Protein AF-A0A8S1HUT7-F1 (afdb_monomer)

Organism: NCBI:txid2777116

Mean predicted aligned error: 18.26 Å

Solvent-accessible surface area (backbone atoms only — not comparable to full-atom values): 29003 Å² total; per-residue (Å²): 130,74,85,73,86,77,69,62,98,84,63,78,53,68,70,55,51,54,51,53,52,51,36,70,76,65,72,52,94,62,87,54,33,93,59,95,65,76,90,73,63,75,71,51,36,35,42,50,99,78,19,32,42,38,29,23,70,64,86,65,67,73,31,29,40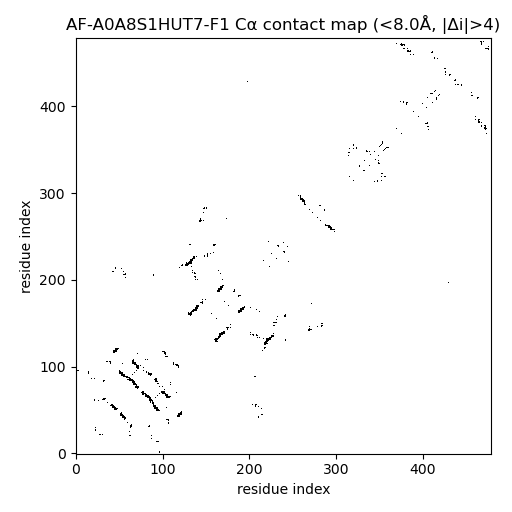,30,21,40,37,39,15,28,84,88,66,49,73,56,79,75,65,41,84,35,32,30,48,59,87,40,26,29,56,35,78,58,60,88,74,53,40,23,35,38,64,33,70,44,84,86,55,81,79,90,65,72,43,65,50,43,73,56,62,94,52,92,66,47,84,25,71,25,28,35,36,41,48,58,37,57,68,86,73,53,45,46,69,49,50,50,52,43,54,55,50,41,42,72,28,54,35,63,38,37,41,39,35,37,57,44,78,54,79,71,35,46,52,50,54,55,51,44,36,75,72,66,38,38,48,78,46,77,46,83,84,53,96,88,56,61,73,75,64,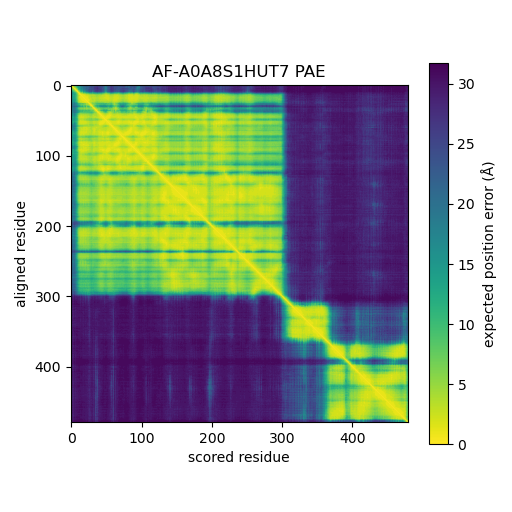49,39,61,35,50,50,52,45,44,54,60,70,37,48,57,38,27,73,38,70,47,78,38,52,76,88,58,80,92,74,62,89,70,73,98,53,40,57,46,60,57,55,69,70,63,78,62,84,83,64,86,79,86,86,80,81,54,63,53,64,58,77,90,74,82,62,71,85,67,92,87,51,72,69,52,50,70,64,59,37,61,84,70,59,37,72,56,62,56,73,71,46,62,90,90,66,83,74,94,73,87,80,82,73,91,66,79,84,72,83,80,78,38,75,66,54,48,52,53,51,52,55,47,40,75,76,44,71,86,64,49,60,64,61,52,9,62,74,69,77,42,53,53,64,59,41,44,45,39,40,45,72,71,65,65,49,77,91,77,77,91,74,87,72,91,69,84,47,73,69,53,14,50,51,34,24,54,36,31,52,54,53,46,57,55,63,73,76,41,102,56,96,78,73,83,79,50,80,89,60,57,53,81,96,41,52,80,77,32,64,52,62,65,40,50,51,49,53,51,43,62,68,50,73,75,56,89,61,97,39,73,68,55,43,52,54,50,52,52,54,57,57,75,67,55,54,67,67,59,55,49,51,52,57,68,44,47,60,57,43,32,51,49,28,47,76,44,59,23,43,85,80,77,89,77,133

InterPro domains:
  IPR008166 Glycosyltransferase family 92 [PF01697] (130-311)
  IPR036397 Ribonuclease H superfamily [G3DSA:3.30.420.10] (258-476)

Sequence (479 aa):
MPIYESLDVTEENPFDFYRRRMLNETSLTKDERDLEVGKLEMMSVFEVDHGFFVVIPLEKPIGVSAYCRYFSLTGIEIGLPFKSFIYPQFAIFCPPRENTSRMTVTMKKDEIPEFTMAVVPKPSTSEPEHMLGVCLAPIYGDEPKWLMLIELIEHYKMQGATKFYIYVQKINSHDQRVLNYYQRTGELEVQYLVENDLFEASYWQVPANRDCTFRSRGRSRWNVFADLDERLIMTQGNSTLLDFLKLINDESVGAIQFRQRWVMKDQTMPRKYKGSNQIHDWMPSRRFQNTSSMGPPGHTAKYDMQRRGRPVTVTTPEAVKAVREKIRRTPERSVRKMAKEYEMSRESMRTIVKDKLKMIPYRMQKGAFLNQKNKTFRMKKARKLLAGTVVSRQFSVFISAADWPASSPDHNPMDYAVWIYLTEKVSSKNYPSIKALKTALIKKWDEIDDDYLRAVIDAYPKRLKAAIKAKGGRFENYT

Nearest PDB structures (foldseek):
  4r79-assembly1_B  TM=5.383E-01  e=7.815E-04  Drosophila mauritiana
  3hot-assembly1_B  TM=4.987E-01  e=1.299E-03  Drosophila mauritiana
  2z86-assembly1_B  TM=5.852E-01  e=4.063E-02  Escherichia coli
  6h4m-assembly1_B  TM=5.742E-01  e=1.122E-01  Staphylococcus aureus subsp. aureus N315
  2z87-assembly2_A  TM=5.875E-01  e=1.122E-01  Escherichia coli

Foldseek 3Di:
DAPPPPDDPPDDQPQVVQQVVLCVVPVDPDQADLDPDDDWDWQAWEDDPFAIKTFTQDWDDWRHKKWKWFAAPVGDTDDFTDIWTCPDTRITGDGHDPRGQWIDMGNDRPDDDPDIHGYDYADPDLAAQAAEEEQEFEDDDDFAQQLLQVLVVVQVVLLRHQAYEYEYADDDPQSVVSQVVVVVVVRYDYGYDDHDPLDDSVSSRVSSVVVCCRVCVSNYNYYHYDYSLDHDDDPDDPHHNSRVVVVDPDPVDPDDDDWDKDFDDPDTADNDDDDPVSSVCRNSVNPTDDIDDTDDPPDDDDDDDDDPDDPDPQQDPVNLVVLVVVCVVPVPDDLVNVCVVSVHDSVSSCCSQCPVVVHDDDDDDDDPFQDPVLLQLLLVLLVVVLVVCVPDPDPPDDQDPVSDRPPCLLLPLCSVPVVVQLCVVLVSDDDPDPVRSVVSSVVVVVPDDPVSVVVSVVCNSVSSVQSNVVSSHDDDDDD

Structure (mmCIF, N/CA/C/O backbone):
data_AF-A0A8S1HUT7-F1
#
_entry.id   AF-A0A8S1HUT7-F1
#
loop_
_atom_site.group_PDB
_atom_site.id
_atom_site.type_symbol
_atom_site.label_atom_id
_atom_site.label_alt_id
_atom_site.label_comp_id
_atom_site.label_asym_id
_atom_site.label_entity_id
_atom_site.label_seq_id
_atom_site.pdbx_PDB_ins_code
_atom_site.Cartn_x
_atom_site.Cartn_y
_atom_site.Cartn_z
_atom_site.occupancy
_atom_site.B_iso_or_equiv
_atom_site.auth_seq_id
_atom_site.auth_comp_id
_atom_site.auth_asym_id
_atom_site.auth_atom_id
_atom_site.pdbx_PDB_model_num
ATOM 1 N N . MET A 1 1 ? 29.821 -15.554 -10.556 1.00 28.19 1 MET A N 1
ATOM 2 C CA . MET A 1 1 ? 28.929 -16.505 -11.253 1.00 28.19 1 MET A CA 1
ATOM 3 C C . MET A 1 1 ? 27.664 -16.625 -10.431 1.00 28.19 1 MET A C 1
ATOM 5 O O . MET A 1 1 ? 27.786 -16.588 -9.213 1.00 28.19 1 MET A O 1
ATOM 9 N N . PRO A 1 2 ? 26.466 -16.657 -11.027 1.00 35.88 2 PRO A N 1
ATOM 10 C CA . PRO A 1 2 ? 25.276 -16.932 -10.239 1.00 35.88 2 PRO A CA 1
ATOM 11 C C . PRO A 1 2 ? 25.317 -18.401 -9.774 1.00 35.88 2 PRO A C 1
ATOM 13 O O . PRO A 1 2 ? 25.759 -19.262 -10.529 1.00 35.88 2 PRO A O 1
ATOM 16 N N . ILE A 1 3 ? 24.897 -18.669 -8.536 1.00 41.03 3 ILE A N 1
ATOM 17 C CA . ILE A 1 3 ? 24.997 -19.964 -7.821 1.00 41.03 3 ILE A CA 1
ATOM 18 C C . ILE A 1 3 ? 23.962 -20.979 -8.363 1.00 41.03 3 ILE A C 1
ATOM 20 O O . ILE A 1 3 ? 23.331 -21.725 -7.630 1.00 41.03 3 ILE A O 1
ATOM 24 N N . TYR A 1 4 ? 23.719 -20.978 -9.672 1.00 40.84 4 TYR A N 1
ATOM 25 C CA . TYR A 1 4 ? 22.676 -21.790 -10.304 1.00 40.84 4 TYR A CA 1
ATOM 26 C C . TYR A 1 4 ? 23.184 -23.123 -10.867 1.00 40.84 4 TYR A C 1
ATOM 28 O O . TYR A 1 4 ? 22.404 -23.848 -11.470 1.00 40.84 4 TYR A O 1
ATOM 36 N N . GLU A 1 5 ? 24.454 -23.479 -10.660 1.00 37.44 5 GLU A N 1
ATOM 37 C CA . GLU A 1 5 ? 25.022 -24.742 -11.165 1.00 37.44 5 GLU A CA 1
ATOM 38 C C . GLU A 1 5 ? 24.937 -25.920 -10.177 1.00 37.44 5 GLU A C 1
ATOM 40 O O . GLU A 1 5 ? 25.439 -26.997 -10.482 1.00 37.44 5 GLU A O 1
ATOM 45 N N . SER A 1 6 ? 24.286 -25.767 -9.017 1.00 37.69 6 SER A N 1
ATOM 46 C CA . SER A 1 6 ? 24.199 -26.837 -8.006 1.00 37.69 6 SER A CA 1
ATOM 47 C C . SER A 1 6 ? 22.782 -27.183 -7.536 1.00 37.69 6 SER A C 1
ATOM 49 O O . SER A 1 6 ? 22.637 -27.771 -6.468 1.00 37.69 6 SER A O 1
ATOM 51 N N . LEU A 1 7 ? 21.738 -26.809 -8.282 1.00 38.72 7 LEU A N 1
ATOM 52 C CA . LEU A 1 7 ? 20.373 -27.262 -7.988 1.00 38.72 7 LEU A CA 1
ATOM 53 C C . LEU A 1 7 ? 20.108 -28.601 -8.688 1.00 38.72 7 LEU A C 1
ATOM 55 O O . LEU A 1 7 ? 20.376 -28.746 -9.881 1.00 38.72 7 LEU A O 1
ATOM 59 N N . ASP A 1 8 ? 19.607 -29.570 -7.919 1.00 36.41 8 ASP A N 1
ATOM 60 C CA . ASP A 1 8 ? 19.193 -30.894 -8.386 1.00 36.41 8 ASP A CA 1
ATOM 61 C C . ASP A 1 8 ? 18.219 -30.783 -9.573 1.00 36.41 8 ASP A C 1
ATOM 63 O O . ASP A 1 8 ? 17.303 -29.961 -9.581 1.00 36.41 8 ASP A O 1
ATOM 67 N N . VAL A 1 9 ? 18.392 -31.655 -10.570 1.00 43.78 9 VAL A N 1
ATOM 68 C CA . VAL A 1 9 ? 17.711 -31.650 -11.888 1.00 43.78 9 VAL A CA 1
ATOM 69 C C . VAL A 1 9 ? 16.175 -31.820 -11.794 1.00 43.78 9 VAL A C 1
ATOM 71 O O . VAL A 1 9 ? 15.472 -31.777 -12.803 1.00 43.78 9 VAL A O 1
ATOM 74 N N . THR A 1 10 ? 15.621 -31.985 -10.591 1.00 51.16 10 THR A N 1
ATOM 75 C CA . THR A 1 10 ? 14.191 -32.202 -10.331 1.00 51.16 10 THR A CA 1
ATOM 76 C C . THR A 1 10 ? 13.436 -30.989 -9.778 1.00 51.16 10 THR A C 1
ATOM 78 O O . THR A 1 10 ? 12.207 -31.043 -9.735 1.00 51.16 10 THR A O 1
ATOM 81 N N . GLU A 1 11 ? 14.105 -29.900 -9.382 1.00 60.22 11 GLU A N 1
ATOM 82 C CA . GLU A 1 11 ? 13.444 -28.702 -8.836 1.00 60.22 11 GLU A CA 1
ATOM 83 C C . GLU A 1 11 ? 13.484 -27.521 -9.822 1.00 60.22 11 GLU A C 1
ATOM 85 O O . GLU A 1 11 ? 14.539 -27.087 -10.281 1.00 60.22 11 GLU A O 1
ATOM 90 N N . GLU A 1 12 ? 12.307 -26.996 -10.178 1.00 74.06 12 GLU A N 1
ATOM 91 C CA . GLU A 1 12 ? 12.169 -25.808 -11.030 1.00 74.06 12 GLU A CA 1
ATOM 92 C C . GLU A 1 12 ? 12.849 -24.598 -10.368 1.00 74.06 12 GLU A C 1
ATOM 94 O O . GLU A 1 12 ? 12.583 -24.294 -9.203 1.00 74.06 12 GLU A O 1
ATOM 99 N N . ASN A 1 13 ? 13.693 -23.873 -11.115 1.00 84.75 13 ASN A N 1
ATOM 100 C CA . ASN A 1 13 ? 14.323 -22.647 -10.624 1.00 84.75 13 ASN A CA 1
ATOM 101 C C . ASN A 1 13 ? 13.238 -21.668 -10.117 1.00 84.75 13 ASN A C 1
ATOM 103 O O . ASN A 1 13 ? 12.307 -21.358 -10.865 1.00 84.75 13 ASN A O 1
ATOM 107 N N . PRO A 1 14 ? 13.350 -21.120 -8.892 1.00 87.19 14 PRO A N 1
ATOM 108 C CA . PRO A 1 14 ? 12.371 -20.187 -8.331 1.00 87.19 14 PRO A CA 1
ATOM 109 C C . PRO A 1 14 ? 12.049 -18.990 -9.236 1.00 87.19 14 PRO A C 1
ATOM 111 O O . PRO A 1 14 ? 10.893 -18.573 -9.317 1.00 87.19 14 PRO A O 1
ATOM 114 N N . PHE A 1 15 ? 13.034 -18.463 -9.972 1.00 89.19 15 PHE A N 1
ATOM 115 C CA . PHE A 1 15 ? 12.803 -17.408 -10.964 1.00 89.19 15 PHE A CA 1
ATOM 116 C C . PHE A 1 15 ? 11.872 -17.879 -12.094 1.00 89.19 15 PHE A C 1
ATOM 118 O O . PHE A 1 15 ? 10.917 -17.180 -12.446 1.00 89.19 15 PHE A O 1
ATOM 125 N N . ASP A 1 16 ? 12.102 -19.087 -12.614 1.00 89.44 16 ASP A N 1
ATOM 126 C CA . ASP A 1 16 ? 11.286 -19.691 -13.669 1.00 89.44 16 ASP A CA 1
ATOM 127 C C . ASP A 1 16 ? 9.877 -20.030 -13.176 1.00 89.44 16 ASP A C 1
ATOM 129 O O . ASP A 1 16 ? 8.905 -19.782 -13.895 1.00 89.44 16 ASP A O 1
ATOM 133 N N . PHE A 1 17 ? 9.738 -20.470 -11.921 1.00 89.50 17 PHE A N 1
ATOM 134 C CA . PHE A 1 17 ? 8.438 -20.670 -11.279 1.00 89.50 17 PHE A CA 1
ATOM 135 C C . PHE A 1 17 ? 7.603 -19.380 -11.273 1.00 89.50 17 PHE A C 1
ATOM 137 O O . PHE A 1 17 ? 6.442 -19.385 -11.704 1.00 89.50 17 PHE A O 1
ATOM 144 N N . TYR A 1 18 ? 8.181 -18.255 -10.825 1.00 88.88 18 TYR A N 1
ATOM 145 C CA . TYR A 1 18 ? 7.486 -16.962 -10.824 1.00 88.88 18 TYR A CA 1
ATOM 146 C C . TYR A 1 18 ? 7.162 -16.487 -12.241 1.00 88.88 18 TYR A C 1
ATOM 148 O O . TYR A 1 18 ? 6.070 -15.965 -12.478 1.00 88.88 18 TYR A O 1
ATOM 156 N N . ARG A 1 19 ? 8.063 -16.719 -13.201 1.00 89.44 19 ARG A N 1
ATOM 157 C CA . ARG A 1 19 ? 7.852 -16.367 -14.611 1.00 89.44 19 ARG A CA 1
ATOM 158 C C . ARG A 1 19 ? 6.693 -17.161 -15.208 1.00 89.44 19 ARG A C 1
ATOM 160 O O . ARG A 1 19 ? 5.793 -16.576 -15.806 1.00 89.44 19 ARG A O 1
ATOM 167 N N . ARG A 1 20 ? 6.651 -18.477 -14.988 1.00 89.75 20 ARG A N 1
ATOM 168 C CA . ARG A 1 20 ? 5.568 -19.360 -15.442 1.00 89.75 20 ARG A CA 1
ATOM 169 C C . ARG A 1 20 ? 4.222 -18.979 -14.826 1.00 89.75 20 ARG A C 1
ATOM 171 O O . ARG A 1 20 ? 3.227 -18.884 -15.542 1.00 89.75 20 ARG A O 1
ATOM 178 N N . ARG A 1 21 ? 4.185 -18.726 -13.514 1.00 89.81 21 ARG A N 1
ATOM 179 C CA . ARG A 1 21 ? 2.987 -18.246 -12.801 1.00 89.81 21 ARG A CA 1
ATOM 180 C C . ARG A 1 21 ? 2.462 -16.938 -13.390 1.00 89.81 21 ARG A C 1
ATOM 182 O O . ARG A 1 21 ? 1.282 -16.856 -13.721 1.00 89.81 21 ARG A O 1
ATOM 189 N N . MET A 1 22 ? 3.345 -15.964 -13.600 1.00 90.19 22 MET A N 1
ATOM 190 C CA . MET A 1 22 ? 3.003 -14.688 -14.222 1.00 90.19 22 MET A CA 1
ATOM 191 C C . MET A 1 22 ? 2.398 -14.876 -15.620 1.00 90.19 22 MET A C 1
ATOM 193 O O . MET A 1 22 ? 1.337 -14.315 -15.898 1.00 90.19 22 MET A O 1
ATOM 197 N N . LEU A 1 23 ? 3.042 -15.654 -16.499 1.00 88.88 23 LEU A N 1
ATOM 198 C CA . LEU A 1 23 ? 2.555 -15.895 -17.864 1.00 88.88 23 LEU A CA 1
ATOM 199 C C . LEU A 1 23 ? 1.160 -16.538 -17.856 1.00 88.88 23 LEU A C 1
ATOM 201 O O . LEU A 1 23 ? 0.265 -16.077 -18.568 1.00 88.88 23 LEU A O 1
ATOM 205 N N . ASN A 1 24 ? 0.952 -17.535 -16.991 1.00 86.88 24 ASN A N 1
ATOM 206 C CA . ASN A 1 24 ? -0.331 -18.223 -16.849 1.00 86.88 24 ASN A CA 1
ATOM 207 C C . ASN A 1 24 ? -1.451 -17.297 -16.347 1.00 86.88 24 ASN A C 1
ATOM 209 O O . ASN A 1 24 ? -2.575 -17.377 -16.835 1.00 86.88 24 ASN A O 1
ATOM 213 N N . GLU A 1 25 ? -1.161 -16.409 -15.393 1.00 86.06 25 GLU A N 1
ATOM 214 C CA . GLU A 1 25 ? -2.164 -15.510 -14.798 1.00 86.06 25 GLU A CA 1
ATOM 215 C C . GLU A 1 25 ? -2.493 -14.296 -15.680 1.00 86.06 25 GLU A C 1
ATOM 217 O O . GLU A 1 25 ? -3.592 -13.750 -15.596 1.00 86.06 25 GLU A O 1
ATOM 222 N N . THR A 1 26 ? -1.565 -13.862 -16.537 1.00 80.88 26 THR A N 1
ATOM 223 C CA . THR A 1 26 ? -1.707 -12.619 -17.321 1.00 80.88 26 THR A CA 1
ATOM 224 C C . THR A 1 26 ? -2.022 -12.831 -18.799 1.00 80.88 26 THR A C 1
ATOM 226 O O . THR A 1 26 ? -2.266 -11.852 -19.506 1.00 80.88 26 THR A O 1
ATOM 229 N N . SER A 1 27 ? -2.041 -14.081 -19.280 1.00 76.38 27 SER A N 1
ATOM 230 C CA . SER A 1 27 ? -2.206 -14.417 -20.708 1.00 76.38 27 SER A CA 1
ATOM 231 C C . SER A 1 27 ? -1.188 -13.715 -21.628 1.00 76.38 27 SER A C 1
ATOM 233 O O . SER A 1 27 ? -1.459 -13.484 -22.808 1.00 76.38 27 SER A O 1
ATOM 235 N N . LEU A 1 28 ? -0.019 -13.337 -21.097 1.00 76.75 28 LEU A N 1
ATOM 236 C CA . LEU A 1 28 ? 1.064 -12.743 -21.878 1.00 76.75 28 LEU A CA 1
ATOM 237 C C . LEU A 1 28 ? 1.719 -13.814 -22.762 1.00 76.75 28 LEU A C 1
ATOM 239 O O . LEU A 1 28 ? 2.001 -14.920 -22.314 1.00 76.75 28 LEU A O 1
ATOM 243 N N . THR A 1 29 ? 1.976 -13.475 -24.027 1.00 68.31 29 THR A N 1
ATOM 244 C CA . THR A 1 29 ? 2.545 -14.398 -25.031 1.00 68.31 29 THR A CA 1
ATOM 245 C C . THR A 1 29 ? 4.063 -14.281 -25.185 1.00 68.31 29 THR A C 1
ATOM 247 O O . THR A 1 29 ? 4.648 -14.952 -26.032 1.00 68.31 29 THR A O 1
ATOM 250 N N . LYS A 1 30 ? 4.694 -13.365 -24.448 1.00 70.81 30 LYS A N 1
ATOM 251 C CA . LYS A 1 30 ? 6.136 -13.098 -24.457 1.00 70.81 30 LYS A CA 1
ATOM 252 C C . LYS A 1 30 ? 6.633 -12.938 -23.029 1.00 70.81 30 LYS A C 1
ATOM 254 O O . LYS A 1 30 ? 5.869 -12.545 -22.146 1.00 70.81 30 LYS A O 1
ATOM 259 N N . ASP A 1 31 ? 7.922 -13.190 -22.861 1.00 66.12 31 ASP A N 1
ATOM 260 C CA . ASP A 1 31 ? 8.617 -12.969 -21.604 1.00 66.12 31 ASP A CA 1
ATOM 261 C C . ASP A 1 31 ? 8.804 -11.496 -21.353 1.00 66.12 31 ASP A C 1
ATOM 263 O O . ASP A 1 31 ? 9.498 -10.820 -22.113 1.00 66.12 31 ASP A O 1
ATOM 267 N N . GLU A 1 32 ? 8.211 -11.056 -20.249 1.00 73.94 32 GLU A N 1
ATOM 268 C CA . GLU A 1 32 ? 8.356 -9.710 -19.725 1.00 73.94 32 GLU A CA 1
ATOM 269 C C . GLU A 1 32 ? 7.875 -8.631 -20.727 1.00 73.94 32 GLU A C 1
ATOM 271 O O . GLU A 1 32 ? 7.648 -8.841 -21.920 1.00 73.94 32 GLU A O 1
ATOM 276 N N . ARG A 1 33 ? 7.616 -7.428 -20.236 1.00 81.75 33 ARG A N 1
ATOM 277 C CA . ARG A 1 33 ? 7.156 -6.296 -21.028 1.00 81.75 33 ARG A CA 1
ATOM 278 C C . ARG A 1 33 ? 8.226 -5.235 -20.959 1.00 81.75 33 ARG A C 1
ATOM 280 O O . ARG A 1 33 ? 8.379 -4.573 -19.937 1.00 81.75 33 ARG A O 1
ATOM 287 N N . ASP A 1 34 ? 8.907 -5.017 -22.071 1.00 79.38 34 ASP A N 1
ATOM 288 C CA . ASP A 1 34 ? 9.797 -3.873 -22.229 1.00 79.38 34 ASP A CA 1
ATOM 289 C C . ASP A 1 34 ? 8.943 -2.616 -22.477 1.00 79.38 34 ASP A C 1
ATOM 291 O O . ASP A 1 34 ? 8.792 -2.131 -23.596 1.00 79.38 34 ASP A O 1
ATOM 295 N N . LEU A 1 35 ? 8.294 -2.141 -21.410 1.00 79.06 35 LEU A N 1
ATOM 296 C CA . LEU A 1 35 ? 7.532 -0.899 -21.385 1.00 79.06 35 LEU A CA 1
ATOM 297 C C . LEU A 1 35 ? 8.353 0.163 -20.671 1.00 79.06 35 LEU A C 1
ATOM 299 O O . LEU A 1 35 ? 8.769 -0.019 -19.527 1.00 79.06 35 LEU A O 1
ATOM 303 N N . GLU A 1 36 ? 8.517 1.309 -21.321 1.00 71.69 36 GLU A N 1
ATOM 304 C CA . GLU A 1 36 ? 9.078 2.491 -20.683 1.00 71.69 36 GLU A CA 1
ATOM 305 C C . GLU A 1 36 ? 8.025 3.102 -19.751 1.00 71.69 36 GLU A C 1
ATOM 307 O O . GLU A 1 36 ? 7.276 4.016 -20.094 1.00 71.69 36 GLU A O 1
ATOM 312 N N . VAL A 1 37 ? 7.917 2.531 -18.556 1.00 69.94 37 VAL A N 1
ATOM 313 C CA . VAL A 1 37 ? 7.197 3.150 -17.448 1.00 69.94 37 VAL A CA 1
ATOM 314 C C . VAL A 1 37 ? 8.149 4.108 -16.747 1.00 69.94 37 VAL A C 1
ATOM 316 O O . VAL A 1 37 ? 9.338 3.827 -16.623 1.00 69.94 37 VAL A O 1
ATOM 319 N N . GLY A 1 38 ? 7.625 5.255 -16.302 1.00 73.38 38 GLY A N 1
ATOM 320 C CA . GLY A 1 38 ? 8.417 6.276 -15.609 1.00 73.38 38 GLY A CA 1
ATOM 321 C C . GLY A 1 38 ? 9.147 5.736 -14.374 1.00 73.38 38 GLY A C 1
ATOM 322 O O . GLY A 1 38 ? 8.999 4.566 -14.022 1.00 73.38 38 GLY A O 1
ATOM 323 N N . LYS A 1 39 ? 9.885 6.610 -13.686 1.00 75.25 39 LYS A N 1
ATOM 324 C CA . LYS A 1 39 ? 10.765 6.281 -12.553 1.00 75.25 39 LYS A CA 1
ATOM 325 C C . LYS A 1 39 ? 10.217 5.196 -11.609 1.00 75.25 39 LYS A C 1
ATOM 327 O O . LYS A 1 39 ? 9.019 5.169 -11.288 1.00 75.25 39 LYS A O 1
ATOM 332 N N . LEU A 1 40 ? 11.110 4.296 -11.201 1.00 81.88 40 LEU A N 1
ATOM 333 C CA . LEU A 1 40 ? 10.841 3.249 -10.225 1.00 81.88 40 LEU A CA 1
ATOM 334 C C . LEU A 1 40 ? 11.337 3.703 -8.854 1.00 81.88 40 LEU A C 1
ATOM 336 O O . LEU A 1 40 ? 12.468 4.153 -8.696 1.00 81.88 40 LEU A O 1
ATOM 340 N N . GLU A 1 41 ? 10.454 3.600 -7.872 1.00 86.88 41 GLU A N 1
ATOM 341 C CA . GLU A 1 41 ? 10.761 3.821 -6.465 1.00 86.88 41 GLU A CA 1
ATOM 342 C C . GLU A 1 41 ? 10.694 2.473 -5.751 1.00 86.88 41 GLU A C 1
ATOM 344 O O . GLU A 1 41 ? 9.997 1.561 -6.200 1.00 86.88 41 GLU A O 1
ATOM 349 N N . MET A 1 42 ? 11.408 2.343 -4.640 1.00 91.00 42 MET A N 1
ATOM 350 C CA . MET A 1 42 ? 11.388 1.138 -3.815 1.00 91.00 42 MET A CA 1
ATOM 351 C C . MET A 1 42 ? 10.879 1.484 -2.424 1.00 91.00 42 MET A C 1
ATOM 353 O O . MET A 1 42 ? 11.122 2.579 -1.924 1.00 91.00 42 MET A O 1
ATOM 357 N N . MET A 1 43 ? 10.181 0.535 -1.812 1.00 91.25 43 MET A N 1
ATOM 358 C CA . MET A 1 43 ? 9.657 0.637 -0.456 1.00 91.25 43 MET A CA 1
ATOM 359 C C . MET A 1 43 ? 10.518 -0.153 0.530 1.00 91.25 43 MET A C 1
ATOM 361 O O . MET A 1 43 ? 10.847 0.351 1.599 1.00 91.25 43 MET A O 1
ATOM 365 N N . SER A 1 44 ? 10.891 -1.386 0.184 1.00 95.06 44 SER A N 1
ATOM 366 C CA . SER A 1 44 ? 11.760 -2.245 0.996 1.00 95.06 44 SER A CA 1
ATOM 367 C C . SER A 1 44 ? 12.343 -3.378 0.159 1.00 95.06 44 SER A C 1
ATOM 369 O O . SER A 1 44 ? 11.831 -3.699 -0.915 1.00 95.06 44 SER A O 1
ATOM 371 N N . VAL A 1 45 ? 13.411 -3.990 0.666 1.00 96.88 45 VAL A N 1
ATOM 372 C CA . VAL A 1 45 ? 14.045 -5.169 0.072 1.00 96.88 45 VAL A CA 1
ATOM 373 C C . VAL A 1 45 ? 14.179 -6.237 1.144 1.00 96.88 45 VAL A C 1
ATOM 375 O O . VAL A 1 45 ? 14.719 -5.958 2.210 1.00 96.88 45 VAL A O 1
ATOM 378 N N . PHE A 1 46 ? 13.705 -7.446 0.863 1.00 96.00 46 PHE A N 1
ATOM 379 C CA . PHE A 1 46 ? 13.698 -8.565 1.800 1.00 96.00 46 PHE A CA 1
ATOM 380 C C . PHE A 1 46 ? 14.479 -9.737 1.231 1.00 96.00 46 PHE A C 1
ATOM 382 O O . PHE A 1 46 ? 14.251 -10.133 0.090 1.00 96.00 46 PHE A O 1
ATOM 389 N N . GLU A 1 47 ? 15.366 -10.309 2.031 1.00 94.31 47 GLU A N 1
ATOM 390 C CA . GLU A 1 47 ? 15.971 -11.603 1.745 1.00 94.31 47 GLU A CA 1
ATOM 391 C C . GLU A 1 47 ? 14.959 -12.727 1.999 1.00 94.31 47 GLU A C 1
ATOM 393 O O . GLU A 1 47 ? 14.217 -12.719 2.983 1.00 94.31 47 GLU A O 1
ATOM 398 N N . VAL A 1 48 ? 14.925 -13.696 1.091 1.00 89.75 48 VAL A N 1
ATOM 399 C CA . VAL A 1 48 ? 14.116 -14.915 1.174 1.00 89.75 48 VAL A CA 1
ATOM 400 C C . VAL A 1 48 ? 14.969 -16.118 0.783 1.00 89.75 48 VAL A C 1
ATOM 402 O O . VAL A 1 48 ? 16.058 -15.961 0.241 1.00 89.75 48 VAL A O 1
ATOM 405 N N . ASP A 1 49 ? 14.474 -17.333 1.019 1.00 84.50 49 ASP A N 1
ATOM 406 C CA . ASP A 1 49 ? 15.271 -18.563 0.865 1.00 84.50 49 ASP A CA 1
ATOM 407 C C . ASP A 1 49 ? 15.912 -18.747 -0.513 1.00 84.50 49 ASP A C 1
ATOM 409 O O . ASP A 1 49 ? 16.975 -19.348 -0.625 1.00 84.50 49 ASP A O 1
ATOM 413 N N . HIS A 1 50 ? 15.297 -18.186 -1.552 1.00 88.31 50 HIS A N 1
ATOM 414 C CA . HIS A 1 50 ? 15.751 -18.338 -2.928 1.00 88.31 50 HIS A CA 1
ATOM 415 C C . HIS A 1 50 ? 16.170 -17.026 -3.596 1.00 88.31 50 HIS A C 1
ATOM 417 O O . HIS A 1 50 ? 16.264 -16.982 -4.817 1.00 88.31 50 HIS A O 1
ATOM 423 N N . GLY A 1 51 ? 16.390 -15.943 -2.844 1.00 93.25 51 GLY A N 1
ATOM 424 C CA . GLY A 1 51 ? 16.774 -14.654 -3.422 1.00 93.25 51 GLY A CA 1
ATOM 425 C C . GLY A 1 51 ? 16.270 -13.466 -2.622 1.00 93.25 51 GLY A C 1
ATOM 426 O O . GLY A 1 51 ? 16.300 -13.461 -1.396 1.00 93.25 51 GLY A O 1
ATOM 427 N N . PHE A 1 52 ? 15.793 -12.447 -3.327 1.00 95.75 52 PHE A N 1
ATOM 428 C CA . PHE A 1 52 ? 15.315 -11.209 -2.731 1.00 95.75 52 PHE A CA 1
ATOM 429 C C . PHE A 1 52 ? 13.980 -10.784 -3.329 1.00 95.75 52 PHE A C 1
ATOM 431 O O . PHE A 1 52 ? 13.748 -10.923 -4.529 1.00 95.75 52 PHE A O 1
ATOM 438 N N . PHE A 1 53 ? 13.122 -10.203 -2.499 1.00 95.69 53 PHE A N 1
ATOM 439 C CA . PHE A 1 53 ? 11.931 -9.494 -2.941 1.00 95.69 53 PHE A CA 1
ATOM 440 C C . PHE A 1 53 ? 12.097 -8.001 -2.730 1.00 95.69 53 PHE A C 1
ATOM 442 O O . PHE A 1 53 ? 12.288 -7.533 -1.609 1.00 95.69 53 PHE A O 1
ATOM 449 N N . VAL A 1 54 ? 11.972 -7.250 -3.816 1.00 96.62 54 VAL A N 1
ATOM 450 C CA . VAL A 1 54 ? 11.907 -5.793 -3.789 1.00 96.62 54 VAL A CA 1
ATOM 451 C C . VAL A 1 54 ? 10.442 -5.390 -3.855 1.00 96.62 54 VAL A C 1
ATOM 453 O O . VAL A 1 54 ? 9.751 -5.716 -4.818 1.00 96.62 54 VAL A O 1
ATOM 456 N N . VAL A 1 55 ? 9.962 -4.686 -2.834 1.00 95.44 55 VAL A N 1
ATOM 457 C CA . VAL A 1 55 ? 8.611 -4.119 -2.806 1.00 95.44 55 VAL A CA 1
ATOM 458 C C . VAL A 1 55 ? 8.664 -2.713 -3.375 1.00 95.44 55 VAL A C 1
ATOM 460 O O . VAL A 1 55 ? 9.510 -1.908 -2.981 1.00 95.44 55 VAL A O 1
ATOM 463 N N . ILE A 1 56 ? 7.753 -2.411 -4.293 1.00 92.38 56 ILE A N 1
ATOM 464 C CA . ILE A 1 56 ? 7.637 -1.099 -4.932 1.00 92.38 56 ILE A CA 1
ATOM 465 C C . ILE A 1 56 ? 6.356 -0.411 -4.433 1.00 92.38 56 ILE A C 1
ATOM 467 O O . ILE A 1 56 ? 5.333 -1.078 -4.281 1.00 92.38 56 ILE A O 1
ATOM 471 N N . PRO A 1 57 ? 6.375 0.906 -4.162 1.00 88.06 57 PRO A N 1
ATOM 472 C CA . PRO A 1 57 ? 5.200 1.622 -3.673 1.00 88.06 57 PRO A CA 1
ATOM 473 C C . PRO A 1 57 ? 4.230 1.971 -4.806 1.00 88.06 57 PRO A C 1
ATOM 475 O O . PRO A 1 57 ? 3.032 2.110 -4.578 1.00 88.06 57 PRO A O 1
ATOM 478 N N . LEU A 1 58 ? 4.749 2.105 -6.031 1.00 85.44 58 LEU A N 1
ATOM 479 C CA . LEU A 1 58 ? 3.982 2.485 -7.206 1.00 85.44 58 LEU A CA 1
ATOM 480 C C . LEU A 1 58 ? 3.616 1.259 -8.033 1.00 85.44 58 LEU A C 1
ATOM 482 O O . LEU A 1 58 ? 4.479 0.508 -8.482 1.00 85.44 58 LEU A O 1
ATOM 486 N N . GLU A 1 59 ? 2.324 1.107 -8.280 1.00 84.44 59 GLU A N 1
ATOM 487 C CA . GLU A 1 59 ? 1.768 0.125 -9.186 1.00 84.44 59 GLU A CA 1
ATOM 488 C C . GLU A 1 59 ? 2.345 0.318 -10.584 1.00 84.44 59 GLU A C 1
ATOM 490 O O . GLU A 1 59 ? 2.292 1.392 -11.194 1.00 84.44 59 GLU A O 1
ATOM 495 N N . LYS A 1 60 ? 2.882 -0.776 -11.101 1.00 86.81 60 LYS A N 1
ATOM 496 C CA . LYS A 1 60 ? 3.338 -0.900 -12.472 1.00 86.81 60 LYS A CA 1
ATOM 497 C C . LYS A 1 60 ? 2.689 -2.151 -13.061 1.00 86.81 60 LYS A C 1
ATOM 499 O O . LYS A 1 60 ? 2.398 -3.095 -12.320 1.00 86.81 60 LYS A O 1
ATOM 504 N N . PRO A 1 61 ? 2.465 -2.190 -14.381 1.00 88.31 61 PRO A N 1
ATOM 505 C CA . PRO A 1 61 ? 1.847 -3.346 -15.009 1.00 88.31 61 PRO A CA 1
ATOM 506 C C . PRO A 1 61 ? 2.662 -4.632 -14.772 1.00 88.31 61 PRO A C 1
ATOM 508 O O . PRO A 1 61 ? 3.880 -4.638 -14.933 1.00 88.31 61 PRO A O 1
ATOM 511 N N . ILE A 1 62 ? 1.989 -5.739 -14.440 1.00 90.25 62 ILE A N 1
ATOM 512 C CA . ILE A 1 62 ? 2.646 -7.035 -14.188 1.00 90.25 62 ILE A CA 1
ATOM 513 C C . ILE A 1 62 ? 3.487 -7.492 -15.388 1.00 90.25 62 ILE A C 1
ATOM 515 O O . ILE A 1 62 ? 3.074 -7.379 -16.540 1.00 90.25 62 ILE A O 1
ATOM 519 N N . GLY A 1 63 ? 4.668 -8.027 -15.139 1.00 90.50 63 GLY A N 1
ATOM 520 C CA . GLY A 1 63 ? 5.567 -8.493 -16.180 1.00 90.50 63 GLY A CA 1
ATOM 521 C C . GLY A 1 63 ? 6.394 -7.391 -16.816 1.00 90.50 63 GLY A C 1
ATOM 522 O O . GLY A 1 63 ? 7.240 -7.711 -17.626 1.00 90.50 63 GLY A O 1
ATOM 523 N N . VAL A 1 64 ? 6.216 -6.113 -16.468 1.00 91.81 64 VAL A N 1
ATOM 524 C CA . VAL A 1 64 ? 7.157 -5.071 -16.902 1.00 91.81 64 VAL A CA 1
ATOM 525 C C . VAL A 1 64 ? 8.576 -5.404 -16.457 1.00 91.81 64 VAL A C 1
ATOM 527 O O . VAL A 1 64 ? 8.776 -5.733 -15.290 1.00 91.81 64 VAL A O 1
ATOM 530 N N . SER A 1 65 ? 9.530 -5.277 -17.378 1.00 92.56 65 SER A N 1
ATOM 531 C CA . SER A 1 65 ? 10.951 -5.516 -17.144 1.00 92.56 65 SER A CA 1
ATOM 532 C C . SER A 1 65 ? 11.535 -4.513 -16.151 1.00 92.56 65 SER A C 1
ATOM 534 O O . SER A 1 65 ? 11.295 -3.310 -16.246 1.00 92.56 65 SER A O 1
ATOM 536 N N . ALA A 1 66 ? 12.348 -5.009 -15.228 1.00 94.06 66 ALA A N 1
ATOM 537 C CA . ALA A 1 66 ? 13.098 -4.219 -14.264 1.00 94.06 66 ALA A CA 1
ATOM 538 C C . ALA A 1 66 ? 14.462 -4.874 -14.020 1.00 94.06 66 ALA A C 1
ATOM 540 O O . ALA A 1 66 ? 14.615 -6.079 -14.183 1.00 94.06 66 ALA A O 1
ATOM 541 N N . TYR A 1 67 ? 15.473 -4.107 -13.633 1.00 94.50 67 TYR A N 1
ATOM 542 C CA . TYR A 1 67 ? 16.839 -4.601 -13.491 1.00 94.50 67 TYR A CA 1
ATOM 543 C C . TYR A 1 67 ? 17.265 -4.579 -12.028 1.00 94.50 67 TYR A C 1
ATOM 545 O O . TYR A 1 67 ? 17.448 -3.515 -11.443 1.00 94.50 67 TYR A O 1
ATOM 553 N N . CYS A 1 68 ? 17.446 -5.760 -11.444 1.00 96.38 68 CYS A N 1
ATOM 554 C CA . CYS A 1 68 ? 17.967 -5.931 -10.095 1.00 96.38 68 CYS A CA 1
ATOM 555 C C . CYS A 1 68 ? 19.467 -5.623 -10.066 1.00 96.38 68 CYS A C 1
ATOM 557 O O . CYS A 1 68 ? 20.245 -6.210 -10.828 1.00 96.38 68 CYS A O 1
ATOM 559 N N . ARG A 1 69 ? 19.877 -4.739 -9.156 1.00 96.69 69 ARG A N 1
ATOM 560 C CA . ARG A 1 69 ? 21.272 -4.346 -8.941 1.00 96.69 69 ARG A CA 1
ATOM 561 C C . ARG A 1 69 ? 21.642 -4.553 -7.476 1.00 96.69 69 ARG A C 1
ATOM 563 O O . ARG A 1 69 ? 20.862 -4.249 -6.572 1.00 96.69 69 ARG A O 1
ATOM 570 N N . TYR A 1 70 ? 22.830 -5.097 -7.256 1.00 97.56 70 TYR A N 1
ATOM 571 C CA . TYR A 1 70 ? 23.257 -5.679 -5.985 1.00 97.56 70 TYR A CA 1
ATOM 572 C C . TYR A 1 70 ? 24.495 -4.948 -5.500 1.00 97.56 70 TYR A C 1
ATOM 574 O O . TYR A 1 70 ? 25.381 -4.669 -6.299 1.00 97.56 70 TYR A O 1
ATOM 582 N N . PHE A 1 71 ? 24.565 -4.640 -4.212 1.00 96.94 71 PHE A N 1
ATOM 583 C CA . PHE A 1 71 ? 25.635 -3.836 -3.639 1.00 96.94 71 PHE A CA 1
ATOM 584 C C . PHE A 1 71 ? 26.157 -4.469 -2.352 1.00 96.94 71 PHE A C 1
ATOM 586 O O . PHE A 1 71 ? 25.387 -4.968 -1.523 1.00 96.94 71 PHE A O 1
ATOM 593 N N . SER A 1 72 ? 27.474 -4.406 -2.174 1.00 95.44 72 SER A N 1
ATOM 594 C CA . SER A 1 72 ? 28.135 -4.785 -0.928 1.00 95.44 72 SER A CA 1
ATOM 595 C C . SER A 1 72 ? 27.817 -3.796 0.198 1.00 95.44 72 SER A C 1
ATOM 597 O O . SER A 1 72 ? 27.292 -2.700 -0.027 1.00 95.44 72 SER A O 1
ATOM 599 N N . LEU A 1 73 ? 28.217 -4.137 1.425 1.00 92.56 73 LEU A N 1
ATOM 600 C CA . LEU A 1 73 ? 28.167 -3.215 2.565 1.00 92.56 73 LEU A CA 1
ATOM 601 C C . LEU A 1 73 ? 28.958 -1.916 2.314 1.00 92.56 73 LEU A C 1
ATOM 603 O O . LEU A 1 73 ? 28.561 -0.853 2.785 1.00 92.56 73 LEU A O 1
ATOM 607 N N . THR A 1 74 ? 30.044 -1.991 1.538 1.00 92.69 74 THR A N 1
ATOM 608 C CA . THR A 1 74 ? 30.882 -0.843 1.152 1.00 92.69 74 THR A CA 1
ATOM 609 C C . THR A 1 74 ? 30.311 -0.029 -0.014 1.00 92.69 74 THR A C 1
ATOM 611 O O . THR A 1 74 ? 30.904 0.976 -0.394 1.00 92.69 74 THR A O 1
ATOM 614 N N . GLY A 1 75 ? 29.166 -0.433 -0.578 1.00 91.00 75 GLY A N 1
ATOM 615 C CA . GLY A 1 75 ? 28.507 0.267 -1.682 1.00 91.00 75 GLY A CA 1
ATOM 616 C C . GLY A 1 75 ? 29.074 -0.049 -3.068 1.00 91.00 75 GLY A C 1
ATOM 617 O O . GLY A 1 75 ? 28.773 0.666 -4.019 1.00 91.00 75 GLY A O 1
ATOM 618 N N . ILE A 1 76 ? 29.872 -1.109 -3.202 1.00 93.38 76 ILE A N 1
ATOM 619 C CA . ILE A 1 76 ? 30.398 -1.567 -4.493 1.00 93.38 76 ILE A CA 1
ATOM 620 C C . ILE A 1 76 ? 29.334 -2.424 -5.176 1.00 93.38 76 ILE A C 1
ATOM 622 O O . ILE A 1 76 ? 28.792 -3.342 -4.559 1.00 93.38 76 ILE A O 1
ATOM 626 N N . GLU A 1 77 ? 29.038 -2.133 -6.442 1.00 95.00 77 GLU A N 1
ATOM 627 C CA . GLU A 1 77 ? 28.100 -2.933 -7.228 1.00 95.00 77 GLU A CA 1
ATOM 628 C C . GLU A 1 77 ? 28.678 -4.322 -7.540 1.00 95.00 77 GLU A C 1
ATOM 630 O O . GLU A 1 77 ? 29.812 -4.465 -7.999 1.00 95.00 77 GLU A O 1
ATOM 635 N N . ILE 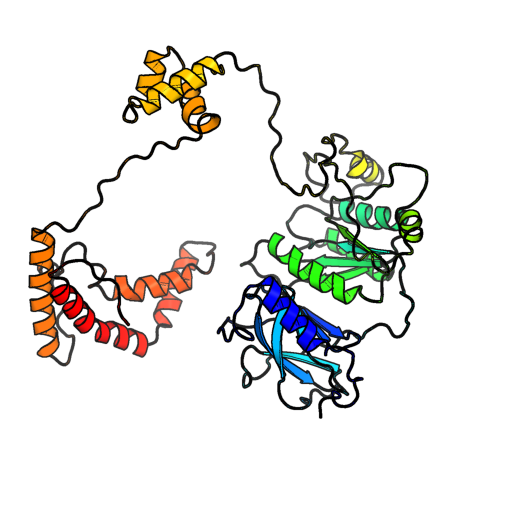A 1 78 ? 27.882 -5.358 -7.288 1.00 94.94 78 ILE A N 1
ATOM 636 C CA . ILE A 1 78 ? 28.271 -6.760 -7.403 1.00 94.94 78 ILE A CA 1
ATOM 637 C C . ILE A 1 78 ? 27.716 -7.329 -8.706 1.00 94.94 78 ILE A C 1
ATOM 639 O O . ILE A 1 78 ? 26.528 -7.646 -8.819 1.00 94.94 78 ILE A O 1
ATOM 643 N N . GLY A 1 79 ? 28.610 -7.538 -9.672 1.00 92.50 79 GLY A N 1
ATOM 644 C CA . GLY A 1 79 ? 28.301 -8.148 -10.966 1.00 92.50 79 GLY A CA 1
ATOM 645 C C . GLY A 1 79 ? 27.420 -7.269 -11.861 1.00 92.50 79 GLY A C 1
ATOM 646 O O . GLY A 1 79 ? 27.223 -6.088 -11.609 1.00 92.50 79 GLY A O 1
ATOM 647 N N . LEU A 1 80 ? 26.882 -7.852 -12.937 1.00 93.88 80 LEU A N 1
ATOM 648 C CA . LEU A 1 80 ? 26.056 -7.122 -13.911 1.00 93.88 80 LEU A CA 1
ATOM 649 C C . LEU A 1 80 ? 24.590 -7.020 -13.460 1.00 93.88 80 LEU A C 1
ATOM 651 O O . LEU A 1 80 ? 24.116 -7.973 -12.837 1.00 93.88 80 LEU A O 1
ATOM 655 N N . PRO A 1 81 ? 23.837 -5.964 -13.821 1.00 95.00 81 PRO A N 1
ATOM 656 C CA . PRO A 1 81 ? 22.400 -5.891 -13.561 1.00 95.00 81 PRO A CA 1
ATOM 657 C C . PRO A 1 81 ? 21.657 -7.127 -14.086 1.00 95.00 81 PRO A C 1
ATOM 659 O O . PRO A 1 81 ? 21.900 -7.576 -15.209 1.00 95.00 81 PRO A O 1
ATOM 662 N N . PHE A 1 82 ? 20.761 -7.688 -13.275 1.00 95.12 82 PHE A N 1
ATOM 663 C CA . PHE A 1 82 ? 19.965 -8.860 -13.641 1.00 95.12 82 PHE A CA 1
ATOM 664 C C . PHE A 1 82 ? 18.576 -8.426 -14.112 1.00 95.12 82 PHE A C 1
ATOM 666 O O . PHE A 1 82 ? 17.870 -7.752 -13.365 1.00 95.12 82 PHE A O 1
ATOM 673 N N . LYS A 1 83 ? 18.183 -8.807 -15.333 1.00 94.69 83 LYS A N 1
ATOM 674 C CA . LYS A 1 83 ? 16.848 -8.509 -15.864 1.00 94.69 83 LYS A CA 1
ATOM 675 C C . LYS A 1 83 ? 15.812 -9.400 -15.172 1.00 94.69 83 LYS A C 1
ATOM 677 O O . LYS A 1 83 ? 15.949 -10.614 -15.177 1.00 94.69 83 LYS A O 1
ATOM 682 N N . SER A 1 84 ? 14.822 -8.772 -14.566 1.00 94.56 84 SER A N 1
ATOM 683 C CA . SER A 1 84 ? 13.681 -9.374 -13.891 1.00 94.56 84 SER A CA 1
ATOM 684 C C . SER A 1 84 ? 12.405 -8.655 -14.338 1.00 94.56 84 SER A C 1
ATOM 686 O O . SER A 1 84 ? 12.416 -7.847 -15.269 1.00 94.56 84 SER A O 1
ATOM 688 N N . PHE A 1 85 ? 11.296 -8.923 -13.663 1.00 93.06 85 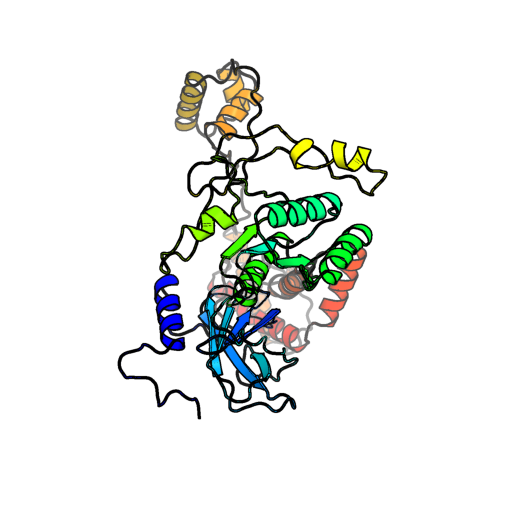PHE A N 1
ATOM 689 C CA . PHE A 1 85 ? 9.988 -8.399 -13.990 1.00 93.06 85 PHE A CA 1
ATOM 690 C C . PHE A 1 85 ? 9.127 -8.177 -12.750 1.00 93.06 85 PHE A C 1
ATOM 692 O O . PHE A 1 85 ? 9.348 -8.738 -11.677 1.00 93.06 85 PHE A O 1
ATOM 699 N N . ILE A 1 86 ? 8.109 -7.337 -12.912 1.00 92.88 86 ILE A N 1
ATOM 700 C CA . ILE A 1 86 ? 7.174 -6.994 -11.841 1.00 92.88 86 ILE A CA 1
ATOM 701 C C . ILE A 1 86 ? 6.161 -8.122 -11.674 1.00 92.88 86 ILE A C 1
ATOM 703 O O . ILE A 1 86 ? 5.176 -8.197 -12.407 1.00 92.88 86 ILE A O 1
ATOM 707 N N . TYR A 1 87 ? 6.407 -9.010 -10.720 1.00 91.25 87 TYR A N 1
ATOM 708 C CA . TYR A 1 87 ? 5.480 -10.049 -10.293 1.00 91.25 87 TYR A CA 1
ATOM 709 C C . TYR A 1 87 ? 5.900 -10.607 -8.919 1.00 91.25 87 TYR A C 1
ATOM 711 O O . TYR A 1 87 ? 7.086 -10.870 -8.708 1.00 91.25 87 TYR A O 1
ATOM 719 N N . PRO A 1 88 ? 4.953 -10.857 -7.992 1.00 88.56 88 PRO A N 1
ATOM 720 C CA . PRO A 1 88 ? 3.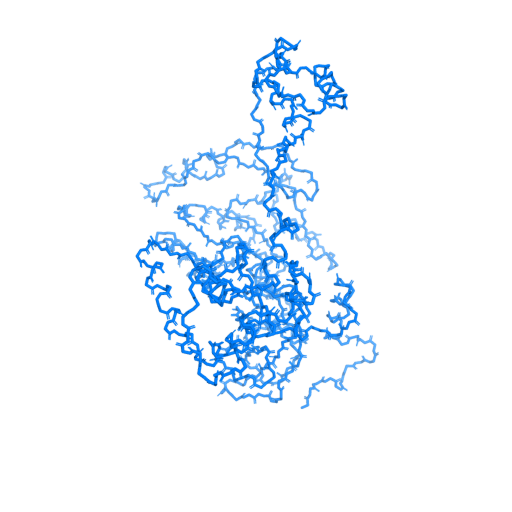527 -10.504 -8.048 1.00 88.56 88 PRO A CA 1
ATOM 721 C C . PRO A 1 88 ? 3.300 -8.979 -8.015 1.00 88.56 88 PRO A C 1
ATOM 723 O O . PRO A 1 88 ? 4.248 -8.202 -7.971 1.00 88.56 88 PRO A O 1
ATOM 726 N N . GLN A 1 89 ? 2.044 -8.519 -8.050 1.00 89.62 89 GLN A N 1
ATOM 727 C CA . GLN A 1 89 ? 1.729 -7.083 -7.981 1.00 89.62 89 GLN A CA 1
ATOM 728 C C . GLN A 1 89 ? 2.457 -6.405 -6.797 1.00 89.62 89 GLN A C 1
ATOM 730 O O . GLN A 1 89 ? 2.434 -6.926 -5.673 1.00 89.62 89 GLN A O 1
ATOM 735 N N . PHE A 1 90 ? 3.080 -5.250 -7.069 1.00 92.00 90 PHE A N 1
ATOM 736 C CA . PHE A 1 90 ? 3.930 -4.467 -6.153 1.00 92.00 90 PHE A CA 1
ATOM 737 C C . PHE A 1 90 ? 5.238 -5.138 -5.698 1.00 92.00 90 PHE A C 1
ATOM 739 O O . PHE A 1 90 ? 5.866 -4.663 -4.753 1.00 92.00 90 PHE A O 1
ATOM 746 N N . ALA A 1 91 ? 5.677 -6.215 -6.349 1.00 93.69 91 ALA A N 1
ATOM 747 C CA . ALA A 1 91 ? 6.910 -6.907 -5.997 1.00 93.69 91 ALA A CA 1
ATOM 748 C C . ALA A 1 91 ? 7.737 -7.289 -7.229 1.00 93.69 91 ALA A C 1
ATOM 750 O O . ALA A 1 91 ? 7.207 -7.507 -8.318 1.00 93.69 91 ALA A O 1
ATOM 751 N N . ILE A 1 92 ? 9.049 -7.369 -7.038 1.00 95.38 92 ILE A N 1
ATOM 752 C CA . ILE A 1 92 ? 10.021 -7.827 -8.030 1.00 95.38 92 ILE A CA 1
ATOM 753 C C . ILE A 1 92 ? 10.884 -8.877 -7.348 1.00 95.38 92 ILE A C 1
ATOM 755 O O . ILE A 1 92 ? 11.469 -8.612 -6.296 1.00 95.38 92 ILE A O 1
ATOM 759 N N . PHE A 1 93 ? 10.948 -10.066 -7.938 1.00 95.44 93 PHE A N 1
ATOM 760 C CA . PHE A 1 93 ? 11.834 -11.120 -7.469 1.00 95.44 93 PHE A CA 1
ATOM 761 C C . PHE A 1 93 ? 13.220 -10.960 -8.097 1.00 95.44 93 PHE A C 1
ATOM 763 O O . PHE A 1 93 ? 13.356 -10.792 -9.306 1.00 95.44 93 PHE A O 1
ATOM 770 N N . CYS A 1 94 ? 14.262 -11.022 -7.282 1.00 95.75 94 CYS A N 1
ATOM 771 C CA . CYS A 1 94 ? 15.646 -10.906 -7.707 1.00 95.75 94 CYS A CA 1
ATOM 772 C C . CYS A 1 94 ? 16.420 -12.151 -7.243 1.00 95.75 94 CYS A C 1
ATOM 774 O O . CYS A 1 94 ? 16.401 -12.455 -6.052 1.00 95.75 94 CYS A O 1
ATOM 776 N N . PRO A 1 95 ? 17.117 -12.861 -8.145 1.00 94.31 95 PRO A N 1
ATOM 777 C CA . PRO A 1 95 ? 18.037 -13.944 -7.806 1.00 94.31 95 PRO A CA 1
ATOM 778 C C . PRO A 1 95 ? 19.002 -13.659 -6.649 1.00 94.31 95 PRO A C 1
ATOM 780 O O . PRO A 1 95 ? 19.430 -12.516 -6.480 1.00 94.31 95 PRO A O 1
ATOM 783 N N . PRO A 1 96 ? 19.441 -14.691 -5.912 1.00 92.69 96 PRO A N 1
ATOM 784 C CA . PRO A 1 96 ? 20.422 -14.518 -4.859 1.00 92.69 96 PRO A CA 1
ATOM 785 C C . PRO A 1 96 ? 21.786 -14.149 -5.454 1.00 92.69 96 PRO A C 1
ATOM 787 O O . PRO A 1 96 ? 22.193 -14.635 -6.515 1.00 92.69 96 PRO A O 1
ATOM 790 N N . ARG A 1 97 ? 22.510 -13.284 -4.740 1.00 93.00 97 ARG A N 1
ATOM 791 C CA . ARG A 1 97 ? 23.911 -12.950 -5.005 1.00 93.00 97 ARG A CA 1
ATOM 792 C C . ARG A 1 97 ? 24.669 -12.836 -3.698 1.00 93.00 97 ARG A C 1
ATOM 794 O O . ARG A 1 97 ? 24.280 -12.062 -2.822 1.00 93.00 97 ARG A O 1
ATOM 801 N N . GLU A 1 98 ? 25.765 -13.577 -3.607 1.00 90.44 98 GLU A N 1
ATOM 802 C CA . GLU A 1 98 ? 26.689 -13.530 -2.477 1.00 90.44 98 GLU A CA 1
ATOM 803 C C . GLU A 1 98 ? 27.134 -12.102 -2.153 1.00 90.44 98 GLU A C 1
ATOM 805 O O . GLU A 1 98 ? 27.327 -11.270 -3.043 1.00 90.44 98 GLU A O 1
ATOM 810 N N . ASN A 1 99 ? 27.316 -11.839 -0.858 1.00 92.06 99 ASN A N 1
ATOM 811 C CA . ASN A 1 99 ? 27.775 -10.563 -0.303 1.00 92.06 99 ASN A CA 1
ATOM 812 C C . ASN A 1 99 ? 26.867 -9.353 -0.593 1.00 92.06 99 ASN A C 1
ATOM 814 O O . ASN A 1 99 ? 27.288 -8.209 -0.410 1.00 92.06 99 ASN A O 1
ATOM 818 N N . THR A 1 100 ? 25.617 -9.578 -1.008 1.00 95.88 100 THR A N 1
ATOM 819 C CA . THR A 1 100 ? 24.629 -8.504 -1.160 1.00 95.88 100 THR A CA 1
ATOM 820 C C . THR A 1 100 ? 24.166 -8.028 0.214 1.00 95.88 100 THR A C 1
ATOM 822 O O . THR A 1 100 ? 23.533 -8.771 0.954 1.00 95.88 100 THR A O 1
ATOM 825 N N . SER A 1 101 ? 24.441 -6.769 0.550 1.00 96.19 101 SER A N 1
ATOM 826 C CA . SER A 1 101 ? 23.922 -6.116 1.766 1.00 96.19 101 SER A CA 1
ATOM 827 C C . SER A 1 101 ? 22.930 -5.001 1.446 1.00 96.19 101 SER A C 1
ATOM 829 O O . SER A 1 101 ? 22.123 -4.602 2.289 1.00 96.19 101 SER A O 1
ATOM 831 N N . ARG A 1 102 ? 22.996 -4.464 0.226 1.00 96.88 102 ARG A N 1
ATOM 832 C CA . ARG A 1 102 ? 22.101 -3.422 -0.268 1.00 96.88 102 ARG A CA 1
ATOM 833 C C . ARG A 1 102 ? 21.677 -3.743 -1.693 1.00 96.88 102 ARG A C 1
ATOM 835 O O . ARG A 1 102 ? 22.412 -4.386 -2.437 1.00 96.88 102 ARG A O 1
ATOM 842 N N . MET A 1 103 ? 20.506 -3.272 -2.091 1.00 96.88 103 MET A N 1
ATOM 843 C CA . MET A 1 103 ? 19.996 -3.461 -3.446 1.00 96.88 103 MET A CA 1
ATOM 844 C C . MET A 1 103 ? 19.328 -2.202 -3.966 1.00 96.88 103 MET A C 1
ATOM 846 O O . MET A 1 103 ? 18.959 -1.303 -3.209 1.00 96.88 103 MET A O 1
ATOM 850 N N . THR A 1 104 ? 19.178 -2.157 -5.281 1.00 95.69 104 THR A N 1
ATOM 851 C CA . THR A 1 104 ? 18.306 -1.215 -5.971 1.00 95.69 104 THR A CA 1
ATOM 852 C C . THR A 1 104 ? 17.759 -1.846 -7.241 1.00 95.69 104 THR A C 1
ATOM 854 O O . THR A 1 104 ? 18.245 -2.890 -7.685 1.00 95.69 104 THR A O 1
ATOM 857 N N . VAL A 1 105 ? 16.729 -1.234 -7.808 1.00 94.88 105 VAL A N 1
ATOM 858 C CA . VAL A 1 105 ? 16.110 -1.686 -9.048 1.00 94.88 105 VAL A CA 1
ATOM 859 C C . VAL A 1 105 ? 16.005 -0.510 -10.001 1.00 94.88 105 VAL A C 1
ATOM 861 O O . VAL A 1 105 ? 15.570 0.571 -9.611 1.00 94.88 105 VAL A O 1
ATOM 864 N N . THR A 1 106 ? 16.394 -0.728 -11.252 1.00 93.25 106 THR A N 1
ATOM 865 C CA . THR A 1 106 ? 16.308 0.277 -12.316 1.00 93.25 106 THR A CA 1
ATOM 866 C C . THR A 1 106 ? 15.347 -0.165 -13.412 1.00 93.25 106 THR A C 1
ATOM 868 O O . THR A 1 106 ? 15.089 -1.356 -13.588 1.00 93.25 106 THR A O 1
ATOM 871 N N . MET A 1 107 ? 14.794 0.785 -14.165 1.00 90.50 107 MET A N 1
ATOM 872 C CA . MET A 1 107 ? 13.915 0.470 -15.297 1.00 90.50 107 MET A CA 1
ATOM 873 C C . MET A 1 107 ? 14.716 0.130 -16.552 1.00 90.50 107 MET A C 1
ATOM 875 O O . MET A 1 107 ? 14.265 -0.657 -17.383 1.00 90.50 107 MET A O 1
ATOM 879 N N . LYS A 1 108 ? 15.916 0.705 -16.690 1.00 89.94 108 LYS A N 1
ATOM 880 C CA . LYS A 1 108 ? 16.846 0.407 -17.786 1.00 89.94 108 LYS A CA 1
ATOM 881 C C . LYS A 1 108 ? 18.123 -0.227 -17.245 1.00 89.94 108 LYS A C 1
ATOM 883 O O . LYS A 1 108 ? 18.553 0.063 -16.129 1.00 89.94 108 LYS A O 1
ATOM 888 N N . LYS A 1 109 ? 18.755 -1.066 -18.067 1.00 90.12 109 LYS A N 1
ATOM 889 C CA . LYS A 1 109 ? 20.012 -1.747 -17.725 1.00 90.12 109 LYS A CA 1
ATOM 890 C C . LYS A 1 109 ? 21.134 -0.760 -17.384 1.00 90.12 109 LYS A C 1
ATOM 892 O O . LYS A 1 109 ? 21.850 -0.968 -16.411 1.00 90.12 109 LYS A O 1
ATOM 897 N N . ASP A 1 110 ? 21.241 0.313 -18.164 1.00 89.88 110 ASP A N 1
ATOM 898 C CA . ASP A 1 110 ? 22.348 1.278 -18.095 1.00 89.88 110 ASP A CA 1
ATOM 899 C C . ASP A 1 110 ? 22.006 2.533 -17.262 1.00 89.88 110 ASP A C 1
ATOM 901 O O . ASP A 1 110 ? 22.765 3.499 -17.231 1.00 89.88 110 ASP A O 1
ATOM 905 N N . GLU A 1 111 ? 20.855 2.545 -16.583 1.00 90.19 111 GLU A N 1
ATOM 906 C CA . GLU A 1 111 ? 20.417 3.658 -15.730 1.00 90.19 111 GLU A CA 1
ATOM 907 C C . GLU A 1 111 ? 21.276 3.750 -14.468 1.00 90.19 111 GLU A C 1
ATOM 909 O O . GLU A 1 111 ? 21.392 2.774 -13.738 1.00 90.19 111 GLU A O 1
ATOM 914 N N . ILE A 1 112 ? 21.860 4.911 -14.175 1.00 87.50 112 ILE A N 1
ATOM 915 C CA . ILE A 1 112 ? 22.685 5.100 -12.974 1.00 87.50 112 ILE A CA 1
ATOM 916 C C . ILE A 1 112 ? 21.782 5.071 -11.727 1.00 87.50 112 ILE A C 1
ATOM 918 O O . ILE A 1 112 ? 20.843 5.865 -11.658 1.00 87.50 112 ILE A O 1
ATOM 922 N N . PRO A 1 113 ? 22.044 4.207 -10.728 1.00 87.75 113 PRO A N 1
ATOM 923 C CA . PRO A 1 113 ? 21.199 4.132 -9.543 1.00 87.75 113 PRO A CA 1
ATOM 924 C C . PRO A 1 113 ? 21.299 5.390 -8.683 1.00 87.75 113 PRO A C 1
ATOM 926 O O . PRO A 1 113 ? 22.388 5.782 -8.272 1.00 87.75 113 PRO A O 1
ATOM 929 N N . GLU A 1 114 ? 20.158 5.997 -8.361 1.00 85.56 114 GLU A N 1
ATOM 930 C CA . GLU A 1 114 ? 20.121 7.194 -7.511 1.00 85.56 114 GLU A CA 1
ATOM 931 C C . GLU A 1 114 ? 20.261 6.876 -6.015 1.00 85.56 114 GLU A C 1
ATOM 933 O O . GLU A 1 114 ? 20.776 7.682 -5.243 1.00 85.56 114 GLU A O 1
ATOM 938 N N . PHE A 1 115 ? 19.777 5.707 -5.589 1.00 89.94 115 PHE A N 1
ATOM 939 C CA . PHE A 1 115 ? 19.805 5.271 -4.197 1.00 89.94 115 PHE A CA 1
ATOM 940 C C . PHE A 1 115 ? 19.878 3.747 -4.099 1.00 89.94 115 PHE A C 1
ATOM 942 O O . PHE A 1 115 ? 19.548 3.019 -5.038 1.00 89.94 115 PHE A O 1
ATOM 949 N N . THR A 1 116 ? 20.280 3.262 -2.926 1.00 93.62 116 THR A N 1
ATOM 950 C CA . THR A 1 116 ? 20.252 1.841 -2.564 1.00 93.62 116 THR A CA 1
ATOM 951 C C . THR A 1 116 ? 19.549 1.670 -1.226 1.00 93.62 116 THR A C 1
ATOM 953 O O . THR A 1 116 ? 19.657 2.529 -0.348 1.00 93.62 116 THR A O 1
ATOM 956 N N . MET A 1 117 ? 18.857 0.552 -1.045 1.00 94.56 117 MET A N 1
ATOM 957 C CA . MET A 1 117 ? 18.210 0.179 0.212 1.00 94.56 117 MET A CA 1
ATOM 958 C C . MET A 1 117 ? 18.950 -0.977 0.869 1.00 94.56 117 MET A C 1
ATOM 960 O O . MET A 1 117 ? 19.445 -1.865 0.180 1.00 94.56 117 MET A O 1
ATOM 964 N N . ALA A 1 118 ? 19.034 -0.956 2.200 1.00 96.31 118 ALA A N 1
ATOM 965 C CA . ALA A 1 118 ? 19.540 -2.094 2.955 1.00 96.31 118 ALA A CA 1
ATOM 966 C C . ALA A 1 118 ? 18.580 -3.278 2.810 1.00 96.31 118 ALA A C 1
ATOM 968 O O . ALA A 1 118 ? 17.362 -3.099 2.862 1.00 96.31 118 ALA A O 1
ATOM 969 N N . VAL A 1 119 ? 19.139 -4.470 2.623 1.00 96.56 119 VAL A N 1
ATOM 970 C CA . VAL A 1 119 ? 18.354 -5.702 2.602 1.00 96.56 119 VAL A CA 1
ATOM 971 C C . VAL A 1 119 ? 17.931 -6.028 4.030 1.00 96.56 119 VAL A C 1
ATOM 973 O O . VAL A 1 119 ? 18.759 -6.055 4.940 1.00 96.56 119 VAL A O 1
ATOM 976 N N . VAL A 1 120 ? 16.638 -6.267 4.231 1.00 94.75 120 VAL A N 1
ATOM 977 C CA . VAL A 1 120 ? 16.109 -6.832 5.470 1.00 94.75 120 VAL A CA 1
ATOM 978 C C . VAL A 1 120 ? 16.418 -8.329 5.448 1.00 94.75 120 VAL A C 1
ATOM 980 O O . VAL A 1 120 ? 15.862 -9.030 4.596 1.00 94.75 120 VAL A O 1
ATOM 983 N N . PRO A 1 121 ? 17.288 -8.827 6.343 1.00 92.25 121 PRO A N 1
ATOM 984 C CA . PRO A 1 121 ? 17.693 -10.223 6.322 1.00 92.25 121 PRO A CA 1
ATOM 985 C C . PRO A 1 121 ? 16.525 -11.127 6.703 1.00 92.25 121 PRO A C 1
ATOM 987 O O . PRO A 1 121 ? 15.614 -10.724 7.453 1.00 92.25 121 PRO A O 1
ATOM 990 N N . LYS A 1 122 ? 16.577 -12.366 6.213 1.00 88.56 122 LYS A N 1
ATOM 991 C CA . LYS A 1 122 ? 15.669 -13.409 6.687 1.00 88.56 122 LYS A CA 1
ATOM 992 C C . LYS A 1 122 ? 16.007 -13.783 8.141 1.00 88.56 122 LYS A C 1
ATOM 994 O O . LYS A 1 122 ? 17.162 -13.646 8.545 1.00 88.56 122 LYS A O 1
ATOM 999 N N . PRO A 1 123 ? 15.030 -14.223 8.951 1.00 86.31 123 PRO A N 1
ATOM 1000 C CA . PRO A 1 123 ? 15.303 -14.685 10.311 1.00 86.31 123 PRO A CA 1
ATOM 1001 C C . PRO A 1 123 ? 16.309 -15.843 10.332 1.00 86.31 123 PRO A C 1
ATOM 1003 O O . PRO A 1 123 ? 16.283 -16.711 9.459 1.00 86.31 123 PRO A O 1
ATOM 1006 N N . SER A 1 124 ? 17.193 -15.852 11.333 1.00 79.25 124 SER A N 1
ATOM 1007 C CA . SER A 1 124 ? 18.234 -16.881 11.479 1.00 79.25 124 SER A CA 1
ATOM 1008 C C . SER A 1 124 ? 17.692 -18.229 11.966 1.00 79.25 124 SER A C 1
ATOM 1010 O O . SER A 1 124 ? 18.360 -19.248 11.809 1.00 79.25 124 SER A O 1
ATOM 1012 N N . THR A 1 125 ? 16.513 -18.237 12.589 1.00 78.81 125 THR A N 1
ATOM 1013 C CA . THR A 1 125 ? 15.858 -19.428 13.139 1.00 78.81 125 THR A CA 1
ATOM 1014 C C . THR A 1 125 ? 14.761 -19.922 12.205 1.00 78.81 125 THR A C 1
ATOM 1016 O O . THR A 1 125 ? 14.069 -19.131 11.567 1.00 78.81 125 THR A O 1
ATOM 1019 N N . SER A 1 126 ? 14.576 -21.243 12.145 1.00 76.06 126 SER A N 1
ATOM 1020 C CA . SER A 1 126 ? 13.433 -21.857 11.455 1.00 76.06 126 SER A CA 1
ATOM 1021 C C . SER A 1 126 ? 12.116 -21.637 12.202 1.00 76.06 126 SER A C 1
ATOM 1023 O O . SER A 1 126 ? 11.052 -21.629 11.587 1.00 76.06 126 SER A O 1
ATOM 1025 N N . GLU A 1 127 ? 12.179 -21.454 13.523 1.00 82.25 127 GLU A N 1
ATOM 1026 C CA . GLU A 1 127 ? 11.013 -21.138 14.339 1.00 82.25 127 GLU A CA 1
ATOM 1027 C C . GLU A 1 127 ? 10.705 -19.633 14.308 1.00 82.25 127 GLU A C 1
ATOM 1029 O O . GLU A 1 127 ? 11.627 -18.814 14.416 1.00 82.25 127 GLU A O 1
ATOM 1034 N N . PRO A 1 128 ? 9.418 -19.259 14.184 1.00 85.25 128 PRO A N 1
ATOM 1035 C CA . PRO A 1 128 ? 9.008 -17.866 14.159 1.00 85.25 128 PRO A CA 1
ATOM 1036 C C . PRO A 1 128 ? 9.095 -17.230 15.551 1.00 85.25 128 PRO A C 1
ATOM 1038 O O . PRO A 1 128 ? 8.636 -17.795 16.541 1.00 85.25 128 PRO A O 1
ATOM 1041 N N . GLU A 1 129 ? 9.607 -16.000 15.603 1.00 90.19 129 GLU A N 1
ATOM 1042 C CA . GLU A 1 129 ? 9.706 -15.171 16.818 1.00 90.19 129 GLU A CA 1
ATOM 1043 C C . GLU A 1 129 ? 8.335 -14.904 17.469 1.00 90.19 129 GLU A C 1
ATOM 1045 O O . GLU A 1 129 ? 8.219 -14.675 18.677 1.00 90.19 129 GLU A O 1
ATOM 1050 N N . HIS A 1 130 ? 7.279 -14.906 16.655 1.00 92.31 130 HIS A N 1
ATOM 1051 C CA . HIS A 1 130 ? 5.916 -14.597 17.049 1.00 92.31 130 HIS A CA 1
ATOM 1052 C C . HIS A 1 130 ? 4.942 -15.628 16.479 1.00 92.31 130 HIS A C 1
ATOM 1054 O O . HIS A 1 130 ? 4.966 -15.961 15.295 1.00 92.31 130 HIS A O 1
ATOM 1060 N N . MET A 1 131 ? 4.002 -16.100 17.296 1.00 90.56 131 MET A N 1
ATOM 1061 C CA . MET A 1 131 ? 2.938 -16.970 16.783 1.00 90.56 131 MET A CA 1
ATOM 1062 C C . MET A 1 131 ? 1.844 -16.184 16.055 1.00 90.56 131 MET A C 1
ATOM 1064 O O . MET A 1 131 ? 1.262 -16.692 15.098 1.00 90.56 131 MET A O 1
ATOM 1068 N N . LEU A 1 132 ? 1.582 -14.947 16.484 1.00 93.38 132 LEU A N 1
ATOM 1069 C CA . LEU A 1 132 ? 0.560 -14.082 15.906 1.00 93.38 132 LEU A CA 1
ATOM 1070 C C . LEU A 1 132 ? 1.063 -12.635 15.813 1.00 93.38 132 LEU A C 1
ATOM 1072 O O . LEU A 1 132 ? 1.349 -11.995 16.829 1.00 93.38 132 LEU A O 1
ATOM 1076 N N . GLY A 1 133 ? 1.149 -12.131 14.585 1.00 95.50 133 GLY A N 1
ATOM 1077 C CA . GLY A 1 133 ? 1.400 -10.732 14.256 1.00 95.50 133 GLY A CA 1
ATOM 1078 C C . GLY A 1 133 ? 0.153 -10.032 13.707 1.00 95.50 133 GLY A C 1
ATOM 1079 O O . GLY A 1 133 ? -0.820 -10.677 13.305 1.00 95.50 133 GLY A O 1
ATOM 1080 N N . VAL A 1 134 ? 0.173 -8.700 13.668 1.00 96.44 134 VAL A N 1
ATOM 1081 C CA . VAL A 1 134 ? -0.895 -7.876 13.078 1.00 96.44 134 VAL A CA 1
ATOM 1082 C C . VAL A 1 134 ? -0.305 -6.887 12.078 1.00 96.44 134 VAL A C 1
ATOM 1084 O O . VAL A 1 134 ? 0.506 -6.036 12.436 1.00 96.44 134 VAL A O 1
ATOM 1087 N N . CYS A 1 135 ? -0.751 -6.983 10.831 1.00 95.56 135 CYS A N 1
ATOM 1088 C CA . CYS A 1 135 ? -0.522 -6.029 9.757 1.00 95.56 135 CYS A CA 1
ATOM 1089 C C . CYS A 1 135 ? -1.699 -5.052 9.703 1.00 95.56 135 CYS A C 1
ATOM 1091 O O . CYS A 1 135 ? -2.796 -5.415 9.272 1.00 95.56 135 CYS A O 1
ATOM 1093 N N . LEU A 1 136 ? -1.478 -3.814 10.143 1.00 94.50 136 LEU A N 1
ATOM 1094 C CA . LEU A 1 136 ? -2.499 -2.774 10.093 1.00 94.50 136 LEU A CA 1
ATOM 1095 C C . LEU A 1 136 ? -2.480 -2.073 8.734 1.00 94.50 136 LEU A C 1
ATOM 1097 O O . LEU A 1 136 ? -1.422 -1.630 8.279 1.00 94.50 136 LEU A O 1
ATOM 1101 N N . ALA A 1 137 ? -3.652 -1.908 8.121 1.00 90.88 137 ALA A N 1
ATOM 1102 C CA . ALA A 1 137 ? -3.794 -1.098 6.920 1.00 90.88 137 ALA A CA 1
ATOM 1103 C C . ALA A 1 137 ? -3.288 0.347 7.141 1.00 90.88 137 ALA A C 1
ATOM 1105 O O . ALA A 1 137 ? -3.319 0.857 8.267 1.00 90.88 137 ALA A O 1
ATOM 1106 N N . PRO A 1 138 ? -2.825 1.041 6.086 1.00 91.69 138 PRO A N 1
ATOM 1107 C CA . PRO A 1 138 ? -2.252 2.372 6.219 1.00 91.69 138 PRO A CA 1
ATOM 1108 C C . PRO A 1 138 ? -3.146 3.363 6.954 1.00 91.69 138 PRO A C 1
ATOM 1110 O O . PRO A 1 138 ? -4.330 3.522 6.663 1.00 91.69 138 PRO A O 1
ATOM 1113 N N . ILE A 1 139 ? -2.535 4.092 7.878 1.00 90.62 139 ILE A N 1
ATOM 1114 C CA . ILE A 1 139 ? -3.166 5.162 8.631 1.00 90.62 139 ILE A CA 1
ATOM 1115 C C . ILE A 1 139 ? -3.126 6.454 7.815 1.00 90.62 139 ILE A C 1
ATOM 1117 O O . ILE A 1 139 ? -2.053 6.959 7.471 1.00 90.62 139 ILE A O 1
ATOM 1121 N N . TYR A 1 140 ? -4.306 7.026 7.574 1.00 87.69 140 TYR A N 1
ATOM 1122 C CA . TYR A 1 140 ? -4.478 8.281 6.843 1.00 87.69 140 TYR A CA 1
ATOM 1123 C C . TYR A 1 140 ? -5.653 9.125 7.358 1.00 87.69 140 TYR A C 1
ATOM 1125 O O . TYR A 1 140 ? -6.448 8.699 8.201 1.00 87.69 140 TYR A O 1
ATOM 1133 N N . GLY A 1 141 ? -5.777 10.345 6.830 1.00 84.75 141 GLY A N 1
ATOM 1134 C CA . GLY A 1 141 ? -6.871 11.271 7.129 1.00 84.75 141 GLY A CA 1
ATOM 1135 C C . GLY A 1 141 ? -6.759 11.962 8.491 1.00 84.75 141 GLY A C 1
ATOM 1136 O O . GLY A 1 141 ? -5.932 11.612 9.333 1.00 84.75 141 GLY A O 1
ATOM 1137 N N . ASP A 1 142 ? -7.629 12.946 8.717 1.00 85.62 142 ASP A N 1
ATOM 1138 C CA . ASP A 1 142 ? -7.509 13.878 9.848 1.00 85.62 142 ASP A CA 1
ATOM 1139 C C . ASP A 1 142 ? -8.336 13.485 11.088 1.00 85.62 142 ASP A C 1
ATOM 1141 O O . ASP A 1 142 ? -8.250 14.150 12.124 1.00 85.62 142 ASP A O 1
ATOM 1145 N N . GLU A 1 143 ? -9.140 12.414 11.019 1.00 89.69 143 GLU A N 1
ATOM 1146 C CA . GLU A 1 143 ? -9.862 11.921 12.198 1.00 89.69 143 GLU A CA 1
ATOM 1147 C C . GLU A 1 143 ? -8.863 11.490 13.294 1.00 89.69 143 GLU A C 1
ATOM 1149 O O . GLU A 1 143 ? -7.892 10.806 12.958 1.00 89.69 143 GLU A O 1
ATOM 1154 N N . PRO A 1 144 ? -9.076 11.855 14.576 1.00 92.81 144 PRO A N 1
ATOM 1155 C CA . PRO A 1 144 ? -8.254 11.391 15.696 1.00 92.81 144 PRO A CA 1
ATOM 1156 C C . PRO A 1 144 ? -8.281 9.867 15.855 1.00 92.81 144 PRO A C 1
ATOM 1158 O O . PRO A 1 144 ? -9.351 9.262 15.868 1.00 92.81 144 PRO A O 1
ATOM 1161 N N . LYS A 1 145 ? -7.112 9.251 16.033 1.00 93.44 145 LYS A N 1
ATOM 1162 C CA . LYS A 1 145 ? -6.942 7.787 16.040 1.00 93.44 145 LYS A CA 1
ATOM 1163 C C . LYS A 1 145 ? -6.436 7.218 17.355 1.00 93.44 145 LYS A C 1
ATOM 1165 O O . LYS A 1 145 ? -6.480 6.004 17.510 1.00 93.44 145 LYS A O 1
ATOM 1170 N N . TRP A 1 146 ? -5.997 8.048 18.304 1.00 94.81 146 TRP A N 1
ATOM 1171 C CA . TRP A 1 146 ? -5.365 7.602 19.552 1.00 94.81 146 TRP A CA 1
ATOM 1172 C C . TRP A 1 146 ? -6.157 6.499 20.271 1.00 94.81 146 TRP A C 1
ATOM 1174 O O . TRP A 1 146 ? -5.578 5.482 20.633 1.00 94.81 146 TRP A O 1
ATOM 1184 N N . LEU A 1 147 ? -7.477 6.658 20.425 1.00 95.12 147 LEU A N 1
ATOM 1185 C CA . LEU A 1 147 ? -8.304 5.687 21.146 1.00 95.12 147 LEU A CA 1
ATOM 1186 C C . LEU A 1 147 ? -8.541 4.410 20.331 1.00 95.12 147 LEU A C 1
ATOM 1188 O O . LEU A 1 147 ? -8.507 3.320 20.889 1.00 95.12 147 LEU A O 1
ATOM 1192 N N . MET A 1 148 ? -8.730 4.531 19.013 1.00 94.44 148 MET A N 1
ATOM 1193 C CA . MET A 1 148 ? -8.890 3.367 18.133 1.00 94.44 148 MET A CA 1
ATOM 1194 C C . MET A 1 148 ? -7.603 2.545 18.038 1.00 94.44 148 MET A C 1
ATOM 1196 O O . MET A 1 148 ? -7.678 1.323 17.988 1.00 94.44 148 MET A O 1
ATOM 1200 N N . LEU A 1 149 ? -6.442 3.209 18.046 1.00 95.31 149 LEU A N 1
ATOM 1201 C CA . LEU A 1 149 ? -5.125 2.573 18.060 1.00 95.31 149 LEU A CA 1
ATOM 1202 C C . LEU A 1 149 ? -4.895 1.789 19.347 1.00 95.31 149 LEU A C 1
ATOM 1204 O O . LEU A 1 149 ? -4.538 0.618 19.275 1.00 95.31 149 LEU A O 1
ATOM 1208 N N . ILE A 1 150 ? -5.144 2.411 20.504 1.00 95.31 150 ILE A N 1
ATOM 1209 C CA . ILE A 1 150 ? -5.036 1.732 21.803 1.00 95.31 150 ILE A CA 1
ATOM 1210 C C . ILE A 1 150 ? -5.973 0.525 21.830 1.00 95.31 150 ILE A C 1
ATOM 1212 O O . ILE A 1 150 ? -5.538 -0.584 22.114 1.00 95.31 150 ILE A O 1
ATOM 1216 N N . GLU A 1 151 ? -7.245 0.714 21.469 1.00 94.94 151 GLU A N 1
ATOM 1217 C CA . GLU A 1 151 ? -8.209 -0.384 21.473 1.00 94.94 151 GLU A CA 1
ATOM 1218 C C . GLU A 1 151 ? -7.826 -1.501 20.492 1.00 94.94 151 GLU A C 1
ATOM 1220 O O . GLU A 1 151 ? -8.058 -2.662 20.796 1.00 94.94 151 GLU A O 1
ATOM 1225 N N . LEU A 1 152 ? -7.243 -1.192 19.328 1.00 95.88 152 LEU A N 1
ATOM 1226 C CA . LEU A 1 152 ? -6.789 -2.212 18.376 1.00 95.88 152 LEU A CA 1
ATOM 1227 C C . LEU A 1 152 ? -5.638 -3.034 18.947 1.00 95.88 152 LEU A C 1
ATOM 1229 O O . LEU A 1 152 ? -5.685 -4.263 18.909 1.00 95.88 152 LEU A O 1
ATOM 1233 N N . ILE A 1 153 ? -4.615 -2.354 19.463 1.00 96.31 153 ILE A N 1
ATOM 1234 C CA . ILE A 1 153 ? -3.405 -3.001 19.965 1.00 96.31 153 ILE A CA 1
ATOM 1235 C C . ILE A 1 153 ? -3.752 -3.871 21.173 1.00 96.31 153 ILE A C 1
ATOM 1237 O O . ILE A 1 153 ? -3.476 -5.068 21.162 1.00 96.31 153 ILE A O 1
ATOM 1241 N N . GLU A 1 154 ? -4.442 -3.314 22.170 1.00 95.88 154 GLU A N 1
ATOM 1242 C CA . GLU A 1 154 ? -4.826 -4.066 23.368 1.00 95.88 154 GLU A CA 1
ATOM 1243 C C . GLU A 1 154 ? -5.793 -5.213 23.046 1.00 95.88 154 GLU A C 1
ATOM 1245 O O . GLU A 1 154 ? -5.660 -6.307 23.597 1.00 95.88 154 GLU A O 1
ATOM 1250 N N . HIS A 1 155 ? -6.724 -5.021 22.103 1.00 95.88 155 HIS A N 1
ATOM 1251 C CA . HIS A 1 155 ? -7.613 -6.096 21.656 1.00 95.88 155 HIS A CA 1
ATOM 1252 C C . HIS A 1 155 ? -6.840 -7.283 21.092 1.00 95.88 155 HIS A C 1
ATOM 1254 O O . HIS A 1 155 ? -7.047 -8.416 21.523 1.00 95.88 155 HIS A O 1
ATOM 1260 N N . TYR A 1 156 ? -5.939 -7.047 20.139 1.00 96.75 156 TYR A N 1
ATOM 1261 C CA . TYR A 1 156 ? -5.200 -8.146 19.525 1.00 96.75 156 TYR A CA 1
ATOM 1262 C C . TYR A 1 156 ? -4.163 -8.758 20.468 1.00 96.75 156 TYR A C 1
ATOM 1264 O O . TYR A 1 156 ? -3.935 -9.963 20.378 1.00 96.75 156 TYR A O 1
ATOM 1272 N N . LYS A 1 157 ? -3.627 -8.005 21.438 1.00 96.69 157 LYS A N 1
ATOM 1273 C CA . LYS A 1 157 ? -2.836 -8.576 22.542 1.00 96.69 157 LYS A CA 1
ATOM 1274 C C . LYS A 1 157 ? -3.655 -9.575 23.355 1.00 96.69 157 LYS A C 1
ATOM 1276 O O . LYS A 1 157 ? -3.190 -10.686 23.593 1.00 96.69 157 LYS A O 1
ATOM 1281 N N . MET A 1 158 ? -4.907 -9.248 23.689 1.00 95.25 158 MET A N 1
ATOM 1282 C CA . MET A 1 158 ? -5.823 -10.203 24.333 1.00 95.25 158 MET A CA 1
ATOM 1283 C C . MET A 1 158 ? -6.141 -11.418 23.446 1.00 95.25 158 MET A C 1
ATOM 1285 O O . MET A 1 158 ? -6.423 -12.494 23.964 1.00 95.25 158 MET A O 1
ATOM 1289 N N . GLN A 1 159 ? -6.078 -11.274 22.119 1.00 95.25 159 GLN A N 1
ATOM 1290 C CA . GLN A 1 159 ? -6.220 -12.386 21.171 1.00 95.25 159 GLN A CA 1
ATOM 1291 C C . GLN A 1 159 ? -4.926 -13.200 20.964 1.00 95.25 159 GLN A C 1
ATOM 1293 O O . GLN A 1 159 ? -4.943 -14.176 20.211 1.00 95.25 159 GLN A O 1
ATOM 1298 N N . GLY A 1 160 ? -3.827 -12.828 21.633 1.00 95.12 160 GLY A N 1
ATOM 1299 C CA . GLY A 1 160 ? -2.538 -13.523 21.607 1.00 95.12 160 GLY A CA 1
ATOM 1300 C C . GLY A 1 160 ? -1.495 -12.934 20.652 1.00 95.12 160 GLY A C 1
ATOM 1301 O O . GLY A 1 160 ? -0.464 -13.566 20.432 1.00 95.12 160 GLY A O 1
ATOM 1302 N N . ALA A 1 161 ? -1.739 -11.760 20.063 1.00 96.62 161 ALA A N 1
ATOM 1303 C CA . ALA A 1 161 ? -0.769 -11.102 19.193 1.00 96.62 161 ALA A CA 1
ATOM 1304 C C . ALA A 1 161 ? 0.376 -10.475 19.995 1.00 96.62 161 ALA A C 1
ATOM 1306 O O . ALA A 1 161 ? 0.150 -9.808 21.004 1.00 96.62 161 ALA A O 1
ATOM 1307 N N . THR A 1 162 ? 1.603 -10.646 19.508 1.00 96.62 162 THR A N 1
ATOM 1308 C CA . THR A 1 162 ? 2.821 -10.145 20.171 1.00 96.62 162 THR A CA 1
ATOM 1309 C C . THR A 1 162 ? 3.581 -9.116 19.342 1.00 96.62 162 THR A C 1
ATOM 1311 O O . THR A 1 162 ? 4.501 -8.480 19.853 1.00 96.62 162 THR A O 1
ATOM 1314 N N . LYS A 1 163 ? 3.217 -8.943 18.064 1.00 96.31 163 LYS A N 1
ATOM 1315 C CA . LYS A 1 163 ? 3.883 -8.011 17.152 1.00 96.31 163 LYS A CA 1
ATOM 1316 C C . LYS A 1 163 ? 2.897 -7.278 16.258 1.00 96.31 163 LYS A C 1
ATOM 1318 O O . LYS A 1 163 ? 1.950 -7.870 15.745 1.00 96.31 163 LYS A O 1
ATOM 1323 N N . PHE A 1 164 ? 3.158 -5.996 16.039 1.00 97.44 164 PHE A N 1
ATOM 1324 C CA . PHE A 1 164 ? 2.341 -5.108 15.225 1.00 97.44 164 PHE A CA 1
ATOM 1325 C C . PHE A 1 164 ? 3.207 -4.410 14.179 1.00 97.44 164 PHE A C 1
ATOM 1327 O O . PHE A 1 164 ? 4.274 -3.886 14.495 1.00 97.44 164 PHE A O 1
ATOM 1334 N N . TYR A 1 165 ? 2.713 -4.362 12.949 1.00 96.31 165 TYR A N 1
ATOM 1335 C CA . TYR A 1 165 ? 3.300 -3.639 11.830 1.00 96.31 165 TYR A CA 1
ATOM 1336 C C . TYR A 1 165 ? 2.297 -2.578 11.387 1.00 96.31 165 TYR A C 1
ATOM 1338 O O . TYR A 1 165 ? 1.197 -2.902 10.933 1.00 96.31 165 TYR A O 1
ATOM 1346 N N . ILE A 1 166 ? 2.649 -1.307 11.563 1.00 95.56 166 ILE A N 1
ATOM 1347 C CA . ILE A 1 166 ? 1.766 -0.177 11.268 1.00 95.56 166 ILE A CA 1
ATOM 1348 C C . ILE A 1 166 ? 2.378 0.688 10.177 1.00 95.56 166 ILE A C 1
ATOM 1350 O O . ILE A 1 166 ? 3.532 1.098 10.263 1.00 95.56 166 ILE A O 1
ATOM 1354 N N . TYR A 1 167 ? 1.564 1.028 9.183 1.00 94.12 167 TYR A N 1
ATOM 1355 C CA . TYR A 1 167 ? 1.944 1.923 8.098 1.00 94.12 167 TYR A CA 1
ATOM 1356 C C . TYR A 1 167 ? 1.280 3.278 8.305 1.00 94.12 167 TYR A C 1
ATOM 1358 O O . TYR A 1 167 ? 0.076 3.356 8.536 1.00 94.12 167 TYR A O 1
ATOM 1366 N N . VAL A 1 168 ? 2.051 4.359 8.238 1.00 91.94 168 VAL A N 1
ATOM 1367 C CA . VAL A 1 168 ? 1.567 5.719 8.493 1.00 91.94 168 VAL A CA 1
ATOM 1368 C C . VAL A 1 168 ? 1.822 6.579 7.270 1.00 91.94 168 VAL A C 1
ATOM 1370 O O . VAL A 1 168 ? 2.971 6.839 6.933 1.00 91.94 168 VAL A O 1
ATOM 1373 N N . GLN A 1 169 ? 0.753 7.060 6.635 1.00 87.00 169 GLN A N 1
ATOM 1374 C CA . GLN A 1 169 ? 0.851 8.119 5.630 1.00 87.00 169 GLN A CA 1
ATOM 1375 C C . GLN A 1 169 ? 0.815 9.490 6.308 1.00 87.00 169 GLN A C 1
ATOM 1377 O O . GLN A 1 169 ? 1.700 10.314 6.114 1.00 87.00 169 GLN A O 1
ATOM 1382 N N . LYS A 1 170 ? -0.205 9.730 7.141 1.00 85.00 170 LYS A N 1
ATOM 1383 C CA . LYS A 1 170 ? -0.381 10.994 7.862 1.00 85.00 170 LYS A CA 1
ATOM 1384 C C . LYS A 1 170 ? -1.016 10.745 9.222 1.00 85.00 170 LYS A C 1
ATOM 1386 O O . LYS A 1 170 ? -2.038 10.067 9.328 1.00 85.00 170 LYS A O 1
ATOM 1391 N N . ILE A 1 171 ? -0.435 11.336 10.261 1.00 89.12 171 ILE A N 1
ATOM 1392 C CA . ILE A 1 171 ? -0.913 11.219 11.639 1.00 89.12 171 ILE A CA 1
ATOM 1393 C C . ILE A 1 171 ? -0.642 12.514 12.408 1.00 89.12 171 ILE A C 1
ATOM 1395 O O . ILE A 1 171 ? 0.348 13.203 12.167 1.00 89.12 171 ILE A O 1
ATOM 1399 N N . ASN A 1 172 ? -1.540 12.885 13.323 1.00 91.06 172 ASN A N 1
ATOM 1400 C CA . ASN A 1 172 ? -1.341 14.077 14.145 1.00 91.06 172 ASN A CA 1
ATOM 1401 C C . ASN A 1 172 ? -0.396 13.793 15.328 1.00 91.06 172 ASN A C 1
ATOM 1403 O O . ASN A 1 172 ? -0.186 12.651 15.736 1.00 91.06 172 ASN A O 1
ATOM 1407 N N . SER A 1 173 ? 0.134 14.857 15.934 1.00 92.31 173 SER A N 1
ATOM 1408 C CA . SER A 1 173 ? 1.101 14.750 17.034 1.00 92.31 173 SER A CA 1
ATOM 1409 C C . SER A 1 173 ? 0.554 14.077 18.296 1.00 92.31 173 SER A C 1
ATOM 1411 O O . SER A 1 173 ? 1.336 13.581 19.104 1.00 92.31 173 SER A O 1
ATOM 1413 N N . HIS A 1 174 ? -0.767 14.061 18.507 1.00 93.44 174 HIS A N 1
ATOM 1414 C CA . HIS A 1 174 ? -1.352 13.383 19.659 1.00 93.44 174 HIS A CA 1
ATOM 1415 C C . HIS A 1 174 ? -1.394 11.873 19.463 1.00 93.44 174 HIS A C 1
ATOM 1417 O O . HIS A 1 174 ? -0.975 11.149 20.365 1.00 93.44 174 HIS A O 1
ATOM 1423 N N . ASP A 1 175 ? -1.854 11.426 18.300 1.00 94.06 175 ASP A N 1
ATOM 1424 C CA . ASP A 1 175 ? -1.925 10.017 17.931 1.00 94.06 175 ASP A CA 1
ATOM 1425 C C . ASP A 1 175 ? -0.508 9.430 17.777 1.00 94.06 175 ASP A C 1
ATOM 1427 O O . ASP A 1 175 ? -0.244 8.321 18.235 1.00 94.06 175 ASP A O 1
ATOM 1431 N N . GLN A 1 176 ? 0.450 10.214 17.261 1.00 94.81 176 GLN A N 1
ATOM 1432 C CA . GLN A 1 176 ? 1.863 9.822 17.184 1.00 94.81 176 GLN A CA 1
ATOM 1433 C C . GLN A 1 176 ? 2.459 9.478 18.558 1.00 94.81 176 GLN A C 1
ATOM 1435 O O . GLN A 1 176 ? 3.294 8.583 18.664 1.00 94.81 176 GLN A O 1
ATOM 1440 N N . ARG A 1 177 ? 2.030 10.148 19.641 1.00 95.19 177 ARG A N 1
ATOM 1441 C CA . ARG A 1 177 ? 2.498 9.807 20.998 1.00 95.19 177 ARG A CA 1
ATOM 1442 C C . ARG A 1 177 ? 2.086 8.397 21.418 1.00 95.19 177 ARG A C 1
ATOM 1444 O O . ARG A 1 177 ? 2.842 7.763 22.147 1.00 95.19 177 ARG A O 1
ATOM 1451 N N . VAL A 1 178 ? 0.929 7.916 20.959 1.00 95.06 178 VAL A N 1
ATOM 1452 C CA . VAL A 1 178 ? 0.476 6.541 21.211 1.00 95.06 178 VAL A CA 1
ATOM 1453 C C . VAL A 1 178 ? 1.374 5.552 20.477 1.00 95.06 178 VAL A C 1
ATOM 1455 O O . VAL A 1 178 ? 1.881 4.627 21.104 1.00 95.06 178 VAL A O 1
ATOM 1458 N N . LEU A 1 179 ? 1.647 5.779 19.187 1.00 95.62 179 LEU A N 1
ATOM 1459 C CA . LEU A 1 179 ? 2.570 4.923 18.430 1.00 95.62 179 LEU A CA 1
ATOM 1460 C C . LEU A 1 179 ? 3.954 4.890 19.086 1.00 95.62 179 LEU A C 1
ATOM 1462 O O . LEU A 1 179 ? 4.484 3.816 19.349 1.00 95.62 179 LEU A O 1
ATOM 1466 N N . ASN A 1 180 ? 4.496 6.053 19.456 1.00 96.06 180 ASN A N 1
ATOM 1467 C CA . ASN A 1 180 ? 5.800 6.146 20.113 1.00 96.06 180 ASN A CA 1
ATOM 1468 C C . ASN A 1 180 ? 5.857 5.365 21.436 1.00 96.06 180 ASN A C 1
ATOM 1470 O O . ASN A 1 180 ? 6.912 4.837 21.781 1.00 96.06 180 ASN A O 1
ATOM 1474 N N . TYR A 1 181 ? 4.754 5.309 22.191 1.00 96.19 181 TYR A N 1
ATOM 1475 C CA . TYR A 1 181 ? 4.676 4.510 23.412 1.00 96.19 181 TYR A CA 1
ATOM 1476 C C . TYR A 1 181 ? 4.827 3.018 23.097 1.00 96.19 181 TYR A C 1
ATOM 1478 O O . TYR A 1 181 ? 5.752 2.389 23.606 1.00 96.19 181 TYR A O 1
ATOM 1486 N N . TYR A 1 182 ? 4.005 2.473 22.196 1.00 96.25 182 TYR A N 1
ATOM 1487 C CA . TYR A 1 182 ? 4.069 1.052 21.839 1.00 96.25 182 TYR A CA 1
ATOM 1488 C C . TYR A 1 182 ? 5.365 0.679 21.108 1.00 96.25 182 TYR A C 1
ATOM 1490 O O . TYR A 1 182 ? 5.904 -0.400 21.337 1.00 96.25 182 TYR A O 1
ATOM 1498 N N . GLN A 1 183 ? 5.949 1.575 20.309 1.00 96.06 183 GLN A N 1
ATOM 1499 C CA . GLN A 1 183 ? 7.265 1.334 19.704 1.00 96.06 183 GLN A CA 1
ATOM 1500 C C . GLN A 1 183 ? 8.352 1.126 20.767 1.00 96.06 183 GLN A C 1
ATOM 1502 O O . GLN A 1 183 ? 9.192 0.243 20.619 1.00 96.06 183 GLN A O 1
ATOM 1507 N N . ARG A 1 184 ? 8.319 1.886 21.872 1.00 96.56 184 ARG A N 1
ATOM 1508 C CA . ARG A 1 184 ? 9.283 1.734 22.979 1.00 96.56 184 ARG A CA 1
ATOM 1509 C C . ARG A 1 184 ? 9.139 0.413 23.726 1.00 96.56 184 ARG A C 1
ATOM 1511 O O . ARG A 1 184 ? 10.116 -0.048 24.299 1.00 96.56 184 ARG A O 1
ATOM 1518 N N . THR A 1 185 ? 7.950 -0.186 23.720 1.00 95.31 185 THR A N 1
ATOM 1519 C CA . THR A 1 185 ? 7.738 -1.520 24.306 1.00 95.31 185 THR A CA 1
ATOM 1520 C C . THR A 1 185 ? 8.328 -2.649 23.451 1.00 95.31 185 THR A C 1
ATOM 1522 O O . THR A 1 185 ? 8.432 -3.773 23.923 1.00 95.31 185 THR A O 1
ATOM 1525 N N . GLY A 1 186 ? 8.722 -2.368 22.200 1.00 93.25 186 GLY A N 1
ATOM 1526 C CA . GLY A 1 186 ? 9.232 -3.361 21.245 1.00 93.25 186 GLY A CA 1
A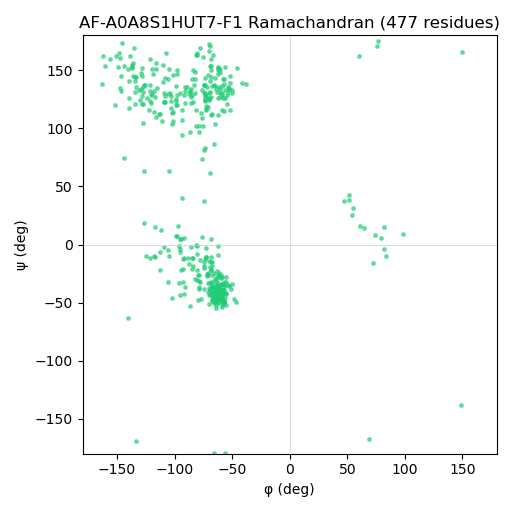TOM 1527 C C . GLY A 1 186 ? 8.143 -4.123 20.478 1.00 93.25 186 GLY A C 1
ATOM 1528 O O . GLY A 1 186 ? 8.439 -4.789 19.482 1.00 93.25 186 GLY A O 1
ATOM 1529 N N . GLU A 1 187 ? 6.877 -3.976 20.877 1.00 92.44 187 GLU A N 1
ATOM 1530 C CA . GLU A 1 187 ? 5.718 -4.653 20.276 1.00 92.44 187 GLU A CA 1
ATOM 1531 C C . GLU A 1 187 ? 5.370 -4.113 18.880 1.00 92.44 187 GLU A C 1
ATOM 1533 O O . GLU A 1 187 ? 4.769 -4.816 18.070 1.00 92.44 187 GLU A O 1
ATOM 1538 N N . LEU A 1 188 ? 5.750 -2.869 18.579 1.00 95.44 188 LEU A N 1
ATOM 1539 C CA . LEU A 1 188 ? 5.293 -2.147 17.396 1.00 95.44 188 LEU A CA 1
ATOM 1540 C C . LEU A 1 188 ? 6.447 -1.726 16.476 1.00 95.44 188 LEU A C 1
ATOM 1542 O O . LEU A 1 188 ? 7.376 -1.039 16.896 1.00 95.44 188 LEU A O 1
ATOM 1546 N N . GLU A 1 189 ? 6.331 -2.062 15.193 1.00 95.06 189 GLU A N 1
ATOM 1547 C CA . GLU A 1 189 ? 7.157 -1.540 14.106 1.00 95.06 189 GLU A CA 1
ATOM 1548 C C . GLU A 1 189 ? 6.326 -0.591 13.232 1.00 95.06 189 GLU A C 1
ATOM 1550 O O . GLU A 1 189 ? 5.233 -0.940 12.786 1.00 95.06 189 GLU A O 1
ATOM 1555 N N . VAL A 1 190 ? 6.834 0.622 12.997 1.00 95.06 190 VAL A N 1
ATOM 1556 C CA . VAL A 1 190 ? 6.119 1.658 12.238 1.00 95.06 190 VAL A CA 1
ATOM 1557 C C . VAL A 1 190 ? 6.893 2.005 10.978 1.00 95.06 190 VAL A C 1
ATOM 1559 O O . VAL A 1 190 ? 8.064 2.372 11.053 1.00 95.06 190 VAL A O 1
ATOM 1562 N N . GLN A 1 191 ? 6.209 1.938 9.841 1.00 93.06 191 GLN A N 1
ATOM 1563 C CA . GLN A 1 191 ? 6.717 2.334 8.536 1.00 93.06 191 GLN A CA 1
ATOM 1564 C C . GLN A 1 191 ? 6.011 3.610 8.084 1.00 93.06 191 GLN A C 1
ATOM 1566 O O . GLN A 1 191 ? 4.784 3.656 7.988 1.00 93.06 191 GLN A O 1
ATOM 1571 N N . TYR A 1 192 ? 6.783 4.658 7.809 1.00 91.25 192 TYR A N 1
ATOM 1572 C CA . TYR A 1 192 ? 6.244 5.915 7.298 1.00 91.25 192 TYR A CA 1
ATOM 1573 C C . TYR A 1 192 ? 6.254 5.885 5.775 1.00 91.25 192 TYR A C 1
ATOM 1575 O O . TYR A 1 192 ? 7.297 5.693 5.152 1.00 91.25 192 TYR A O 1
ATOM 1583 N N . LEU A 1 193 ? 5.076 6.048 5.186 1.00 87.38 193 LEU A N 1
ATOM 1584 C CA . LEU A 1 193 ? 4.891 6.068 3.744 1.00 87.38 193 LEU A CA 1
ATOM 1585 C C . LEU A 1 193 ? 5.225 7.460 3.214 1.00 87.38 193 LEU A C 1
ATOM 1587 O O . LEU A 1 193 ? 4.909 8.465 3.852 1.00 87.38 193 LEU A O 1
ATOM 1591 N N . VAL A 1 194 ? 5.855 7.521 2.041 1.00 76.31 194 VAL A N 1
ATOM 1592 C CA . VAL A 1 194 ? 6.188 8.796 1.400 1.00 76.31 194 VAL A CA 1
ATOM 1593 C C . VAL A 1 194 ? 4.895 9.543 1.082 1.00 76.31 194 VAL A C 1
ATOM 1595 O O . VAL A 1 194 ? 3.999 9.008 0.426 1.00 76.31 194 VAL A O 1
ATOM 1598 N N . GLU A 1 195 ? 4.789 10.785 1.552 1.00 63.34 195 GLU A N 1
ATOM 1599 C CA . GLU A 1 195 ? 3.638 11.631 1.258 1.00 63.34 195 GLU A CA 1
ATOM 1600 C C . GLU A 1 195 ? 3.646 11.969 -0.238 1.00 63.34 195 GLU A C 1
ATOM 1602 O O . GLU A 1 195 ? 4.545 12.639 -0.746 1.00 63.34 195 GLU A O 1
ATOM 1607 N N . ASN A 1 196 ? 2.664 11.437 -0.965 1.00 64.00 196 ASN A N 1
ATOM 1608 C CA . ASN A 1 196 ? 2.479 11.705 -2.382 1.00 64.00 196 ASN A CA 1
ATOM 1609 C C . ASN A 1 196 ? 1.035 12.152 -2.620 1.00 64.00 196 ASN A C 1
ATOM 1611 O O . ASN A 1 196 ? 0.113 11.336 -2.620 1.00 64.00 196 ASN A O 1
ATOM 1615 N N . ASP A 1 197 ? 0.865 13.458 -2.838 1.00 56.38 197 ASP A N 1
ATOM 1616 C CA . ASP A 1 197 ? -0.430 14.133 -3.014 1.00 56.38 197 ASP A CA 1
ATOM 1617 C C . ASP A 1 197 ? -1.232 13.649 -4.236 1.00 56.38 197 ASP A C 1
ATOM 1619 O O . ASP A 1 197 ? -2.386 14.041 -4.419 1.00 56.38 197 ASP A O 1
ATOM 1623 N N . LEU A 1 198 ? -0.629 12.831 -5.106 1.00 54.75 198 LEU A N 1
ATOM 1624 C CA . LEU A 1 198 ? -1.273 12.301 -6.308 1.00 54.75 198 LEU A CA 1
ATOM 1625 C C . LEU A 1 198 ? -2.117 11.049 -6.042 1.00 54.75 198 LEU A C 1
ATOM 1627 O O . LEU A 1 198 ? -2.967 10.719 -6.869 1.00 54.75 198 LEU A O 1
ATOM 1631 N N . PHE A 1 199 ? -1.900 10.352 -4.922 1.00 64.31 199 PHE A N 1
ATOM 1632 C CA . PHE A 1 199 ? -2.570 9.085 -4.631 1.00 64.31 199 PHE A CA 1
ATOM 1633 C C . PHE A 1 199 ? -3.593 9.232 -3.508 1.00 64.31 199 PHE A C 1
ATOM 1635 O O . PHE A 1 199 ? -3.296 9.743 -2.427 1.00 64.31 199 PHE A O 1
ATOM 1642 N N . GLU A 1 200 ? -4.810 8.732 -3.751 1.00 66.50 200 GLU A N 1
ATOM 1643 C CA . GLU A 1 200 ? -5.780 8.531 -2.676 1.00 66.50 200 GLU A CA 1
ATOM 1644 C C . GLU A 1 200 ? -5.174 7.617 -1.612 1.00 66.50 200 GLU A C 1
ATOM 1646 O O . GLU A 1 200 ? -4.489 6.650 -1.927 1.00 66.50 200 GLU A O 1
ATOM 1651 N N . ALA A 1 201 ? -5.450 7.880 -0.340 1.00 67.94 201 ALA A N 1
ATOM 1652 C CA . ALA A 1 201 ? -4.852 7.109 0.742 1.00 67.94 201 ALA A CA 1
ATOM 1653 C C . ALA A 1 201 ? -5.173 5.598 0.698 1.00 67.94 201 ALA A C 1
ATOM 1655 O O . ALA A 1 201 ? -4.377 4.776 1.145 1.00 67.94 201 ALA A O 1
ATOM 1656 N N . SER A 1 202 ? -6.310 5.232 0.097 1.00 70.88 202 SER A N 1
ATOM 1657 C CA . SER A 1 202 ? -6.718 3.850 -0.189 1.00 70.88 202 SER A CA 1
ATOM 1658 C C . SER A 1 202 ? -5.729 3.100 -1.087 1.00 70.88 202 SER A C 1
ATOM 1660 O O . SER A 1 202 ? -5.594 1.885 -0.968 1.00 70.88 202 SER A O 1
ATOM 1662 N N . TYR A 1 203 ? -5.002 3.813 -1.951 1.00 83.50 203 TYR A N 1
ATOM 1663 C CA . TYR A 1 203 ? -3.988 3.250 -2.838 1.00 83.50 203 TYR A CA 1
ATOM 1664 C C . TYR A 1 203 ? -2.899 2.500 -2.071 1.00 83.50 203 TYR A C 1
ATOM 1666 O O . TYR A 1 203 ? -2.469 1.425 -2.483 1.00 83.50 203 TYR A O 1
ATOM 1674 N N . TRP A 1 204 ? -2.489 3.041 -0.923 1.00 85.88 204 TRP A N 1
ATOM 1675 C CA . TRP A 1 204 ? -1.385 2.506 -0.134 1.00 85.88 204 TRP A CA 1
ATOM 1676 C C . TRP A 1 204 ? -1.679 1.147 0.499 1.00 85.88 204 TRP A C 1
ATOM 1678 O O . TRP A 1 204 ? -0.749 0.474 0.941 1.00 85.88 204 TRP A O 1
ATOM 1688 N N . GLN A 1 205 ? -2.945 0.722 0.547 1.00 87.56 205 GLN A N 1
ATOM 1689 C CA . GLN A 1 205 ? -3.344 -0.522 1.202 1.00 87.56 205 GLN A CA 1
ATOM 1690 C C . GLN A 1 205 ? -2.643 -1.742 0.595 1.00 87.56 205 GLN A C 1
ATOM 1692 O O . GLN A 1 205 ? -2.118 -2.581 1.324 1.00 87.56 205 GLN A O 1
ATOM 1697 N N . VAL A 1 206 ? -2.579 -1.831 -0.734 1.00 88.19 206 VAL A N 1
ATOM 1698 C CA . VAL A 1 206 ? -1.975 -2.982 -1.421 1.00 88.19 206 VAL A CA 1
ATOM 1699 C C . VAL A 1 206 ? -0.446 -3.042 -1.260 1.00 88.19 206 VAL A C 1
ATOM 1701 O O . VAL A 1 206 ? 0.039 -4.097 -0.839 1.00 88.19 206 VAL A O 1
ATOM 1704 N N . PRO A 1 207 ? 0.337 -1.972 -1.523 1.00 90.50 207 PRO A N 1
ATOM 1705 C CA . PRO A 1 207 ? 1.783 -2.005 -1.299 1.00 90.50 207 PRO A CA 1
ATOM 1706 C C . PRO A 1 207 ? 2.147 -2.192 0.180 1.00 90.50 207 PRO A C 1
ATOM 1708 O O . PRO A 1 207 ? 3.074 -2.943 0.473 1.00 90.50 207 PRO A O 1
ATOM 1711 N N . ALA A 1 208 ? 1.393 -1.612 1.123 1.00 92.00 208 ALA A N 1
ATOM 1712 C CA . ALA A 1 208 ? 1.613 -1.839 2.554 1.00 92.00 208 ALA A CA 1
ATOM 1713 C C . ALA A 1 208 ? 1.345 -3.294 2.965 1.00 92.00 208 ALA A C 1
ATOM 1715 O O . ALA A 1 208 ? 2.146 -3.888 3.683 1.00 92.00 208 ALA A O 1
ATOM 1716 N N . ASN A 1 209 ? 0.274 -3.913 2.455 1.00 90.75 209 ASN A N 1
ATOM 1717 C CA . ASN A 1 209 ? 0.015 -5.335 2.685 1.00 90.75 209 ASN A CA 1
ATOM 1718 C C . ASN A 1 209 ? 1.132 -6.210 2.100 1.00 90.75 209 ASN A C 1
ATOM 1720 O O . ASN A 1 209 ? 1.537 -7.194 2.724 1.00 90.75 209 ASN A O 1
ATOM 1724 N N . ARG A 1 210 ? 1.655 -5.850 0.919 1.00 91.50 210 ARG A N 1
ATOM 1725 C CA . ARG A 1 210 ? 2.775 -6.556 0.286 1.00 91.50 210 ARG A CA 1
ATOM 1726 C C . ARG A 1 210 ? 4.050 -6.445 1.121 1.00 91.50 210 ARG A C 1
ATOM 1728 O O . ARG A 1 210 ? 4.673 -7.471 1.381 1.00 91.50 210 ARG A O 1
ATOM 1735 N N . ASP A 1 211 ? 4.397 -5.242 1.572 1.00 94.56 211 ASP A N 1
ATOM 1736 C CA . ASP A 1 211 ? 5.524 -5.009 2.480 1.00 94.56 211 ASP A CA 1
ATOM 1737 C C . ASP A 1 211 ? 5.367 -5.816 3.770 1.00 94.56 211 ASP A C 1
ATOM 1739 O O . ASP A 1 211 ? 6.270 -6.566 4.132 1.00 94.56 211 ASP A O 1
ATOM 1743 N N . CYS A 1 212 ? 4.195 -5.753 4.409 1.00 93.56 212 CYS A N 1
ATOM 1744 C CA . CYS A 1 212 ? 3.959 -6.444 5.673 1.00 93.56 212 CYS A CA 1
ATOM 1745 C C . CYS A 1 212 ? 4.062 -7.959 5.525 1.00 93.56 212 CYS A C 1
ATOM 1747 O O . CYS A 1 212 ? 4.633 -8.630 6.383 1.00 93.56 212 CYS A O 1
ATOM 1749 N N . THR A 1 213 ? 3.565 -8.497 4.407 1.00 91.62 213 THR A N 1
ATOM 1750 C CA . THR A 1 213 ? 3.669 -9.926 4.088 1.00 91.62 213 THR A CA 1
ATOM 1751 C C . THR A 1 213 ? 5.124 -10.386 4.086 1.00 91.62 213 THR A C 1
ATOM 1753 O O . THR A 1 213 ? 5.433 -11.416 4.676 1.00 91.62 213 THR A O 1
ATOM 1756 N N . PHE A 1 214 ? 6.029 -9.635 3.453 1.00 91.88 214 PHE A N 1
ATOM 1757 C CA . PHE A 1 214 ? 7.445 -10.005 3.412 1.00 91.88 214 PHE A CA 1
ATOM 1758 C C . PHE A 1 214 ? 8.188 -9.672 4.707 1.00 91.88 214 PHE A C 1
ATOM 1760 O O . PHE A 1 214 ? 9.018 -10.457 5.152 1.00 91.88 214 PHE A O 1
ATOM 1767 N N . ARG A 1 215 ? 7.853 -8.561 5.362 1.00 92.38 215 ARG A N 1
ATOM 1768 C CA . ARG A 1 215 ? 8.456 -8.134 6.630 1.00 92.38 215 ARG A CA 1
ATOM 1769 C C . ARG A 1 215 ? 8.181 -9.100 7.777 1.00 92.38 215 ARG A C 1
ATOM 1771 O O . ARG A 1 215 ? 9.070 -9.373 8.583 1.00 92.38 215 ARG A O 1
ATOM 1778 N N . SER A 1 216 ? 6.958 -9.613 7.840 1.00 91.19 216 SER A N 1
ATOM 1779 C CA . SER A 1 216 ? 6.523 -10.584 8.846 1.00 91.19 216 SER A CA 1
ATOM 1780 C C . SER A 1 216 ? 6.863 -12.031 8.473 1.00 91.19 216 SER A C 1
ATOM 1782 O O . SER A 1 216 ? 6.770 -12.913 9.329 1.00 91.19 216 SER A O 1
ATOM 1784 N N . ARG A 1 217 ? 7.281 -12.296 7.225 1.00 87.44 217 ARG A N 1
ATOM 1785 C CA . ARG A 1 217 ? 7.636 -13.638 6.746 1.00 87.44 217 ARG A CA 1
ATOM 1786 C C . ARG A 1 217 ? 8.761 -14.229 7.594 1.00 87.44 217 ARG A C 1
ATOM 1788 O O . ARG A 1 217 ? 9.782 -13.588 7.816 1.00 87.44 217 ARG A O 1
ATOM 1795 N N . GLY A 1 218 ? 8.553 -15.450 8.081 1.00 83.81 218 GLY A N 1
ATOM 1796 C CA . GLY A 1 218 ? 9.497 -16.153 8.957 1.00 83.81 218 GLY A CA 1
ATOM 1797 C C . GLY A 1 218 ? 9.581 -15.595 10.384 1.00 83.81 218 GLY A C 1
ATOM 1798 O O . GLY A 1 218 ? 10.068 -16.286 11.264 1.00 83.81 218 GLY A O 1
ATOM 1799 N N . ARG A 1 219 ? 9.086 -14.376 10.643 1.00 89.50 219 ARG A N 1
ATOM 1800 C CA . ARG A 1 219 ? 9.039 -13.775 11.987 1.00 89.50 219 ARG A CA 1
ATOM 1801 C C . ARG A 1 219 ? 7.734 -14.078 12.704 1.00 89.50 219 ARG A C 1
ATOM 1803 O O . ARG A 1 219 ? 7.730 -14.264 13.911 1.00 89.50 219 ARG A O 1
ATOM 1810 N N . SER A 1 220 ? 6.627 -14.108 11.965 1.00 90.56 220 SER A N 1
ATOM 1811 C CA . SER A 1 220 ? 5.298 -14.419 12.490 1.00 90.56 220 SER A CA 1
ATOM 1812 C C . SER A 1 220 ? 4.722 -15.658 11.807 1.00 90.56 220 SER A C 1
ATOM 1814 O O . SER A 1 220 ? 4.694 -15.714 10.576 1.00 90.56 220 SER A O 1
ATOM 1816 N N . ARG A 1 221 ? 4.236 -16.643 12.580 1.00 88.69 221 ARG A N 1
ATOM 1817 C CA . ARG A 1 221 ? 3.577 -17.845 12.023 1.00 88.69 221 ARG A CA 1
ATOM 1818 C C . ARG A 1 221 ? 2.270 -17.497 11.316 1.00 88.69 221 ARG A C 1
ATOM 1820 O O . ARG A 1 221 ? 1.995 -18.028 10.241 1.00 88.69 221 ARG A O 1
ATOM 1827 N N . TRP A 1 222 ? 1.484 -16.622 11.939 1.00 91.62 222 TRP A N 1
ATOM 1828 C CA . TRP A 1 222 ? 0.228 -16.088 11.427 1.00 91.62 222 TRP A CA 1
ATOM 1829 C C . TRP A 1 222 ? 0.245 -14.565 11.487 1.00 91.62 222 TRP A C 1
ATOM 1831 O O . TRP A 1 222 ? 0.767 -13.987 12.439 1.00 91.62 222 TRP A O 1
ATOM 1841 N N . ASN A 1 223 ? -0.375 -13.919 10.500 1.00 93.25 223 ASN A N 1
ATOM 1842 C CA . ASN A 1 223 ? -0.585 -12.476 10.498 1.00 93.25 223 ASN A CA 1
ATOM 1843 C C . ASN A 1 223 ? -2.056 -12.155 10.261 1.00 93.25 223 ASN A C 1
ATOM 1845 O O . ASN A 1 223 ? -2.665 -12.664 9.319 1.00 93.25 223 ASN A O 1
ATOM 1849 N N . VAL A 1 224 ? -2.609 -11.277 11.092 1.00 94.31 224 VAL A N 1
ATOM 1850 C CA . VAL A 1 224 ? -3.913 -10.660 10.844 1.00 94.31 224 VAL A CA 1
ATOM 1851 C C . VAL A 1 224 ? -3.702 -9.433 9.972 1.00 94.31 224 VAL A C 1
ATOM 1853 O O . VAL A 1 224 ? -2.998 -8.516 10.378 1.00 94.31 224 VAL A O 1
ATOM 1856 N N . PHE A 1 225 ? -4.333 -9.393 8.802 1.00 92.81 225 PHE A N 1
ATOM 1857 C CA . PHE A 1 225 ? -4.472 -8.167 8.016 1.00 92.81 225 PHE A CA 1
ATOM 1858 C C . PHE A 1 225 ? -5.802 -7.519 8.388 1.00 92.81 225 PHE A C 1
ATOM 1860 O O . PHE A 1 225 ? -6.844 -8.139 8.178 1.00 92.81 225 PHE A O 1
ATOM 1867 N N . ALA A 1 226 ? -5.758 -6.324 8.975 1.00 90.50 226 ALA A N 1
ATOM 1868 C CA . ALA A 1 226 ? -6.945 -5.639 9.483 1.00 90.50 226 ALA A CA 1
ATOM 1869 C C . ALA A 1 226 ? -6.903 -4.131 9.219 1.00 90.50 226 ALA A C 1
ATOM 1871 O O . ALA A 1 226 ? -5.829 -3.521 9.209 1.00 90.50 226 ALA A O 1
ATOM 1872 N N . ASP A 1 227 ? -8.081 -3.530 9.085 1.00 90.81 227 ASP A N 1
ATOM 1873 C CA . ASP A 1 227 ? -8.274 -2.083 9.166 1.00 90.81 227 ASP A CA 1
ATOM 1874 C C . ASP A 1 227 ? -8.351 -1.615 10.640 1.00 90.81 227 ASP A C 1
ATOM 1876 O O . ASP A 1 227 ? -8.551 -2.394 11.578 1.00 90.81 227 ASP A O 1
ATOM 1880 N N . LEU A 1 228 ? -8.178 -0.308 10.882 1.00 91.75 228 LEU A N 1
ATOM 1881 C CA . LEU A 1 228 ? -8.125 0.266 12.240 1.00 91.75 228 LEU A CA 1
ATOM 1882 C C . LEU A 1 228 ? -9.421 0.056 13.048 1.00 91.75 228 LEU A C 1
ATOM 1884 O O . LEU A 1 228 ? -9.397 -0.003 14.283 1.00 91.75 228 LEU A O 1
ATOM 1888 N N . ASP A 1 229 ? -10.550 -0.061 12.363 1.00 90.00 229 ASP A N 1
ATOM 1889 C CA . ASP A 1 229 ? -11.887 -0.292 12.903 1.00 90.00 229 ASP A CA 1
ATOM 1890 C C . ASP A 1 229 ? -12.306 -1.772 12.937 1.00 90.00 229 ASP A C 1
ATOM 1892 O O . ASP A 1 229 ? -13.417 -2.076 13.369 1.00 90.00 229 ASP A O 1
ATOM 1896 N N . GLU A 1 230 ? -11.424 -2.709 12.576 1.00 90.88 230 GLU A N 1
ATOM 1897 C CA . GLU A 1 230 ? -11.743 -4.139 12.548 1.00 90.88 230 GLU A CA 1
ATOM 1898 C C . GLU A 1 230 ? -11.262 -4.886 13.795 1.00 90.88 230 GLU A C 1
ATOM 1900 O O . GLU A 1 230 ? -10.142 -4.706 14.286 1.00 90.88 230 GLU A O 1
ATOM 1905 N N . ARG A 1 231 ? -12.118 -5.767 14.324 1.00 91.06 231 ARG A N 1
ATOM 1906 C CA . ARG A 1 231 ? -11.826 -6.610 15.491 1.00 91.06 231 ARG A CA 1
ATOM 1907 C C . ARG A 1 231 ? -12.260 -8.043 15.220 1.00 91.06 231 ARG A C 1
ATOM 1909 O O . ARG A 1 231 ? -13.441 -8.301 14.991 1.00 91.06 231 ARG A O 1
ATOM 1916 N N . LEU A 1 232 ? -11.316 -8.978 15.296 1.00 90.69 232 LEU A N 1
ATOM 1917 C CA . LEU A 1 232 ? -11.618 -10.408 15.280 1.00 90.69 232 LEU A CA 1
ATOM 1918 C C . LEU A 1 232 ? -11.931 -10.893 16.694 1.00 90.69 232 LEU A C 1
ATOM 1920 O O . LEU A 1 232 ? -11.157 -10.662 17.623 1.00 90.69 232 LEU A O 1
ATOM 1924 N N . ILE A 1 233 ? -13.076 -11.554 16.847 1.00 87.62 233 ILE A N 1
ATOM 1925 C CA . ILE A 1 233 ? -13.552 -12.105 18.117 1.00 87.62 233 ILE A CA 1
ATOM 1926 C C . ILE A 1 233 ? -14.044 -13.526 17.863 1.00 87.62 233 ILE A C 1
ATOM 1928 O O . ILE A 1 233 ? -14.843 -13.761 16.952 1.00 87.62 233 ILE A O 1
ATOM 1932 N N . MET A 1 234 ? -13.603 -14.464 18.696 1.00 87.12 234 MET A N 1
ATOM 1933 C CA . MET A 1 234 ? -14.136 -15.821 18.707 1.00 87.12 234 MET A CA 1
ATOM 1934 C C . MET A 1 234 ? -15.531 -15.812 19.341 1.00 87.12 234 MET A C 1
ATOM 1936 O O . MET A 1 234 ? -15.720 -15.321 20.449 1.00 87.12 234 MET A O 1
ATOM 1940 N N . THR A 1 235 ? -16.533 -16.316 18.618 1.00 82.88 235 THR A N 1
ATOM 1941 C CA . THR A 1 235 ? -17.940 -16.299 19.072 1.00 82.88 235 THR A CA 1
ATOM 1942 C C . THR A 1 235 ? -18.351 -17.555 19.837 1.00 82.88 235 THR A C 1
ATOM 1944 O O . THR A 1 235 ? -19.422 -17.577 20.439 1.00 82.88 235 THR A O 1
ATOM 1947 N N . GLN A 1 236 ? -17.522 -18.599 19.809 1.00 76.19 236 GLN A N 1
ATOM 1948 C CA . GLN A 1 236 ? -17.774 -19.874 20.470 1.00 76.19 236 GLN A CA 1
ATOM 1949 C C . GLN A 1 236 ? -16.654 -20.161 21.472 1.00 76.19 236 GLN A C 1
ATOM 1951 O O . GLN A 1 236 ? -15.493 -20.248 21.087 1.00 76.19 236 GLN A O 1
ATOM 1956 N N . GLY A 1 237 ? -17.025 -20.335 22.743 1.00 74.75 237 GLY A N 1
ATOM 1957 C CA . GLY A 1 237 ? -16.093 -20.642 23.831 1.00 74.75 237 GLY A CA 1
ATOM 1958 C C . GLY A 1 237 ? -15.277 -19.444 24.334 1.00 74.75 237 GLY A C 1
ATOM 1959 O O . GLY A 1 237 ? -15.339 -18.346 23.788 1.00 74.75 237 GLY A O 1
ATOM 1960 N N . ASN A 1 238 ? -14.496 -19.679 25.392 1.00 75.25 238 ASN A N 1
ATOM 1961 C CA . ASN A 1 238 ? -13.555 -18.713 25.976 1.00 75.25 238 ASN A CA 1
ATOM 1962 C C . ASN A 1 238 ? -12.138 -18.877 25.385 1.00 75.25 238 ASN A C 1
ATOM 1964 O O . ASN A 1 238 ? -11.155 -18.847 26.120 1.00 75.25 238 ASN A O 1
ATOM 1968 N N . SER A 1 239 ? -12.028 -19.123 24.077 1.00 88.25 239 SER A N 1
ATOM 1969 C CA . SER A 1 239 ? -10.744 -19.286 23.381 1.00 88.25 239 SER A CA 1
ATOM 1970 C C . SER A 1 239 ? -10.311 -17.994 22.696 1.00 88.25 239 SER A C 1
ATOM 1972 O O . SER A 1 239 ? -11.146 -17.256 22.167 1.00 88.25 239 SER A O 1
ATOM 1974 N N . THR A 1 240 ? -9.006 -17.749 22.635 1.00 92.75 240 THR A N 1
ATOM 1975 C CA . THR A 1 240 ? -8.430 -16.646 21.857 1.00 92.75 240 THR A CA 1
ATOM 1976 C C . THR A 1 240 ? -8.310 -17.005 20.374 1.00 92.75 240 THR A C 1
ATOM 1978 O O . THR A 1 240 ? -8.374 -18.178 19.991 1.00 92.75 240 THR A O 1
ATOM 1981 N N . LEU A 1 241 ? -8.098 -16.001 19.517 1.00 91.94 241 LEU A N 1
ATOM 1982 C CA . LEU A 1 241 ? -7.739 -16.235 18.114 1.00 91.94 241 LEU A CA 1
ATOM 1983 C C . LEU A 1 241 ? -6.493 -17.122 17.995 1.00 91.94 241 LEU A C 1
ATOM 1985 O O . LEU A 1 241 ? -6.467 -18.032 17.170 1.00 91.94 241 LEU A O 1
ATOM 1989 N N . LEU A 1 242 ? -5.478 -16.885 18.829 1.00 92.38 242 LEU A N 1
ATOM 1990 C CA . LEU A 1 242 ? -4.267 -17.696 18.841 1.00 92.38 242 LEU A CA 1
ATOM 1991 C C . LEU A 1 242 ? -4.555 -19.166 19.185 1.00 92.38 242 LEU A C 1
ATOM 1993 O O . LEU A 1 242 ? -3.979 -20.049 18.552 1.00 92.38 242 LEU A O 1
ATOM 1997 N N . ASP A 1 243 ? -5.447 -19.444 20.139 1.00 92.81 243 ASP A N 1
ATOM 1998 C CA . ASP A 1 243 ? -5.817 -20.823 20.491 1.00 92.81 243 ASP A CA 1
ATOM 1999 C C . ASP A 1 243 ? -6.448 -21.552 19.305 1.00 92.81 243 ASP A C 1
ATOM 2001 O O . ASP A 1 243 ? -6.097 -2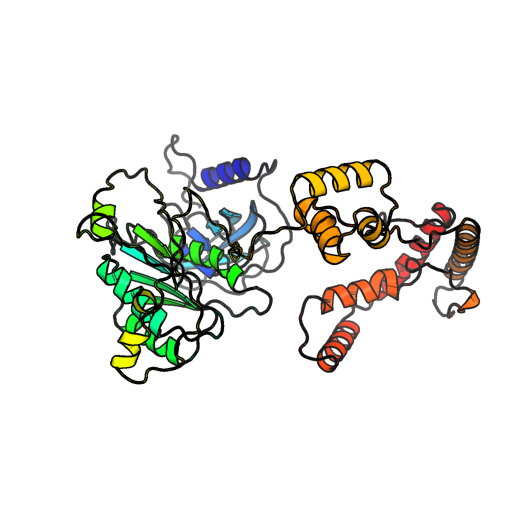2.696 19.032 1.00 92.81 243 ASP A O 1
ATOM 2005 N N . PHE A 1 244 ? -7.319 -20.873 18.555 1.00 90.12 244 PHE A N 1
ATOM 2006 C CA . PHE A 1 244 ? -7.889 -21.416 17.324 1.00 90.12 244 PHE A CA 1
ATOM 2007 C C . PHE A 1 244 ? -6.817 -21.671 16.256 1.00 90.12 244 PHE A C 1
ATOM 2009 O O . PHE A 1 244 ? -6.782 -22.746 15.661 1.00 90.12 244 PHE A O 1
ATOM 2016 N N . LEU A 1 245 ? -5.916 -20.711 16.030 1.00 89.62 245 LEU A N 1
ATOM 2017 C CA . LEU A 1 245 ? -4.859 -20.830 15.021 1.00 89.62 245 LEU A CA 1
ATOM 2018 C C . LEU A 1 245 ? -3.864 -21.957 15.330 1.00 89.62 245 LEU A C 1
ATOM 2020 O O . LEU A 1 245 ? -3.333 -22.567 14.405 1.00 89.62 245 LEU A O 1
ATOM 2024 N N . LYS A 1 246 ? -3.639 -22.276 16.611 1.00 89.38 246 LYS A N 1
ATOM 2025 C CA . LYS A 1 246 ? -2.813 -23.418 17.040 1.00 89.38 246 LYS A CA 1
ATOM 2026 C C . LYS A 1 246 ? -3.425 -24.781 16.709 1.00 89.38 246 LYS A C 1
ATOM 2028 O O . LYS A 1 246 ? -2.701 -25.768 16.713 1.00 89.38 246 LYS A O 1
ATOM 2033 N N . LEU A 1 247 ? -4.728 -24.858 16.433 1.00 89.56 247 LEU A N 1
ATOM 2034 C CA . LEU A 1 247 ? -5.378 -26.107 16.013 1.00 89.56 247 LEU A CA 1
ATOM 2035 C C . LEU A 1 247 ? -5.114 -26.431 14.536 1.00 89.56 247 LEU A C 1
ATOM 2037 O O . LEU A 1 247 ? -5.404 -27.538 14.083 1.00 89.56 247 LEU A O 1
ATOM 2041 N N . ILE A 1 248 ? -4.595 -25.469 13.773 1.00 85.25 248 ILE A N 1
ATOM 2042 C CA . ILE A 1 248 ? -4.362 -25.599 12.338 1.00 85.25 248 ILE A CA 1
ATOM 2043 C C . ILE A 1 248 ? -2.923 -26.061 12.125 1.00 85.25 248 ILE A C 1
ATOM 2045 O O . ILE A 1 248 ? -1.995 -25.257 12.059 1.00 85.25 248 ILE A O 1
ATOM 2049 N N . ASN A 1 249 ? -2.763 -27.378 12.006 1.00 80.06 249 ASN A N 1
ATOM 2050 C CA . ASN A 1 249 ? -1.465 -28.027 11.797 1.00 80.06 249 ASN A CA 1
ATOM 2051 C C . ASN A 1 249 ? -1.160 -28.319 10.320 1.00 80.06 249 ASN A C 1
ATOM 2053 O O . ASN A 1 249 ? -0.064 -28.762 9.999 1.00 80.06 249 ASN A O 1
ATOM 2057 N N . ASP A 1 250 ? -2.121 -28.094 9.422 1.00 82.50 250 ASP A N 1
ATOM 2058 C CA . ASP A 1 250 ? -1.943 -28.319 7.990 1.00 82.50 250 ASP A CA 1
ATOM 2059 C C . ASP A 1 250 ? -1.104 -27.189 7.369 1.00 82.50 250 ASP A C 1
ATOM 2061 O O . ASP A 1 250 ? -1.556 -26.049 7.236 1.00 82.50 250 ASP A O 1
ATOM 2065 N N . GLU A 1 251 ? 0.133 -27.511 6.990 1.00 78.06 251 GLU A N 1
ATOM 2066 C CA . GLU A 1 251 ? 1.077 -26.569 6.380 1.00 78.06 251 GLU A CA 1
ATOM 2067 C C . GLU A 1 251 ? 0.658 -26.100 4.978 1.00 78.06 251 GLU A C 1
ATOM 2069 O O . GLU A 1 251 ? 1.159 -25.081 4.502 1.00 78.06 251 GLU A O 1
ATOM 2074 N N . SER A 1 252 ? -0.295 -26.779 4.328 1.00 81.62 252 SER A N 1
ATOM 2075 C CA . SER A 1 252 ? -0.840 -26.354 3.033 1.00 81.62 252 SER A CA 1
ATOM 2076 C C . SER A 1 252 ? -1.783 -25.146 3.140 1.00 81.62 252 SER A C 1
ATOM 2078 O O . SER A 1 252 ? -2.070 -24.482 2.137 1.00 81.62 252 SER A O 1
ATOM 2080 N N . VAL A 1 253 ? -2.248 -24.812 4.349 1.00 82.06 253 VAL A N 1
ATOM 2081 C CA . VAL A 1 253 ? -3.161 -23.688 4.584 1.00 82.06 253 VAL A CA 1
ATOM 2082 C C . VAL A 1 253 ? -2.391 -22.366 4.575 1.00 82.06 253 VAL A C 1
ATOM 2084 O O . VAL A 1 253 ? -1.767 -21.972 5.557 1.00 82.06 253 VAL A O 1
ATOM 2087 N N . GLY A 1 254 ? -2.478 -21.639 3.458 1.00 78.31 254 GLY A N 1
ATOM 2088 C CA . GLY A 1 254 ? -1.811 -20.341 3.292 1.00 78.31 254 GLY A CA 1
ATOM 2089 C C . GLY A 1 254 ? -2.579 -19.125 3.828 1.00 78.31 254 GLY A C 1
ATOM 2090 O O . GLY A 1 254 ? -1.976 -18.079 4.056 1.00 78.31 254 GLY A O 1
ATOM 2091 N N . ALA A 1 255 ? -3.901 -19.221 4.007 1.00 86.25 255 ALA A N 1
ATOM 2092 C CA . ALA A 1 255 ? -4.733 -18.122 4.501 1.00 86.25 255 ALA A CA 1
ATOM 2093 C C . ALA A 1 255 ? -6.073 -18.623 5.055 1.00 86.25 255 ALA A C 1
ATOM 2095 O O . ALA A 1 255 ? -6.603 -19.639 4.608 1.00 86.25 255 ALA A O 1
ATOM 2096 N N . ILE A 1 256 ? -6.648 -17.859 5.988 1.00 86.56 256 ILE A N 1
ATOM 2097 C CA . ILE A 1 256 ? -7.965 -18.112 6.583 1.00 86.56 256 ILE A CA 1
ATOM 2098 C C . ILE A 1 256 ? -8.800 -16.846 6.435 1.00 86.56 256 ILE A C 1
ATOM 2100 O O . ILE A 1 256 ? -8.309 -15.740 6.655 1.00 86.56 256 ILE A O 1
ATOM 2104 N N . GLN A 1 257 ? -10.068 -17.006 6.068 1.00 84.62 257 GLN A N 1
ATOM 2105 C CA . GLN A 1 257 ? -11.007 -15.898 5.937 1.00 84.62 257 GLN A CA 1
ATOM 2106 C C . GLN A 1 257 ? -12.124 -16.026 6.968 1.00 84.62 257 GLN A C 1
ATOM 2108 O O . GLN A 1 257 ? -12.714 -17.094 7.136 1.00 84.62 257 GLN A O 1
ATOM 2113 N N . PHE A 1 258 ? -12.444 -14.914 7.625 1.00 83.00 258 PHE A N 1
ATOM 2114 C CA . PHE A 1 258 ? -13.511 -14.838 8.618 1.00 83.00 258 PHE A CA 1
ATOM 2115 C C . PHE A 1 258 ? -14.733 -14.120 8.045 1.00 83.00 258 PHE A C 1
ATOM 2117 O O . PHE A 1 258 ? -14.628 -13.248 7.181 1.00 83.00 258 PHE A O 1
ATOM 2124 N N . ARG A 1 259 ? -15.923 -14.478 8.536 1.00 82.06 259 ARG A N 1
ATOM 2125 C CA . ARG A 1 259 ? -17.147 -13.745 8.194 1.00 82.06 259 ARG A CA 1
ATOM 2126 C C . ARG A 1 259 ? -17.187 -12.436 8.969 1.00 82.06 259 ARG A C 1
ATOM 2128 O O . ARG A 1 259 ? -17.025 -12.429 10.184 1.00 82.06 259 ARG A O 1
ATOM 2135 N N . GLN A 1 260 ? -17.486 -11.353 8.264 1.00 83.06 260 GLN A N 1
ATOM 2136 C CA . GLN A 1 260 ? -17.561 -10.020 8.848 1.00 83.06 260 GLN A CA 1
ATOM 2137 C C . GLN A 1 260 ? -18.993 -9.597 9.196 1.00 83.06 260 GLN A C 1
ATOM 2139 O O . GLN A 1 260 ? -19.973 -9.978 8.539 1.00 83.06 260 GLN A O 1
ATOM 2144 N N . ARG A 1 261 ? -19.094 -8.755 10.223 1.00 85.88 261 ARG A N 1
ATOM 2145 C CA . ARG A 1 261 ? -20.292 -8.015 10.627 1.00 85.88 261 ARG A CA 1
ATOM 2146 C C . ARG A 1 261 ? -19.885 -6.559 10.828 1.00 85.88 261 ARG A C 1
ATOM 2148 O O . ARG A 1 261 ? -18.891 -6.289 11.489 1.00 85.88 261 ARG A O 1
ATOM 2155 N N . TRP A 1 262 ? -20.668 -5.638 10.279 1.00 86.38 262 TRP A N 1
ATOM 2156 C CA . TRP A 1 262 ? -20.366 -4.209 10.349 1.00 86.38 262 TRP A CA 1
ATOM 2157 C C . TRP A 1 262 ? -20.971 -3.596 11.601 1.00 86.38 262 TRP A C 1
ATOM 2159 O O . TRP A 1 262 ? -22.137 -3.860 11.900 1.00 86.38 262 TRP A O 1
ATOM 2169 N N . VAL A 1 263 ? -20.198 -2.760 12.288 1.00 88.44 263 VAL A N 1
ATOM 2170 C CA . VAL A 1 263 ? -20.658 -1.909 13.388 1.00 88.44 263 VAL A CA 1
ATOM 2171 C C . VAL A 1 263 ? -20.800 -0.487 12.850 1.00 88.44 263 VAL A C 1
ATOM 2173 O O . VAL A 1 263 ? -19.857 0.077 12.300 1.00 88.44 263 VAL A O 1
ATOM 2176 N N . MET A 1 264 ? -21.988 0.101 12.976 1.00 88.31 264 MET A N 1
ATOM 2177 C CA . MET A 1 264 ? -22.264 1.422 12.416 1.00 88.31 264 MET A CA 1
ATOM 2178 C C . MET A 1 264 ? -21.742 2.524 13.338 1.00 88.31 264 MET A C 1
ATOM 2180 O O . MET A 1 264 ? -22.248 2.706 14.445 1.00 88.31 264 MET A O 1
ATOM 2184 N N . LYS A 1 265 ? -20.768 3.289 12.842 1.00 87.38 265 LYS A N 1
ATOM 2185 C CA . LYS A 1 265 ? -20.215 4.484 13.486 1.00 87.38 265 LYS A CA 1
ATOM 2186 C C . LYS A 1 265 ? -20.843 5.742 12.887 1.00 87.38 265 LYS A C 1
ATOM 2188 O O . LYS A 1 265 ? -20.719 5.993 11.692 1.00 87.38 265 LYS A O 1
ATOM 2193 N N . ASP A 1 266 ? -21.513 6.535 13.717 1.00 87.06 266 ASP A N 1
ATOM 2194 C CA . ASP A 1 266 ? -22.229 7.759 13.325 1.00 87.06 266 ASP A CA 1
ATOM 2195 C C . ASP A 1 266 ? -21.552 9.053 13.813 1.00 87.06 266 ASP A C 1
ATOM 2197 O O . ASP A 1 266 ? -22.008 10.156 13.508 1.00 87.06 266 ASP A O 1
ATOM 2201 N N . GLN A 1 267 ? -20.452 8.932 14.558 1.00 89.62 267 GLN A N 1
ATOM 2202 C CA . GLN A 1 267 ? -19.740 10.044 15.183 1.00 89.62 267 GLN A CA 1
ATOM 2203 C C . GLN A 1 267 ? -18.226 9.904 15.033 1.00 89.62 267 GLN A C 1
ATOM 2205 O O . GLN A 1 267 ? -17.690 8.804 14.906 1.00 89.62 267 GLN A O 1
ATOM 2210 N N . THR A 1 268 ? -17.525 11.037 15.071 1.00 90.56 268 THR A N 1
ATOM 2211 C CA . THR A 1 268 ? -16.058 11.076 15.052 1.00 90.56 268 THR A CA 1
ATOM 2212 C C . THR A 1 268 ? -15.471 10.847 16.438 1.00 90.56 268 THR A C 1
ATOM 2214 O O . THR A 1 268 ? -16.038 11.299 17.434 1.00 90.56 268 THR A O 1
ATOM 2217 N N . MET A 1 269 ? -14.291 10.238 16.493 1.00 92.50 269 MET A N 1
ATOM 2218 C CA . MET A 1 269 ? -13.554 9.989 17.732 1.00 92.50 269 MET A CA 1
ATOM 2219 C C . MET A 1 269 ? -13.146 11.283 18.465 1.00 92.50 269 MET A C 1
ATOM 2221 O O . MET A 1 269 ? -12.964 12.339 17.843 1.00 92.50 269 MET A O 1
ATOM 2225 N N . PRO A 1 270 ? -12.977 11.242 19.803 1.00 93.31 270 PRO A N 1
ATOM 2226 C CA . PRO A 1 270 ? -12.623 12.419 20.578 1.00 93.31 270 PRO A CA 1
ATOM 2227 C C . PRO A 1 270 ? -11.205 12.883 20.238 1.00 93.31 270 PRO A C 1
ATOM 2229 O O . PRO A 1 270 ? -10.271 12.091 20.178 1.00 93.31 270 PRO A O 1
ATOM 2232 N N . ARG A 1 271 ? -11.018 14.198 20.081 1.00 91.44 271 ARG A N 1
ATOM 2233 C CA . ARG A 1 271 ? -9.727 14.783 19.669 1.00 91.44 271 ARG A CA 1
ATOM 2234 C C . ARG A 1 271 ? -8.586 14.599 20.662 1.00 91.44 271 ARG A C 1
ATOM 2236 O O . ARG A 1 271 ? -7.436 14.623 20.246 1.00 91.44 271 ARG A O 1
ATOM 2243 N N . LYS A 1 272 ? -8.891 14.523 21.958 1.00 91.50 272 LYS A N 1
ATOM 2244 C CA . LYS A 1 272 ? -7.910 14.403 23.042 1.00 91.50 272 LYS 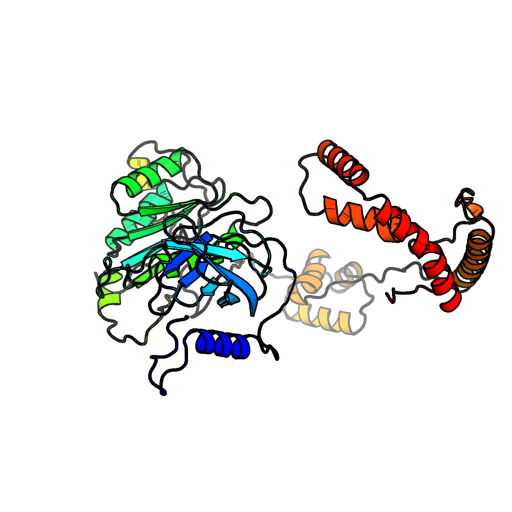A CA 1
ATOM 2245 C C . LYS A 1 272 ? -8.499 13.623 24.208 1.00 91.50 272 LYS A C 1
ATOM 2247 O O . LYS A 1 272 ? -9.713 13.690 24.439 1.00 91.50 272 LYS A O 1
ATOM 2252 N N . TYR A 1 273 ? -7.612 12.979 24.956 1.00 93.31 273 TYR A N 1
ATOM 2253 C CA . TYR A 1 273 ? -7.913 12.400 26.258 1.00 93.31 273 TYR A CA 1
ATOM 2254 C C . TYR A 1 273 ? -8.297 13.482 27.285 1.00 93.31 273 TYR A C 1
ATOM 2256 O O . TYR A 1 273 ? -7.635 14.518 27.379 1.00 93.31 273 TYR A O 1
ATOM 2264 N N . LYS A 1 274 ? -9.371 13.240 28.043 1.00 93.38 274 LYS A N 1
ATOM 2265 C CA . LYS A 1 274 ? -9.898 14.117 29.105 1.00 93.38 274 LYS A CA 1
ATOM 2266 C C . LYS A 1 274 ? -10.038 13.430 30.471 1.00 93.38 274 LYS A C 1
ATOM 2268 O O . LYS A 1 274 ? -10.318 14.117 31.445 1.00 93.38 274 LYS A O 1
ATOM 2273 N N . GLY A 1 275 ? -9.885 12.107 30.551 1.00 93.12 275 GLY A N 1
ATOM 2274 C CA . GLY A 1 275 ? -10.062 11.339 31.788 1.00 93.12 275 GLY A CA 1
ATOM 2275 C C . GLY A 1 275 ? -10.553 9.911 31.540 1.00 93.12 275 GLY A C 1
ATOM 2276 O O . GLY A 1 275 ? -11.033 9.594 30.452 1.00 93.12 275 GLY A O 1
ATOM 2277 N N . SER A 1 276 ? -10.455 9.052 32.554 1.00 91.12 276 SER A N 1
ATOM 2278 C CA . SER A 1 276 ? -10.791 7.621 32.470 1.00 91.12 276 SER A CA 1
ATOM 2279 C C . SER A 1 276 ? -12.244 7.368 32.062 1.00 91.12 276 SER A C 1
ATOM 2281 O O . SER A 1 276 ? -12.501 6.520 31.210 1.00 91.12 276 SER A O 1
ATOM 2283 N N . ASN A 1 277 ? -13.184 8.163 32.584 1.00 93.00 277 ASN A N 1
ATOM 2284 C CA . ASN A 1 277 ? -14.601 8.076 32.213 1.00 93.00 277 ASN A CA 1
ATOM 2285 C C . ASN A 1 277 ? -14.806 8.261 30.700 1.00 93.00 277 ASN A C 1
ATOM 2287 O O . ASN A 1 277 ? -15.597 7.551 30.089 1.00 93.00 277 ASN A O 1
ATOM 2291 N N . GLN A 1 278 ? -14.022 9.142 30.061 1.00 93.19 278 GLN A N 1
ATOM 2292 C CA . GLN A 1 278 ? -14.098 9.336 28.614 1.00 93.19 278 GLN A CA 1
ATOM 2293 C C . GLN A 1 278 ? -13.710 8.066 27.854 1.00 93.19 278 GLN A C 1
ATOM 2295 O O . GLN A 1 278 ? -14.360 7.757 26.866 1.00 93.19 278 GLN A O 1
ATOM 2300 N N . ILE A 1 279 ? -12.679 7.333 28.288 1.00 91.44 279 ILE A N 1
ATOM 2301 C CA . ILE A 1 279 ? -12.281 6.076 27.635 1.00 91.44 279 ILE A CA 1
ATOM 2302 C C . ILE A 1 279 ? -13.452 5.095 27.684 1.00 91.44 279 ILE A C 1
ATOM 2304 O O . ILE A 1 279 ? -13.840 4.561 26.652 1.00 91.44 279 ILE A O 1
ATOM 2308 N N . HIS A 1 280 ? -14.068 4.924 28.854 1.00 89.38 280 HIS A N 1
ATOM 2309 C CA . HIS A 1 280 ? -15.203 4.020 29.018 1.00 89.38 280 HIS A CA 1
ATOM 2310 C C . HIS A 1 280 ? -16.390 4.372 28.102 1.00 89.38 280 HIS A C 1
ATOM 2312 O O . HIS A 1 280 ? -16.976 3.481 27.485 1.00 89.38 280 HIS A O 1
ATOM 2318 N N . ASP A 1 281 ? -16.701 5.662 27.962 1.00 91.69 281 ASP A N 1
ATOM 2319 C CA . ASP A 1 281 ? -17.831 6.151 27.158 1.00 91.69 281 ASP A CA 1
ATOM 2320 C C . ASP A 1 281 ? -17.543 6.215 25.647 1.00 91.69 281 ASP A C 1
ATOM 2322 O O . ASP A 1 281 ? -18.470 6.257 24.825 1.00 91.69 281 ASP A O 1
ATOM 2326 N N . TRP A 1 282 ? -16.261 6.283 25.271 1.00 93.75 282 TRP A N 1
ATOM 2327 C CA . TRP A 1 282 ? -15.821 6.496 23.890 1.00 93.75 282 TRP A CA 1
ATOM 2328 C C . TRP A 1 282 ? -15.104 5.315 23.249 1.00 93.75 282 TRP A C 1
ATOM 2330 O O . TRP A 1 282 ? -14.854 5.402 22.051 1.00 93.75 282 TRP A O 1
ATOM 2340 N N . MET A 1 283 ? -14.799 4.235 23.976 1.00 91.31 283 MET A N 1
ATOM 2341 C CA . MET A 1 283 ? -14.276 2.994 23.389 1.00 91.31 283 MET A CA 1
ATOM 2342 C C . MET A 1 283 ? -15.192 2.524 22.241 1.00 91.31 283 MET A C 1
ATOM 2344 O O . MET A 1 283 ? -16.369 2.242 22.508 1.00 91.31 283 MET A O 1
ATOM 2348 N N . PRO A 1 284 ? -14.711 2.476 20.977 1.00 89.50 284 PRO A N 1
ATOM 2349 C CA . PRO A 1 284 ? -15.529 2.119 19.819 1.00 89.50 284 PRO A CA 1
ATOM 2350 C C . PRO A 1 284 ? -16.402 0.876 20.000 1.00 89.50 284 PRO A C 1
ATOM 2352 O O . PRO A 1 284 ? -17.607 0.954 19.757 1.00 89.50 284 PRO A O 1
ATOM 2355 N N . SER A 1 285 ? -15.828 -0.230 20.480 1.00 87.31 285 SER A N 1
ATOM 2356 C CA . SER A 1 285 ? -16.536 -1.501 20.700 1.00 87.31 285 SER A CA 1
ATOM 2357 C C . SER A 1 285 ? -17.679 -1.420 21.712 1.00 87.31 285 SER A C 1
ATOM 2359 O O . SER A 1 285 ? -18.613 -2.219 21.655 1.00 87.31 285 SER A O 1
ATOM 2361 N N . ARG A 1 286 ? -17.639 -0.456 22.637 1.00 88.81 286 ARG A N 1
ATOM 2362 C CA . ARG A 1 286 ? -18.709 -0.234 23.618 1.00 88.81 286 ARG A CA 1
ATOM 2363 C C . ARG A 1 286 ? -19.736 0.770 23.130 1.00 88.81 286 ARG A C 1
ATOM 2365 O O . ARG A 1 286 ? -20.933 0.575 23.349 1.00 88.81 286 ARG A O 1
ATOM 2372 N N . ARG A 1 287 ? -19.259 1.857 22.523 1.00 91.38 287 ARG A N 1
ATOM 2373 C CA . ARG A 1 287 ? -20.078 2.997 22.110 1.00 91.38 287 ARG A CA 1
ATOM 2374 C C . ARG A 1 287 ? -20.984 2.645 20.939 1.00 91.38 287 ARG A C 1
ATOM 2376 O O . ARG A 1 287 ? -22.154 3.020 20.935 1.00 91.38 287 ARG A O 1
ATOM 2383 N N . PHE A 1 288 ? -20.446 1.943 19.948 1.00 90.94 288 PHE A N 1
ATOM 2384 C CA . PHE A 1 288 ? -21.176 1.593 18.741 1.00 90.94 288 PHE A CA 1
ATOM 2385 C C . PHE A 1 288 ? -21.622 0.133 18.827 1.00 90.94 288 PHE A C 1
ATOM 2387 O O . PHE A 1 288 ? -20.805 -0.779 18.833 1.00 90.94 288 PHE A O 1
ATOM 2394 N N . GLN A 1 289 ? -22.935 -0.086 18.910 1.00 87.12 289 GLN A N 1
ATOM 2395 C CA . GLN A 1 289 ? -23.523 -1.427 19.071 1.00 87.12 289 GLN A CA 1
ATOM 2396 C C . GLN A 1 289 ? -24.486 -1.801 17.942 1.00 87.12 289 GLN A C 1
ATOM 2398 O O . GLN A 1 289 ? -24.904 -2.953 17.828 1.00 87.12 289 GLN A O 1
ATOM 2403 N N . ASN A 1 290 ? -24.863 -0.838 17.097 1.00 89.00 290 ASN A N 1
ATOM 2404 C CA . ASN A 1 290 ? -25.757 -1.106 15.981 1.00 89.00 290 ASN A CA 1
ATOM 2405 C C . ASN A 1 290 ? -25.001 -1.891 14.905 1.00 89.00 290 ASN A C 1
ATOM 2407 O O . ASN A 1 290 ? -24.038 -1.376 14.332 1.00 89.00 290 ASN A O 1
ATOM 2411 N N . THR A 1 291 ? -25.428 -3.127 14.643 1.00 87.38 291 THR A N 1
ATOM 2412 C CA . THR A 1 291 ? -24.721 -4.038 13.740 1.00 87.38 291 THR A CA 1
ATOM 2413 C C . THR A 1 291 ? -25.559 -4.483 12.553 1.00 87.38 291 THR A C 1
ATOM 2415 O O . THR A 1 291 ? -26.783 -4.591 12.623 1.00 87.38 291 THR A O 1
ATOM 2418 N N . SER A 1 292 ? -24.883 -4.770 11.442 1.00 86.12 292 SER A N 1
ATOM 2419 C CA . SER A 1 292 ? -25.502 -5.399 10.279 1.00 86.12 292 SER A CA 1
ATOM 2420 C C . SER A 1 292 ? -25.691 -6.913 10.461 1.00 86.12 292 SER A C 1
ATOM 2422 O O . SER A 1 292 ? -25.160 -7.558 11.375 1.00 86.12 292 SER A O 1
ATOM 2424 N N . SER A 1 293 ? -26.455 -7.525 9.553 1.00 84.19 293 SER A N 1
ATOM 2425 C CA . SER A 1 293 ? -26.445 -8.980 9.389 1.00 84.19 293 SER A CA 1
ATOM 2426 C C . SER A 1 293 ? -25.053 -9.461 8.969 1.00 84.19 293 SER A C 1
ATOM 2428 O O . SER A 1 293 ? -24.340 -8.754 8.260 1.00 84.19 293 SER A O 1
ATOM 2430 N N . MET A 1 294 ? -24.681 -10.683 9.356 1.00 80.69 294 MET A N 1
ATOM 2431 C CA . MET A 1 294 ? -23.413 -11.278 8.920 1.00 80.69 294 MET A CA 1
ATOM 2432 C C . MET A 1 294 ? -23.359 -11.361 7.391 1.00 80.69 294 MET A C 1
ATOM 2434 O O . MET A 1 294 ? -24.290 -11.885 6.772 1.00 80.69 294 MET A O 1
ATOM 2438 N N . GLY A 1 295 ? -22.266 -10.882 6.795 1.00 71.56 295 GLY A N 1
ATOM 2439 C CA . GLY A 1 295 ? -22.057 -10.969 5.351 1.00 71.56 295 GLY A CA 1
ATOM 2440 C C . GLY A 1 295 ? -21.993 -12.427 4.869 1.00 71.56 295 GLY A C 1
ATOM 2441 O O . GLY A 1 295 ? -21.638 -13.321 5.654 1.00 71.56 295 GLY A O 1
ATOM 2442 N N . PRO A 1 296 ? -22.363 -12.718 3.609 1.00 73.25 296 PRO A N 1
ATOM 2443 C CA . PRO A 1 296 ? -22.139 -14.039 3.034 1.00 73.25 296 PRO A CA 1
ATOM 2444 C C . PRO A 1 296 ? -20.628 -14.318 2.863 1.00 73.25 296 PRO A C 1
ATOM 2446 O O . PRO A 1 296 ? -19.820 -13.387 2.932 1.00 73.25 296 PRO A O 1
ATOM 2449 N N . PRO A 1 297 ? -20.221 -15.587 2.677 1.00 63.25 297 PRO A N 1
ATOM 2450 C CA . PRO A 1 297 ? -18.822 -15.940 2.420 1.00 63.25 297 PRO A CA 1
ATOM 2451 C C . PRO A 1 297 ? -18.239 -15.155 1.232 1.00 63.25 297 PRO A C 1
ATOM 2453 O O . PRO A 1 297 ? -18.908 -15.000 0.213 1.00 63.25 297 PRO A O 1
ATOM 2456 N N . GLY A 1 298 ? -17.013 -14.639 1.374 1.00 60.41 298 GLY A N 1
ATOM 2457 C CA . GLY A 1 298 ? -16.319 -13.873 0.325 1.00 60.41 298 GLY A CA 1
ATOM 2458 C C . GLY A 1 298 ? -16.832 -12.444 0.086 1.00 60.41 298 GLY A C 1
ATOM 2459 O O . GLY A 1 298 ? -16.427 -11.803 -0.878 1.00 60.41 298 GLY A O 1
ATOM 2460 N N . HIS A 1 299 ? -17.731 -11.923 0.926 1.00 58.91 299 HIS A N 1
ATOM 2461 C CA . HIS A 1 299 ? -18.374 -10.632 0.684 1.00 58.91 299 HIS A CA 1
ATOM 2462 C C . HIS A 1 299 ? -17.562 -9.442 1.218 1.00 58.91 299 HIS A C 1
ATOM 2464 O O . HIS A 1 299 ? -17.719 -9.047 2.374 1.00 58.91 299 HIS A O 1
ATOM 2470 N N . THR A 1 300 ? -16.785 -8.797 0.351 1.00 56.59 300 THR A N 1
ATOM 2471 C CA . THR A 1 300 ? -16.289 -7.421 0.518 1.00 56.59 300 THR A CA 1
ATOM 2472 C C . THR A 1 300 ? -17.126 -6.486 -0.355 1.00 56.59 300 THR A C 1
ATOM 2474 O O . THR A 1 300 ? -16.980 -6.458 -1.572 1.00 56.59 300 THR A O 1
ATOM 2477 N N . ALA A 1 301 ? -18.048 -5.713 0.226 1.00 34.84 301 ALA A N 1
ATOM 2478 C CA . ALA A 1 301 ? -18.701 -4.651 -0.542 1.00 34.84 301 ALA A CA 1
ATOM 2479 C C . ALA A 1 301 ? -19.153 -3.491 0.345 1.00 34.84 301 ALA A C 1
ATOM 2481 O O . ALA A 1 301 ? -20.010 -3.654 1.215 1.00 34.84 301 ALA A O 1
ATOM 2482 N N . LYS A 1 302 ? -18.621 -2.297 0.050 1.00 37.78 302 LYS A N 1
ATOM 2483 C CA . LYS A 1 302 ? -19.266 -1.022 0.371 1.00 37.78 302 LYS A CA 1
ATOM 2484 C C . LYS A 1 302 ? -20.633 -0.986 -0.310 1.00 37.78 302 LYS A C 1
ATOM 2486 O O . LYS A 1 302 ? -20.666 -0.894 -1.531 1.00 37.78 302 LYS A O 1
ATOM 2491 N N . TYR A 1 303 ? -21.720 -0.951 0.463 1.00 26.31 303 TYR A N 1
ATOM 2492 C CA . TYR A 1 303 ? -22.978 -0.327 0.042 1.00 26.31 303 TYR A CA 1
ATOM 2493 C C . TYR A 1 303 ? -23.728 0.294 1.226 1.00 26.31 303 TYR A C 1
ATOM 2495 O O . TYR A 1 303 ? -23.870 -0.300 2.292 1.00 26.31 303 TYR A O 1
ATOM 2503 N N . ASP A 1 304 ? -24.201 1.512 0.971 1.00 31.86 304 ASP A N 1
ATOM 2504 C CA . ASP A 1 304 ? -25.104 2.333 1.772 1.00 31.86 304 ASP A CA 1
ATOM 2505 C C . ASP A 1 304 ? -26.414 1.577 2.067 1.00 31.86 304 ASP A C 1
ATOM 2507 O O . ASP A 1 304 ? -27.070 1.061 1.154 1.00 31.86 304 ASP A O 1
ATOM 2511 N N . MET A 1 305 ? -26.793 1.467 3.344 1.00 30.83 305 MET A N 1
ATOM 2512 C CA . MET A 1 305 ? -28.026 0.781 3.729 1.00 30.83 305 MET A CA 1
ATOM 2513 C C . MET A 1 305 ? -29.245 1.631 3.369 1.00 30.83 305 MET A C 1
ATOM 2515 O O . MET A 1 305 ? -29.419 2.763 3.820 1.00 30.83 305 MET A O 1
ATOM 2519 N N . GLN A 1 306 ? -30.163 1.030 2.616 1.00 31.16 306 GLN A N 1
ATOM 2520 C CA . GLN A 1 306 ? -31.471 1.600 2.334 1.00 31.16 306 GLN A CA 1
ATOM 2521 C C . GLN A 1 306 ? -32.259 1.769 3.644 1.00 31.16 306 GLN A C 1
ATOM 2523 O O . GLN A 1 306 ? -32.678 0.794 4.270 1.00 31.16 306 GLN A O 1
ATOM 2528 N N . ARG A 1 307 ? -32.487 3.023 4.059 1.00 31.95 307 ARG A N 1
ATOM 2529 C CA . ARG A 1 307 ? -33.429 3.350 5.141 1.00 31.95 307 ARG A CA 1
ATOM 2530 C C . ARG A 1 307 ? -34.787 2.717 4.818 1.00 31.95 307 ARG A C 1
ATOM 2532 O O . ARG A 1 307 ? -35.295 2.898 3.709 1.00 31.95 307 ARG A O 1
ATOM 2539 N N . ARG A 1 308 ? -35.395 2.007 5.780 1.00 36.66 308 ARG A N 1
ATOM 2540 C CA . ARG A 1 308 ? -36.788 1.535 5.685 1.00 36.66 308 ARG A CA 1
ATOM 2541 C C . ARG A 1 308 ? -37.719 2.749 5.672 1.00 36.66 308 ARG A C 1
ATOM 2543 O O . ARG A 1 308 ? -38.152 3.231 6.712 1.00 36.66 308 ARG A O 1
ATOM 2550 N N . GLY A 1 309 ? -37.944 3.293 4.483 1.00 41.78 309 GLY A N 1
ATOM 2551 C CA . GLY A 1 309 ? -38.915 4.347 4.244 1.00 41.78 309 GLY A CA 1
ATOM 2552 C C . GLY A 1 309 ? -40.345 3.811 4.244 1.00 41.78 309 GLY A C 1
ATOM 2553 O O . GLY A 1 309 ? -40.584 2.616 4.067 1.00 41.78 309 GLY A O 1
ATOM 2554 N N . ARG A 1 310 ? -41.285 4.741 4.426 1.00 40.44 310 ARG A N 1
ATOM 2555 C CA . ARG A 1 310 ? -42.739 4.562 4.315 1.00 40.44 310 ARG A CA 1
ATOM 2556 C C . ARG A 1 310 ? -43.116 3.677 3.107 1.00 40.44 310 ARG A C 1
ATOM 2558 O O . ARG A 1 310 ? -42.533 3.879 2.037 1.00 40.44 310 ARG A O 1
ATOM 2565 N N . PRO A 1 311 ? -44.093 2.754 3.239 1.00 48.81 311 PRO A N 1
ATOM 2566 C CA . PRO A 1 311 ? -44.561 1.923 2.133 1.00 48.81 311 PRO A CA 1
ATOM 2567 C C . PRO A 1 311 ? -44.892 2.771 0.908 1.00 48.81 311 PRO A C 1
ATOM 2569 O O . PRO A 1 311 ? -45.577 3.792 1.002 1.00 48.81 311 PRO A O 1
ATOM 2572 N N . VAL A 1 312 ? -44.366 2.360 -0.240 1.00 54.25 312 VAL A N 1
ATOM 2573 C CA . VAL A 1 312 ? -44.509 3.096 -1.491 1.00 54.25 312 VAL A CA 1
ATOM 2574 C C . VAL A 1 312 ? -45.870 2.764 -2.095 1.00 54.25 312 VAL A C 1
ATOM 2576 O O . VAL A 1 312 ? -46.054 1.699 -2.670 1.00 54.25 312 VAL A O 1
ATOM 2579 N N . THR A 1 313 ? -46.827 3.677 -1.950 1.00 57.75 313 THR A N 1
ATOM 2580 C CA . THR A 1 313 ? -48.225 3.473 -2.363 1.00 57.75 313 THR A CA 1
ATOM 2581 C C . THR A 1 313 ? -48.506 3.837 -3.823 1.00 57.75 313 THR A C 1
ATOM 2583 O O . THR A 1 313 ? -49.520 3.416 -4.362 1.00 57.75 313 THR A O 1
ATOM 2586 N N . VAL A 1 314 ? -47.620 4.599 -4.479 1.00 63.66 314 VAL A N 1
ATOM 2587 C CA . VAL A 1 314 ? -47.875 5.172 -5.820 1.00 63.66 314 VAL A CA 1
ATOM 2588 C C . VAL A 1 314 ? -47.110 4.458 -6.945 1.00 63.66 314 VAL A C 1
ATOM 2590 O O . VAL A 1 314 ? -47.602 4.368 -8.064 1.00 63.66 314 VAL A O 1
ATOM 2593 N N . THR A 1 315 ? -45.909 3.929 -6.692 1.00 70.88 315 THR A N 1
ATOM 2594 C CA . THR A 1 315 ? -45.088 3.246 -7.715 1.00 70.88 315 THR A CA 1
ATOM 2595 C C . THR A 1 315 ? -45.118 1.728 -7.535 1.00 70.88 315 THR A C 1
ATOM 2597 O O . THR A 1 315 ? -44.099 1.094 -7.255 1.00 70.88 315 THR A O 1
ATOM 2600 N N . THR A 1 316 ? -46.313 1.151 -7.690 1.00 81.75 316 THR A N 1
ATOM 2601 C CA . THR A 1 316 ? -46.544 -0.298 -7.575 1.00 81.75 316 THR A CA 1
ATOM 2602 C C . THR A 1 316 ? -45.884 -1.082 -8.725 1.00 81.75 316 THR A C 1
ATOM 2604 O O . THR A 1 316 ? -45.578 -0.503 -9.778 1.00 81.75 316 THR A O 1
ATOM 2607 N N . PRO A 1 317 ? -45.645 -2.400 -8.569 1.00 82.75 317 PRO A N 1
ATOM 2608 C CA . PRO A 1 317 ? -45.101 -3.246 -9.636 1.00 82.75 317 PRO A CA 1
ATOM 2609 C C . PRO A 1 317 ? -45.901 -3.182 -10.948 1.00 82.75 317 PRO A C 1
ATOM 2611 O O . PRO A 1 317 ? -45.315 -3.187 -12.034 1.00 82.75 317 PRO A O 1
ATOM 2614 N N . GLU A 1 318 ? -47.224 -3.048 -10.864 1.00 84.56 318 GLU A N 1
ATOM 2615 C CA . GLU A 1 318 ? -48.129 -2.931 -12.010 1.00 84.56 318 GLU A CA 1
ATOM 2616 C C . GLU A 1 318 ? -47.898 -1.614 -12.756 1.00 84.56 318 GLU A C 1
ATOM 2618 O O . GLU A 1 318 ? -47.747 -1.613 -13.981 1.00 84.56 318 GLU A O 1
ATOM 2623 N N . ALA A 1 319 ? -47.776 -0.500 -12.024 1.00 82.94 319 ALA A N 1
ATOM 2624 C CA . ALA A 1 319 ? -47.469 0.806 -12.601 1.00 82.94 319 ALA A CA 1
ATOM 2625 C C . ALA A 1 319 ? -46.089 0.809 -13.282 1.00 82.94 319 ALA A C 1
ATOM 2627 O O . ALA A 1 319 ? -45.941 1.313 -14.397 1.00 82.94 319 ALA A O 1
ATOM 2628 N N . VAL A 1 320 ? -45.082 0.178 -12.665 1.00 86.38 320 VAL A N 1
ATOM 2629 C CA . VAL A 1 320 ? -43.738 0.033 -13.255 1.00 86.38 320 VAL A CA 1
ATOM 2630 C C . VAL A 1 320 ? -43.791 -0.764 -14.563 1.00 86.38 320 VAL A C 1
ATOM 2632 O O . VAL A 1 320 ? -43.156 -0.376 -15.549 1.00 86.38 320 VAL A O 1
ATOM 2635 N N . LYS A 1 321 ? -44.565 -1.856 -14.603 1.00 89.75 321 LYS A N 1
ATOM 2636 C CA . LYS A 1 321 ? -44.746 -2.681 -15.805 1.00 89.75 321 LYS A CA 1
ATOM 2637 C C . LYS A 1 321 ? -45.466 -1.911 -16.917 1.00 89.75 321 LYS A C 1
ATOM 2639 O O . LYS A 1 321 ? -45.018 -1.948 -18.063 1.00 89.75 321 LYS A O 1
ATOM 2644 N N . ALA A 1 322 ? -46.526 -1.175 -16.585 1.00 88.38 322 ALA A N 1
ATOM 2645 C CA . ALA A 1 322 ? -47.282 -0.372 -17.544 1.00 88.38 322 ALA A CA 1
ATOM 2646 C C . ALA A 1 322 ? -46.426 0.745 -18.168 1.00 88.38 322 ALA A C 1
ATOM 2648 O O . ALA A 1 322 ? -46.433 0.926 -19.387 1.00 88.38 322 ALA A O 1
ATOM 2649 N N . VAL A 1 323 ? -45.627 1.445 -17.353 1.00 87.94 323 VAL A N 1
ATOM 2650 C CA . VAL A 1 323 ? -44.706 2.492 -17.824 1.00 87.94 323 VAL A CA 1
ATOM 2651 C C . VAL A 1 323 ? -43.605 1.907 -18.715 1.00 87.94 323 VAL A C 1
ATOM 2653 O O . VAL A 1 323 ? -43.296 2.489 -19.755 1.00 87.94 323 VAL A O 1
ATOM 2656 N N . ARG A 1 324 ? -43.047 0.734 -18.373 1.00 90.00 324 ARG A N 1
ATOM 2657 C CA . ARG A 1 324 ? -42.044 0.047 -19.210 1.00 90.00 324 ARG A CA 1
ATOM 2658 C C . ARG A 1 324 ? -42.580 -0.230 -20.612 1.00 90.00 324 ARG A C 1
ATOM 2660 O O . ARG A 1 324 ? -41.921 0.092 -21.599 1.00 90.00 324 ARG A O 1
ATOM 2667 N N . GLU A 1 325 ? -43.777 -0.801 -20.699 1.00 89.50 325 GLU A N 1
ATOM 2668 C CA . GLU A 1 325 ? -44.374 -1.158 -21.986 1.00 89.50 325 GLU A CA 1
ATOM 2669 C C . GLU A 1 325 ? -44.765 0.086 -22.799 1.00 89.50 325 GLU A C 1
ATOM 2671 O O . GLU A 1 325 ? -44.617 0.110 -24.021 1.00 89.50 325 GLU A O 1
ATOM 2676 N N . LYS A 1 326 ? -45.176 1.172 -22.135 1.00 88.44 326 LYS A N 1
ATOM 2677 C CA . LYS A 1 326 ? -45.458 2.453 -22.797 1.00 88.44 326 LYS A CA 1
ATOM 2678 C C . LYS A 1 326 ? -44.209 3.098 -23.394 1.00 88.44 326 LYS A C 1
ATOM 2680 O O . LYS A 1 326 ? -44.265 3.594 -24.521 1.00 88.44 326 LYS A O 1
ATOM 2685 N N . ILE A 1 327 ? -43.088 3.068 -22.673 1.00 87.81 327 ILE A N 1
ATOM 2686 C CA . ILE A 1 327 ? -41.800 3.569 -23.172 1.00 87.81 327 ILE A CA 1
ATOM 2687 C C . ILE A 1 327 ? -41.332 2.729 -24.359 1.00 87.81 327 ILE A C 1
ATOM 2689 O O . ILE A 1 327 ? -40.881 3.294 -25.351 1.00 87.81 327 ILE A O 1
ATOM 2693 N N . ARG A 1 328 ? -41.522 1.402 -24.310 1.00 85.69 328 ARG A N 1
ATOM 2694 C CA . ARG A 1 328 ? -41.217 0.510 -25.440 1.00 85.69 328 ARG A CA 1
ATOM 2695 C C . ARG A 1 328 ? -41.989 0.893 -26.706 1.00 85.69 328 ARG A C 1
ATOM 2697 O O . ARG A 1 328 ? -41.428 0.850 -27.792 1.00 85.69 328 ARG A O 1
ATOM 2704 N N . ARG A 1 329 ? -43.260 1.286 -26.567 1.00 86.25 329 ARG A N 1
ATOM 2705 C CA . ARG A 1 329 ? -44.129 1.668 -27.696 1.00 86.25 329 ARG A CA 1
ATOM 2706 C C . ARG A 1 329 ? -43.910 3.099 -28.191 1.00 86.25 329 ARG A C 1
ATOM 2708 O O . ARG A 1 329 ? -44.119 3.371 -29.364 1.00 86.25 329 ARG A O 1
ATOM 2715 N N . THR A 1 330 ? -43.521 4.018 -27.309 1.00 84.31 330 THR A N 1
ATOM 2716 C CA . THR A 1 330 ? -43.395 5.455 -27.615 1.00 84.31 330 THR A CA 1
ATOM 2717 C C . THR A 1 330 ? -42.207 6.079 -26.867 1.00 84.31 330 THR A C 1
ATOM 2719 O O . THR A 1 330 ? -42.412 6.817 -25.900 1.00 84.31 330 THR A O 1
ATOM 2722 N N . PRO A 1 331 ? -40.956 5.814 -27.290 1.00 80.25 331 PRO A N 1
ATOM 2723 C CA . PRO A 1 331 ? -39.757 6.219 -26.544 1.00 80.25 331 PRO A CA 1
ATOM 2724 C C . PRO A 1 331 ? -39.508 7.736 -26.535 1.00 80.25 331 PRO A C 1
ATOM 2726 O O . PRO A 1 331 ? -38.816 8.246 -25.659 1.00 80.25 331 PRO A O 1
ATOM 2729 N N . GLU A 1 332 ? -40.100 8.484 -27.470 1.00 80.25 332 GLU A N 1
ATOM 2730 C CA . GLU A 1 332 ? -39.931 9.941 -27.584 1.00 80.25 332 GLU A CA 1
ATOM 2731 C C . GLU A 1 332 ? -40.805 10.745 -26.602 1.00 80.25 332 GLU A C 1
ATOM 2733 O O . GLU A 1 332 ? -40.682 11.970 -26.480 1.00 80.25 332 GLU A O 1
ATOM 2738 N N . ARG A 1 333 ? -41.721 10.084 -25.884 1.00 83.38 333 ARG A N 1
ATOM 2739 C CA . ARG A 1 333 ? -42.623 10.751 -24.940 1.00 83.38 333 ARG A CA 1
ATOM 2740 C C . ARG A 1 333 ? -41.860 11.252 -23.715 1.00 83.38 333 ARG A C 1
ATOM 2742 O O . ARG A 1 333 ? -41.147 10.518 -23.040 1.00 83.38 333 ARG A O 1
ATOM 2749 N N . SER A 1 334 ? -42.077 12.520 -23.365 1.00 84.81 334 SER A N 1
ATOM 2750 C CA . SER A 1 334 ? -41.434 13.101 -22.187 1.00 84.81 334 SER A CA 1
ATOM 2751 C C . SER A 1 334 ? -42.012 12.549 -20.882 1.00 84.81 334 SER A C 1
ATOM 2753 O O . SER A 1 334 ? -43.220 12.340 -20.747 1.00 84.81 334 SER A O 1
ATOM 2755 N N . VAL A 1 335 ? -41.147 12.420 -19.872 1.00 86.06 335 VAL A N 1
ATOM 2756 C CA . VAL A 1 335 ? -41.510 12.008 -18.503 1.00 86.06 335 VAL A CA 1
ATOM 2757 C C . VAL A 1 335 ? -42.667 12.842 -17.938 1.00 86.06 335 VAL A C 1
ATOM 2759 O O . VAL A 1 335 ? -43.557 12.303 -17.293 1.00 86.06 335 VAL A O 1
ATOM 2762 N N . ARG A 1 336 ? -42.708 14.151 -18.229 1.00 87.50 336 ARG A N 1
ATOM 2763 C CA . ARG A 1 336 ? -43.785 15.051 -17.777 1.00 87.50 336 ARG A CA 1
ATOM 2764 C C . ARG A 1 336 ? -45.141 14.694 -18.391 1.00 87.50 336 ARG A C 1
ATOM 2766 O O . ARG A 1 336 ? -46.152 14.730 -17.703 1.00 87.50 336 ARG A O 1
ATOM 2773 N N . LYS A 1 337 ? -45.161 14.385 -19.687 1.00 90.12 337 LYS A N 1
ATOM 2774 C CA . LYS A 1 337 ? -46.382 14.011 -20.404 1.00 90.12 337 LYS A CA 1
ATOM 2775 C C . LYS A 1 337 ? -46.892 12.640 -19.950 1.00 90.12 337 LYS A C 1
ATOM 2777 O O . LYS A 1 337 ? -48.092 12.486 -19.772 1.00 90.12 337 LYS A O 1
ATOM 2782 N N . MET A 1 338 ? -45.988 11.687 -19.713 1.00 88.88 338 MET A N 1
ATOM 2783 C CA . MET A 1 338 ? -46.350 10.380 -19.153 1.00 88.88 338 MET A CA 1
ATOM 2784 C C . MET A 1 338 ? -46.894 10.509 -17.727 1.00 88.88 338 MET A C 1
ATOM 2786 O O . MET A 1 338 ? -47.910 9.905 -17.420 1.00 88.88 338 MET A O 1
ATOM 2790 N N . ALA A 1 339 ? -46.289 11.343 -16.875 1.00 90.31 339 ALA A N 1
ATOM 2791 C CA . ALA A 1 339 ? -46.781 11.567 -15.513 1.00 90.31 339 ALA A CA 1
ATOM 2792 C C . ALA A 1 339 ? -48.253 12.019 -15.483 1.00 90.31 339 ALA A C 1
ATOM 2794 O O . ALA A 1 339 ? -49.035 11.495 -14.700 1.00 90.31 339 ALA A O 1
ATOM 2795 N N . LYS A 1 340 ? -48.646 12.915 -16.403 1.00 90.69 340 LYS A N 1
ATOM 2796 C CA . LYS A 1 340 ? -50.038 13.371 -16.540 1.00 90.69 340 LYS A CA 1
ATOM 2797 C C . LYS A 1 340 ? -50.993 12.262 -17.006 1.00 90.69 340 LYS A C 1
ATOM 2799 O O . LYS A 1 340 ? -52.123 12.233 -16.549 1.00 90.69 340 LYS A O 1
ATOM 2804 N N . GLU A 1 341 ? -50.558 11.376 -17.905 1.00 89.25 341 GLU A N 1
ATOM 2805 C CA . GLU A 1 341 ? -51.391 10.272 -18.425 1.00 89.25 341 GLU A CA 1
ATOM 2806 C C . GLU A 1 341 ? -51.657 9.175 -17.395 1.00 89.25 341 GLU A C 1
ATOM 2808 O O . GLU A 1 341 ? -52.716 8.566 -17.424 1.00 89.25 341 GLU A O 1
ATOM 2813 N N . TYR A 1 342 ? -50.701 8.925 -16.502 1.00 87.44 342 TYR A N 1
ATOM 2814 C CA . TYR A 1 342 ? -50.840 7.939 -15.428 1.00 87.44 342 TYR A CA 1
ATOM 2815 C C . TYR A 1 342 ? -51.255 8.573 -14.093 1.00 87.44 342 TYR A C 1
ATOM 2817 O O . TYR A 1 342 ? -51.059 7.956 -13.050 1.00 87.44 342 TYR A O 1
ATOM 2825 N N . GLU A 1 343 ? -51.746 9.818 -14.129 1.00 88.44 343 GLU A N 1
ATOM 2826 C CA . GLU A 1 343 ? -52.239 10.568 -12.964 1.00 88.44 343 GLU A CA 1
ATOM 2827 C C . GLU A 1 343 ? -51.297 10.521 -11.748 1.00 88.44 343 GLU A C 1
ATOM 2829 O O . GLU A 1 343 ? -51.714 10.457 -10.595 1.00 88.44 343 GLU A O 1
ATOM 2834 N N . MET A 1 344 ? -49.988 10.562 -12.002 1.00 87.50 344 MET A N 1
ATOM 2835 C CA . MET A 1 344 ? -48.965 10.489 -10.963 1.00 87.50 344 MET A CA 1
ATOM 2836 C C . MET A 1 344 ? -48.058 11.714 -10.979 1.00 87.50 344 MET A C 1
ATOM 2838 O O . MET A 1 344 ? -47.928 12.418 -11.984 1.00 87.50 344 MET A O 1
ATOM 2842 N N . SER A 1 345 ? -47.381 11.965 -9.856 1.00 89.56 345 SER A N 1
ATOM 2843 C CA . SER A 1 345 ? -46.403 13.051 -9.790 1.00 89.56 345 SER A CA 1
ATOM 2844 C C . SER A 1 345 ? -45.271 12.832 -10.801 1.00 89.56 345 SER A C 1
ATOM 2846 O O . SER A 1 345 ? -44.902 11.700 -11.151 1.00 89.56 345 SER A O 1
ATOM 2848 N N . ARG A 1 346 ? -44.681 13.934 -11.276 1.00 88.88 346 ARG A N 1
ATOM 2849 C CA . ARG A 1 346 ? -43.532 13.882 -12.191 1.00 88.88 346 ARG A CA 1
ATOM 2850 C C . ARG A 1 346 ? -42.357 13.151 -11.544 1.00 88.88 346 ARG A C 1
ATOM 2852 O O . ARG A 1 346 ? -41.598 12.475 -12.235 1.00 88.88 346 ARG A O 1
ATOM 2859 N N . GLU A 1 347 ? -42.222 13.295 -10.237 1.00 86.25 347 GLU A N 1
ATOM 2860 C CA . GLU A 1 347 ? -41.204 12.706 -9.385 1.00 86.25 347 GLU A CA 1
ATOM 2861 C C . GLU A 1 347 ? -41.384 11.188 -9.326 1.00 86.25 347 GLU A C 1
ATOM 2863 O O . GLU A 1 347 ? -40.436 10.464 -9.615 1.00 86.25 347 GLU A O 1
ATOM 2868 N N . SER A 1 348 ? -42.608 10.700 -9.097 1.00 88.12 348 SER A N 1
ATOM 2869 C CA . SER A 1 348 ? -42.930 9.268 -9.137 1.00 88.12 348 SER A CA 1
ATOM 2870 C C . SER A 1 348 ? -42.632 8.661 -10.509 1.00 88.12 348 SER A C 1
ATOM 2872 O O . SER A 1 348 ? -41.943 7.643 -10.592 1.00 88.12 348 SER A O 1
ATOM 2874 N N . MET A 1 349 ? -43.057 9.319 -11.594 1.00 90.38 349 MET A N 1
ATOM 2875 C CA . MET A 1 349 ? -42.760 8.868 -12.958 1.00 90.38 349 MET A CA 1
ATOM 2876 C C . MET A 1 349 ? -41.248 8.859 -13.233 1.00 90.38 349 MET A C 1
ATOM 2878 O O . MET A 1 349 ? -40.715 7.913 -13.812 1.00 90.38 349 MET A O 1
ATOM 2882 N N . ARG A 1 350 ? -40.518 9.884 -12.776 1.00 87.56 350 ARG A N 1
ATOM 2883 C CA . ARG A 1 350 ? -39.056 9.956 -12.896 1.00 87.56 350 ARG A CA 1
ATOM 2884 C C . ARG A 1 350 ? -38.367 8.834 -12.117 1.00 87.56 350 ARG A C 1
ATOM 2886 O O . ARG A 1 350 ? -37.433 8.244 -12.653 1.00 87.56 350 ARG A O 1
ATOM 2893 N N . THR A 1 351 ? -38.822 8.526 -10.906 1.00 87.06 351 THR A N 1
ATOM 2894 C CA . THR A 1 351 ? -38.301 7.420 -10.092 1.00 87.06 351 THR A CA 1
ATOM 2895 C C . THR A 1 351 ? -38.552 6.070 -10.758 1.00 87.06 351 THR A C 1
ATOM 2897 O O . THR A 1 351 ? -37.649 5.235 -10.792 1.00 87.06 351 THR A O 1
ATOM 2900 N N . ILE A 1 352 ? -39.725 5.853 -11.366 1.00 88.50 352 ILE A N 1
ATOM 2901 C CA . ILE A 1 352 ? -39.971 4.632 -12.150 1.00 88.50 352 ILE A CA 1
ATOM 2902 C C . ILE A 1 352 ? -38.946 4.522 -13.286 1.00 88.50 352 ILE A C 1
ATOM 2904 O O . ILE A 1 352 ? -38.251 3.513 -13.385 1.00 88.50 352 ILE A O 1
ATOM 2908 N N . VAL A 1 353 ? -38.805 5.557 -14.116 1.00 87.19 353 VAL A N 1
ATOM 2909 C CA . VAL A 1 353 ? -37.934 5.507 -15.304 1.00 87.19 353 VAL A CA 1
ATOM 2910 C C . VAL A 1 353 ? -36.456 5.369 -14.932 1.00 87.19 353 VAL A C 1
ATOM 2912 O O . VAL A 1 353 ? -35.768 4.488 -15.448 1.00 87.19 353 VAL A O 1
ATOM 2915 N N . LYS A 1 354 ? -35.962 6.209 -14.018 1.00 85.19 354 LYS A N 1
ATOM 2916 C CA . LYS A 1 354 ? -34.539 6.259 -13.668 1.00 85.19 354 LYS A CA 1
ATOM 2917 C C . LYS A 1 354 ? -34.141 5.144 -12.707 1.00 85.19 354 LYS A C 1
ATOM 2919 O O . LYS A 1 354 ? -33.138 4.471 -12.925 1.00 85.19 354 LYS A O 1
ATOM 2924 N N . ASP A 1 355 ? -34.912 4.940 -11.644 1.00 82.06 355 ASP A N 1
ATOM 2925 C CA . ASP A 1 355 ? -34.451 4.141 -10.509 1.00 82.06 355 ASP A CA 1
ATOM 2926 C C . ASP A 1 355 ? -34.933 2.692 -10.588 1.00 82.06 355 ASP A C 1
ATOM 2928 O O . ASP A 1 355 ? -34.192 1.796 -10.178 1.00 82.06 355 ASP A O 1
ATOM 2932 N N . LYS A 1 356 ? -36.133 2.445 -11.137 1.00 86.31 356 LYS A N 1
ATOM 2933 C CA . LYS A 1 356 ? -36.709 1.092 -11.275 1.00 86.31 356 LYS A CA 1
ATOM 2934 C C . LYS A 1 356 ? -36.443 0.465 -12.640 1.00 86.31 356 LYS A C 1
ATOM 2936 O O . LYS A 1 356 ? -36.096 -0.708 -12.709 1.00 86.31 356 LYS A O 1
ATOM 2941 N N . LEU A 1 357 ? -36.595 1.231 -13.720 1.00 85.56 357 LEU A N 1
ATOM 2942 C CA . LEU A 1 357 ? -36.346 0.762 -15.087 1.00 85.56 357 LEU A CA 1
ATOM 2943 C C . LEU A 1 357 ? -34.892 0.947 -15.531 1.00 85.56 357 LEU A C 1
ATOM 2945 O O . LEU A 1 357 ? -34.511 0.382 -16.550 1.00 85.56 357 LEU A O 1
ATOM 2949 N N . LYS A 1 358 ? -34.089 1.706 -14.769 1.00 86.19 358 LYS A N 1
ATOM 2950 C CA . LYS A 1 358 ? -32.675 1.999 -15.065 1.00 86.19 358 LYS A CA 1
ATOM 2951 C C . LYS A 1 358 ? -32.462 2.600 -16.458 1.00 86.19 358 LYS A C 1
ATOM 2953 O O . LYS A 1 358 ? -31.422 2.408 -17.077 1.00 86.19 358 LYS A O 1
ATOM 2958 N N . MET A 1 359 ? -33.444 3.357 -16.943 1.00 80.06 359 MET A N 1
ATOM 2959 C CA . MET A 1 359 ? -33.381 4.021 -18.238 1.00 80.06 359 MET A CA 1
ATOM 2960 C C . MET A 1 359 ? -32.890 5.457 -18.069 1.00 80.06 359 MET A C 1
ATOM 2962 O O . MET A 1 359 ? -33.408 6.221 -17.251 1.00 80.06 359 MET A O 1
ATOM 2966 N N . ILE A 1 360 ? -31.898 5.836 -18.872 1.00 75.12 360 ILE A N 1
ATOM 2967 C CA . ILE A 1 360 ? -31.356 7.194 -18.901 1.00 75.12 360 ILE A CA 1
ATOM 2968 C C . ILE A 1 360 ? -31.923 7.892 -20.141 1.00 75.12 360 ILE A C 1
ATOM 2970 O O . ILE A 1 360 ? -31.658 7.446 -21.258 1.00 75.12 360 ILE A O 1
ATOM 2974 N N . PRO A 1 361 ? -32.707 8.974 -19.985 1.00 67.00 361 PRO A N 1
ATOM 2975 C CA . PRO A 1 361 ? -33.183 9.730 -21.131 1.00 67.00 361 PRO A CA 1
ATOM 2976 C C . PRO A 1 361 ? -31.989 10.430 -21.785 1.00 67.00 361 PRO A C 1
ATOM 2978 O O . PRO A 1 361 ? -31.413 11.353 -21.209 1.00 67.00 361 PRO A O 1
ATOM 2981 N N . TYR A 1 362 ? -31.615 9.998 -22.986 1.00 64.31 362 TYR A N 1
ATOM 2982 C CA . TYR A 1 362 ? -30.624 10.698 -23.791 1.00 64.31 362 TYR A CA 1
ATOM 2983 C C . TYR A 1 362 ? -31.334 11.702 -24.700 1.00 64.31 362 TYR A C 1
ATOM 2985 O O . TYR A 1 362 ? -32.363 11.413 -25.311 1.00 64.31 362 TYR A O 1
ATOM 2993 N N . ARG A 1 363 ? -30.790 12.916 -24.783 1.00 59.09 363 ARG A N 1
ATOM 2994 C CA . ARG A 1 363 ? -31.211 13.910 -25.770 1.00 59.09 363 ARG A CA 1
ATOM 2995 C C . ARG A 1 363 ? -30.178 13.892 -26.882 1.00 59.09 363 ARG A C 1
ATOM 2997 O O . ARG A 1 363 ? -29.036 14.269 -26.636 1.00 59.09 363 ARG A O 1
ATOM 3004 N N . MET A 1 364 ? -30.566 13.472 -28.085 1.00 58.84 364 MET A N 1
ATOM 3005 C CA . MET A 1 364 ? -29.684 13.563 -29.251 1.00 58.84 364 MET A CA 1
ATOM 3006 C C . MET A 1 364 ? -29.256 15.023 -29.446 1.00 58.84 364 MET A C 1
ATOM 3008 O O . MET A 1 364 ? -30.091 15.897 -29.691 1.00 58.84 364 MET A O 1
ATOM 3012 N N . GLN A 1 365 ? -27.962 15.299 -29.283 1.00 50.69 365 GLN A N 1
ATOM 3013 C CA . GLN A 1 365 ? -27.390 16.612 -29.558 1.00 50.69 365 GLN A CA 1
ATOM 3014 C C . GLN A 1 365 ? -27.035 16.699 -31.043 1.00 50.69 365 GLN A C 1
ATOM 3016 O O . GLN A 1 365 ? -26.438 15.785 -31.608 1.00 50.69 365 GLN A O 1
ATOM 3021 N N . LYS A 1 366 ? -27.395 17.811 -31.690 1.00 52.50 366 LYS A N 1
ATOM 3022 C CA . LYS A 1 366 ? -26.963 18.084 -33.063 1.00 52.50 366 LYS A CA 1
ATOM 3023 C C . LYS A 1 366 ? -25.496 18.512 -33.025 1.00 52.50 366 LYS A C 1
ATOM 3025 O O . LYS A 1 366 ? -25.199 19.647 -32.666 1.00 52.50 366 LYS A O 1
ATOM 3030 N N . GLY A 1 367 ? -24.585 17.606 -33.371 1.00 55.62 367 GLY A N 1
ATOM 3031 C CA . GLY A 1 367 ? -23.185 17.953 -33.604 1.00 55.62 367 GLY A CA 1
ATOM 3032 C C . GLY A 1 367 ? -23.046 18.870 -34.823 1.00 55.62 367 GLY A C 1
ATOM 3033 O O . GLY A 1 367 ? -23.759 18.709 -35.815 1.00 55.62 367 GLY A O 1
ATOM 3034 N N . ALA A 1 368 ? -22.127 19.836 -34.769 1.00 57.69 368 ALA A N 1
ATOM 3035 C CA . ALA A 1 368 ? -21.770 20.647 -35.931 1.00 57.69 368 ALA A CA 1
ATOM 3036 C C . ALA A 1 368 ? -20.930 19.804 -36.908 1.00 57.69 368 ALA A C 1
ATOM 3038 O O . ALA A 1 368 ? -19.698 19.820 -36.882 1.00 57.69 368 ALA A O 1
ATOM 3039 N N . PHE A 1 369 ? -21.599 19.013 -37.746 1.00 63.88 369 PHE A N 1
ATOM 3040 C CA . PHE A 1 369 ? -20.938 18.211 -38.771 1.00 63.88 369 PHE A CA 1
ATOM 3041 C C . PHE A 1 369 ? -20.450 19.096 -39.924 1.00 63.88 369 PHE A C 1
ATOM 3043 O O . PHE A 1 369 ? -21.112 20.056 -40.326 1.00 63.88 369 PHE A O 1
ATOM 3050 N N . LEU A 1 370 ? -19.282 18.765 -40.485 1.00 71.25 370 LEU A N 1
ATOM 3051 C CA . LEU A 1 370 ? -18.778 19.427 -41.687 1.00 71.25 370 LEU A CA 1
ATOM 3052 C C . LEU A 1 370 ? -19.719 19.122 -42.858 1.00 71.25 370 LEU A C 1
ATOM 3054 O O . LEU A 1 370 ? -19.690 18.025 -43.420 1.00 71.25 370 LEU A O 1
ATOM 3058 N N . ASN A 1 371 ? -20.540 20.099 -43.234 1.00 79.81 371 ASN A N 1
ATOM 3059 C CA . ASN A 1 371 ? -21.338 20.023 -44.452 1.00 79.81 371 ASN A CA 1
ATOM 3060 C C . ASN A 1 371 ? -20.434 20.122 -45.699 1.00 79.81 371 ASN A C 1
ATOM 3062 O O . ASN A 1 371 ? -19.259 20.494 -45.618 1.00 79.81 371 ASN A O 1
ATOM 3066 N N . GLN A 1 372 ? -20.978 19.792 -46.870 1.00 81.38 372 GLN A N 1
ATOM 3067 C CA . GLN A 1 372 ? -20.194 19.747 -48.106 1.00 81.38 372 GLN A CA 1
ATOM 3068 C C . GLN A 1 372 ? -19.567 21.107 -48.462 1.00 81.38 372 GLN A C 1
ATOM 3070 O O . GLN A 1 372 ? -18.426 21.149 -48.915 1.00 81.38 372 GLN A O 1
ATOM 3075 N N . LYS A 1 373 ? -20.262 22.217 -48.174 1.00 82.44 373 LYS A N 1
ATOM 3076 C CA . LYS A 1 373 ? -19.755 23.589 -48.364 1.00 82.44 373 LYS A CA 1
ATOM 3077 C C . LYS A 1 373 ? -18.542 23.883 -47.472 1.00 82.44 373 LYS A C 1
ATOM 3079 O O . LYS A 1 373 ? -17.574 24.497 -47.913 1.00 82.44 373 LYS A O 1
ATOM 3084 N N . ASN A 1 374 ? -18.561 23.407 -46.230 1.00 81.19 374 ASN A N 1
ATOM 3085 C CA . ASN A 1 374 ? -17.457 23.563 -45.290 1.00 81.19 374 ASN A CA 1
ATOM 3086 C C . ASN A 1 374 ? -16.249 22.737 -45.738 1.00 81.19 374 ASN A C 1
ATOM 3088 O O . ASN A 1 374 ? -15.130 23.240 -45.701 1.00 81.19 374 ASN A O 1
ATOM 3092 N N . LYS A 1 375 ? -16.465 21.507 -46.227 1.00 84.56 375 LYS A N 1
ATOM 3093 C CA . LYS A 1 375 ? -15.392 20.656 -46.769 1.00 84.56 375 LYS A CA 1
ATOM 3094 C C . LYS A 1 375 ? -14.733 21.290 -47.997 1.00 84.56 375 LYS A C 1
ATOM 3096 O O . LYS A 1 375 ? -13.508 21.383 -48.055 1.00 84.56 375 LYS A O 1
ATOM 3101 N N . THR A 1 376 ? -15.514 21.802 -48.949 1.00 85.50 376 THR A N 1
ATOM 3102 C CA . THR A 1 376 ? -14.957 22.452 -50.149 1.00 85.50 376 THR A CA 1
ATOM 3103 C C . THR A 1 376 ? -14.184 23.724 -49.802 1.00 85.50 376 THR A C 1
ATOM 3105 O O . THR A 1 376 ? -13.076 23.922 -50.304 1.00 85.50 376 THR A O 1
ATOM 3108 N N . PHE A 1 377 ? -14.704 24.549 -48.891 1.00 84.44 377 PHE A N 1
ATOM 3109 C CA . PHE A 1 377 ? -14.020 25.753 -48.417 1.00 84.44 377 PHE A CA 1
ATOM 3110 C C . PHE A 1 377 ? -12.720 25.430 -47.678 1.00 84.44 377 PHE A C 1
ATOM 3112 O O . PHE A 1 377 ? -11.680 26.034 -47.942 1.00 84.44 377 PHE A O 1
ATOM 3119 N N . ARG A 1 378 ? -12.761 24.425 -46.802 1.00 87.25 378 ARG A N 1
ATOM 3120 C CA . ARG A 1 378 ? -11.608 23.937 -46.052 1.00 87.25 378 ARG A CA 1
ATOM 3121 C C . ARG A 1 378 ? -10.523 23.378 -46.974 1.00 87.25 378 ARG A C 1
ATOM 3123 O O . ARG A 1 378 ? -9.357 23.705 -46.791 1.00 87.25 378 ARG A O 1
ATOM 3130 N N . MET A 1 379 ? -10.897 22.630 -48.012 1.00 86.25 379 MET A N 1
ATOM 3131 C CA . MET A 1 379 ? -9.964 22.151 -49.039 1.00 86.25 379 MET A CA 1
ATOM 3132 C C . MET A 1 379 ? -9.360 23.305 -49.856 1.00 86.25 379 MET A C 1
ATOM 3134 O O . MET A 1 379 ? -8.153 23.319 -50.092 1.00 86.25 379 MET A O 1
ATOM 3138 N N . LYS A 1 380 ? -10.172 24.290 -50.271 1.00 86.50 380 LYS A N 1
ATOM 3139 C CA . LYS A 1 380 ? -9.701 25.471 -51.017 1.00 86.50 380 LYS A CA 1
ATOM 3140 C C . LYS A 1 380 ? -8.684 26.273 -50.200 1.00 86.50 380 LYS A C 1
ATOM 3142 O O . LYS A 1 380 ? -7.629 26.629 -50.719 1.00 86.50 380 LYS A O 1
ATOM 3147 N N . LYS A 1 381 ? -8.976 26.506 -48.918 1.00 85.31 381 LYS A N 1
ATOM 3148 C CA . LYS A 1 381 ? -8.076 27.202 -47.990 1.00 85.31 381 LYS A CA 1
ATOM 3149 C C . LYS A 1 381 ? -6.807 26.410 -47.700 1.00 85.31 381 LYS A C 1
ATOM 3151 O O . LYS A 1 381 ? -5.731 26.987 -47.767 1.00 85.31 381 LYS A O 1
ATOM 3156 N N . ALA A 1 382 ? -6.906 25.097 -47.485 1.00 86.44 382 ALA A N 1
ATOM 3157 C CA . ALA A 1 382 ? -5.731 24.251 -47.280 1.00 86.44 382 ALA A CA 1
ATOM 3158 C C . ALA A 1 382 ? -4.776 24.276 -48.485 1.00 86.44 382 ALA A C 1
ATOM 3160 O O . ALA A 1 382 ? -3.568 24.366 -48.300 1.00 86.44 382 ALA A O 1
ATOM 3161 N N . ARG A 1 383 ? -5.304 24.282 -49.721 1.00 85.06 383 ARG A N 1
ATOM 3162 C CA . ARG A 1 383 ? -4.491 24.458 -50.941 1.00 85.06 383 ARG A CA 1
ATOM 3163 C C . ARG A 1 383 ? -3.815 25.828 -51.002 1.00 85.06 383 ARG A C 1
ATOM 3165 O O . ARG A 1 383 ? -2.633 25.889 -51.316 1.00 85.06 383 ARG A O 1
ATOM 3172 N N . LYS A 1 384 ? -4.544 26.906 -50.680 1.00 83.12 384 LYS A N 1
ATOM 3173 C CA . LYS A 1 384 ? -4.002 28.277 -50.644 1.00 83.12 384 LYS A CA 1
ATOM 3174 C C . LYS A 1 384 ? -2.865 28.401 -49.621 1.00 83.12 384 LYS A C 1
ATOM 3176 O O . LYS A 1 384 ? -1.808 28.924 -49.951 1.00 83.12 384 LYS A O 1
ATOM 3181 N N . LEU A 1 385 ? -3.070 27.879 -48.411 1.00 81.56 385 LEU A N 1
ATOM 3182 C CA . LEU A 1 385 ? -2.071 27.894 -47.340 1.00 81.56 385 LEU A CA 1
ATOM 3183 C C . LEU A 1 385 ? -0.852 27.032 -47.692 1.00 81.56 385 LEU A C 1
ATOM 3185 O O . LEU A 1 385 ? 0.276 27.475 -47.512 1.00 81.56 385 LEU A O 1
ATOM 3189 N N . LEU A 1 386 ? -1.065 25.847 -48.276 1.00 82.44 386 LEU A N 1
ATOM 3190 C CA . LEU A 1 386 ? 0.025 24.964 -48.692 1.00 82.44 386 LEU A CA 1
ATOM 3191 C C . LEU A 1 386 ? 0.882 25.604 -49.795 1.00 82.44 386 LEU A C 1
ATOM 3193 O O . LEU A 1 386 ? 2.103 25.507 -49.745 1.00 82.44 386 LEU A O 1
ATOM 3197 N N . ALA A 1 387 ? 0.266 26.300 -50.754 1.00 74.88 387 ALA A N 1
ATOM 3198 C CA . ALA A 1 387 ? 1.004 27.050 -51.769 1.00 74.88 387 ALA A CA 1
ATOM 3199 C C . ALA A 1 387 ? 1.864 28.169 -51.147 1.00 74.88 387 ALA A C 1
ATOM 3201 O O . ALA A 1 387 ? 3.010 28.347 -51.548 1.00 74.88 387 ALA A O 1
ATOM 3202 N N . GLY A 1 388 ? 1.353 28.862 -50.121 1.00 68.56 388 GLY A N 1
ATOM 3203 C CA . GLY A 1 388 ? 2.105 29.878 -49.376 1.00 68.56 388 GLY A CA 1
ATOM 3204 C C . GLY A 1 388 ? 3.321 29.324 -48.624 1.00 68.56 388 GLY A C 1
ATOM 3205 O O . GLY A 1 388 ? 4.361 29.971 -48.599 1.00 68.56 388 GLY A O 1
ATOM 3206 N N . THR A 1 389 ? 3.238 28.097 -48.090 1.00 65.69 389 THR A N 1
ATOM 3207 C CA . THR A 1 389 ? 4.359 27.457 -47.364 1.00 65.69 389 THR A CA 1
ATOM 3208 C C . THR A 1 389 ? 5.547 27.050 -48.246 1.00 65.69 389 THR A C 1
ATOM 3210 O O . THR A 1 389 ? 6.615 26.755 -47.721 1.00 65.69 389 THR A O 1
ATOM 3213 N N . VAL A 1 390 ? 5.387 27.016 -49.575 1.00 53.91 390 VAL A N 1
ATOM 3214 C CA . VAL A 1 390 ? 6.447 26.612 -50.523 1.00 53.91 390 VAL A CA 1
ATOM 3215 C C . VAL A 1 390 ? 7.262 27.815 -51.024 1.00 53.91 390 VAL A C 1
ATOM 3217 O O . VAL A 1 390 ? 8.394 27.642 -51.466 1.00 53.91 390 VAL A O 1
ATOM 3220 N N . VAL A 1 391 ? 6.717 29.035 -50.938 1.00 49.50 391 VAL A N 1
ATOM 3221 C CA . VAL A 1 391 ? 7.298 30.238 -51.565 1.00 49.50 391 VAL A CA 1
ATOM 3222 C C . VAL A 1 391 ? 8.201 31.044 -50.619 1.00 49.50 391 VAL A C 1
ATOM 3224 O O . VAL A 1 391 ? 9.095 31.736 -51.097 1.00 49.50 391 VAL A O 1
ATOM 3227 N N . SER A 1 392 ? 8.068 30.924 -49.293 1.00 47.34 392 SER A N 1
ATOM 3228 C CA . SER A 1 392 ? 8.984 31.569 -48.342 1.00 47.34 392 SER A CA 1
ATOM 3229 C C . SER A 1 392 ? 9.545 30.567 -47.330 1.00 47.34 392 SER A C 1
ATOM 3231 O O . SER A 1 392 ? 8.816 29.962 -46.551 1.00 47.34 392 SER A O 1
ATOM 3233 N N . ARG A 1 393 ? 10.879 30.429 -47.280 1.00 48.34 393 ARG A N 1
ATOM 3234 C CA . ARG A 1 393 ? 11.597 29.708 -46.203 1.00 48.34 393 ARG A CA 1
ATOM 3235 C C . ARG A 1 393 ? 11.533 30.427 -44.840 1.00 48.34 393 ARG A C 1
ATOM 3237 O O . ARG A 1 393 ? 12.144 29.981 -43.879 1.00 48.34 393 ARG A O 1
ATOM 3244 N N . GLN A 1 394 ? 10.780 31.522 -44.750 1.00 48.50 394 GLN A N 1
ATOM 3245 C CA . GLN A 1 394 ? 10.407 32.200 -43.513 1.00 48.50 394 GLN A CA 1
ATOM 3246 C C . GLN A 1 394 ? 8.879 32.229 -43.413 1.00 48.50 394 GLN A C 1
ATOM 3248 O O . GLN A 1 394 ? 8.204 32.738 -44.308 1.00 48.50 394 GLN A O 1
ATOM 3253 N N . PHE A 1 395 ? 8.336 31.697 -42.317 1.00 50.50 395 PHE A N 1
ATOM 3254 C CA . PHE A 1 395 ? 6.931 31.818 -41.907 1.00 50.50 395 PHE A CA 1
ATOM 3255 C C . PHE A 1 395 ? 6.633 33.275 -41.477 1.00 50.50 395 PHE A C 1
ATOM 3257 O O . PHE A 1 395 ? 6.337 33.546 -40.321 1.00 50.50 395 PHE A O 1
ATOM 3264 N N . SER A 1 396 ? 6.777 34.256 -42.373 1.00 45.03 396 SER A N 1
ATOM 3265 C CA . SER A 1 396 ? 6.619 35.682 -42.031 1.00 45.03 396 SER A CA 1
ATOM 3266 C C . SER A 1 396 ? 5.249 36.272 -42.381 1.00 45.03 396 SER A C 1
ATOM 3268 O O . SER A 1 396 ? 5.042 37.470 -42.212 1.00 45.03 396 SER A O 1
ATOM 3270 N N . VAL A 1 397 ? 4.277 35.464 -42.819 1.00 55.78 397 VAL A N 1
ATOM 3271 C CA . VAL A 1 397 ? 2.940 35.969 -43.169 1.00 55.78 397 VAL A CA 1
ATOM 3272 C C . VAL A 1 397 ? 1.909 35.483 -42.158 1.00 55.78 397 VAL A C 1
ATOM 3274 O O . VAL A 1 397 ? 1.509 34.320 -42.149 1.00 55.78 397 VAL A O 1
ATOM 3277 N N . PHE A 1 398 ? 1.464 36.403 -41.306 1.00 61.88 398 PHE A N 1
ATOM 3278 C CA . PHE A 1 398 ? 0.303 36.221 -40.442 1.00 61.88 398 PHE A CA 1
ATOM 3279 C C . PHE A 1 398 ? -0.919 35.831 -41.293 1.00 61.88 398 PHE A C 1
ATOM 3281 O O . PHE A 1 398 ? -1.306 36.558 -42.211 1.00 61.88 398 PHE A O 1
ATOM 3288 N N . ILE A 1 399 ? -1.524 34.669 -41.021 1.00 71.00 399 ILE A N 1
ATOM 3289 C CA . ILE A 1 399 ? -2.719 34.213 -41.743 1.00 71.00 399 ILE A CA 1
ATOM 3290 C C . ILE A 1 399 ? -3.892 35.091 -41.306 1.00 71.00 399 ILE A C 1
ATOM 3292 O O . ILE A 1 399 ? -4.261 35.106 -40.133 1.00 71.00 399 ILE A O 1
ATOM 3296 N N . SER A 1 400 ? -4.496 35.818 -42.248 1.00 72.38 400 SER A N 1
ATOM 3297 C CA . SER A 1 400 ? -5.648 36.665 -41.937 1.00 72.38 400 SER A CA 1
ATOM 3298 C C . SER A 1 400 ? -6.811 35.827 -41.386 1.00 72.38 400 SER A C 1
ATOM 3300 O O . SER A 1 400 ? -7.024 34.681 -41.795 1.00 72.38 400 SER A O 1
ATOM 3302 N N . ALA A 1 401 ? -7.627 36.402 -40.498 1.00 72.69 401 ALA A N 1
ATOM 3303 C CA . ALA A 1 401 ? -8.812 35.717 -39.969 1.00 72.69 401 ALA A CA 1
ATOM 3304 C C . ALA A 1 401 ? -9.753 35.230 -41.093 1.00 72.69 401 ALA A C 1
ATOM 3306 O O . ALA A 1 401 ? -10.362 34.163 -40.996 1.00 72.69 401 ALA A O 1
ATOM 3307 N N . ALA A 1 402 ? -9.813 35.972 -42.204 1.00 76.25 402 ALA A N 1
ATOM 3308 C CA . ALA A 1 402 ? -10.591 35.616 -43.385 1.00 76.25 402 ALA A CA 1
ATOM 3309 C C . ALA A 1 402 ? -10.038 34.394 -44.134 1.00 76.25 402 ALA A C 1
ATOM 3311 O O . ALA A 1 402 ? -10.795 33.721 -44.836 1.00 76.25 402 ALA A O 1
ATOM 3312 N N . ASP A 1 403 ? -8.760 34.056 -43.962 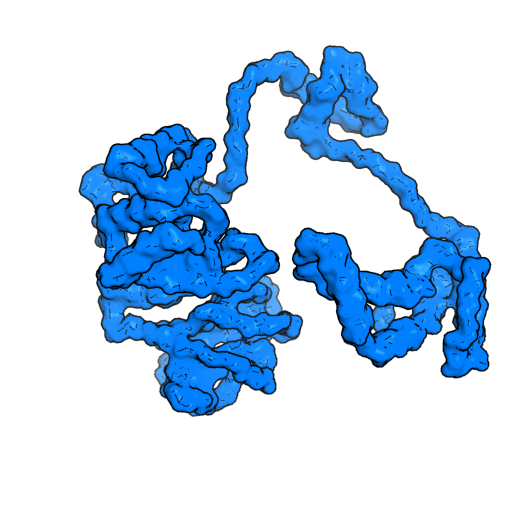1.00 75.75 403 ASP A N 1
ATOM 3313 C CA . ASP A 1 403 ? -8.092 32.918 -44.594 1.00 75.75 403 ASP A CA 1
ATOM 3314 C C . ASP A 1 403 ? -8.116 31.646 -43.736 1.00 75.75 403 ASP A C 1
ATOM 3316 O O . ASP A 1 403 ? -7.921 30.550 -44.266 1.00 75.75 403 ASP A O 1
ATOM 3320 N N . TRP A 1 404 ? -8.492 31.740 -42.455 1.00 78.06 404 TRP A N 1
ATOM 3321 C CA . TRP A 1 404 ? -8.558 30.582 -41.562 1.00 78.06 404 TRP A CA 1
ATOM 3322 C C . TRP A 1 404 ? -9.764 29.671 -41.852 1.00 78.06 404 TRP A C 1
ATOM 3324 O O . TRP A 1 404 ? -10.891 30.162 -41.995 1.00 78.06 404 TRP A O 1
ATOM 3334 N N . PRO A 1 405 ? -9.602 28.345 -41.995 1.00 74.69 405 PRO A N 1
ATOM 3335 C CA . PRO A 1 405 ? -10.730 27.452 -42.236 1.00 74.69 405 PRO A CA 1
ATOM 3336 C C . PRO A 1 405 ? -11.578 27.263 -40.963 1.00 74.69 405 PRO A C 1
ATOM 3338 O O . PRO A 1 405 ? -11.066 26.940 -39.894 1.00 74.69 405 PRO A O 1
ATOM 3341 N N . ALA A 1 406 ? -12.899 27.432 -41.078 1.00 68.81 406 ALA A N 1
ATOM 3342 C CA . ALA A 1 406 ? -13.825 27.256 -39.956 1.00 68.81 406 ALA A CA 1
ATOM 3343 C C . ALA A 1 406 ? -13.801 25.812 -39.418 1.00 68.81 406 ALA A C 1
ATOM 3345 O O . ALA A 1 406 ? -13.602 24.864 -40.183 1.00 68.81 406 ALA A O 1
ATOM 3346 N N . SER A 1 407 ? -14.007 25.648 -38.106 1.00 73.31 407 SER A N 1
ATOM 3347 C CA . SER A 1 407 ? -14.062 24.339 -37.427 1.00 73.31 407 SER A CA 1
ATOM 3348 C C . SER A 1 407 ? -12.856 23.436 -37.733 1.00 73.31 407 SER A C 1
ATOM 3350 O O . SER A 1 407 ? -13.019 22.245 -37.999 1.00 73.31 407 SER A O 1
ATOM 3352 N N . SER A 1 408 ? -11.653 24.020 -37.744 1.00 78.50 408 SER A N 1
ATOM 3353 C CA . SER A 1 408 ? -10.414 23.336 -38.133 1.00 78.50 408 SER A CA 1
ATOM 3354 C C . SER A 1 408 ? -9.307 23.444 -37.073 1.00 78.50 408 SER A C 1
ATOM 3356 O O . SER A 1 408 ? -8.266 24.040 -37.354 1.00 78.50 408 SER A O 1
ATOM 3358 N N . PRO A 1 409 ? -9.510 22.884 -35.863 1.00 82.25 409 PRO A N 1
ATOM 3359 C CA . PRO A 1 409 ? -8.470 22.861 -34.824 1.00 82.25 409 PRO A CA 1
ATOM 3360 C C . PRO A 1 409 ? -7.225 22.076 -35.272 1.00 82.25 409 PRO A C 1
ATOM 3362 O O . PRO A 1 409 ? -6.100 22.377 -34.902 1.00 82.25 409 PRO A O 1
ATOM 3365 N N . ASP A 1 410 ? -7.398 21.122 -36.179 1.00 83.06 410 ASP A N 1
ATOM 3366 C CA . ASP A 1 410 ? -6.331 20.339 -36.799 1.00 83.06 410 ASP A CA 1
ATOM 3367 C C . ASP A 1 410 ? -5.473 21.109 -37.821 1.00 83.06 410 ASP A C 1
ATOM 3369 O O . ASP A 1 410 ? -4.491 20.567 -38.329 1.00 83.06 410 ASP A O 1
ATOM 3373 N N . HIS A 1 411 ? -5.812 22.374 -38.089 1.00 80.69 411 HIS A N 1
ATOM 3374 C CA . HIS A 1 411 ? -4.973 23.339 -38.800 1.00 80.69 411 HIS A CA 1
ATOM 3375 C C . HIS A 1 411 ? -4.480 24.471 -37.885 1.00 80.69 411 HIS A C 1
ATOM 3377 O O . HIS A 1 411 ? -4.002 25.473 -38.400 1.00 80.69 411 HIS A O 1
ATOM 3383 N N . ASN A 1 412 ? -4.603 24.369 -36.559 1.00 84.56 412 ASN A N 1
ATOM 3384 C CA . ASN A 1 412 ? -4.043 25.349 -35.629 1.00 84.56 412 ASN A CA 1
ATOM 3385 C C . ASN A 1 412 ? -2.912 24.714 -34.813 1.00 84.56 412 ASN A C 1
ATOM 3387 O O . ASN A 1 412 ? -3.215 23.856 -33.985 1.00 84.56 412 ASN A O 1
ATOM 3391 N N . PRO A 1 413 ? -1.643 25.130 -34.992 1.00 85.38 413 PRO A N 1
ATOM 3392 C CA . PRO A 1 413 ? -0.520 24.635 -34.190 1.00 85.38 413 PRO A CA 1
ATOM 3393 C C . PRO A 1 413 ? -0.764 24.697 -32.682 1.00 85.38 413 PRO A C 1
ATOM 3395 O O . PRO A 1 413 ? -0.365 23.794 -31.946 1.00 85.38 413 PRO A O 1
ATOM 3398 N N . MET A 1 414 ? -1.498 25.716 -32.233 1.00 87.25 414 MET A N 1
ATOM 3399 C CA . MET A 1 414 ? -1.893 25.822 -30.837 1.00 87.25 414 MET A CA 1
ATOM 3400 C C . MET A 1 414 ? -2.872 24.716 -30.433 1.00 87.25 414 MET A C 1
ATOM 3402 O O . MET A 1 414 ? -2.657 24.074 -29.416 1.00 87.25 414 MET A O 1
ATOM 3406 N N . ASP A 1 415 ? -3.908 24.429 -31.222 1.00 86.50 415 ASP A N 1
ATOM 3407 C CA . ASP A 1 415 ? -4.937 23.451 -30.837 1.00 86.50 415 ASP A CA 1
ATOM 3408 C C . ASP A 1 415 ? -4.492 21.998 -31.034 1.00 86.50 415 ASP A C 1
ATOM 3410 O O . ASP A 1 415 ? -4.826 21.152 -30.210 1.00 86.50 415 ASP A O 1
ATOM 3414 N N . TYR A 1 416 ? -3.755 21.678 -32.106 1.00 86.38 416 TYR A N 1
ATOM 3415 C CA . TYR A 1 416 ? -3.354 20.289 -32.369 1.00 86.38 416 TYR A CA 1
ATOM 3416 C C . TYR A 1 416 ? -2.095 19.849 -31.619 1.00 86.38 416 TYR A C 1
ATOM 3418 O O . TYR A 1 416 ? -1.785 18.659 -31.649 1.00 86.38 416 TYR A O 1
ATOM 3426 N N . ALA A 1 417 ? -1.348 20.775 -31.009 1.00 88.94 417 ALA A N 1
ATOM 3427 C CA . ALA A 1 417 ? -0.101 20.449 -30.320 1.00 88.94 417 ALA A CA 1
ATOM 3428 C C . ALA A 1 417 ? 0.090 21.228 -29.016 1.00 88.94 417 ALA A C 1
ATOM 3430 O O . ALA A 1 417 ? 0.140 20.616 -27.954 1.00 88.94 417 ALA A O 1
ATOM 3431 N N . VAL A 1 418 ? 0.207 22.559 -29.060 1.00 90.38 418 VAL A N 1
ATOM 3432 C CA . VAL A 1 418 ? 0.710 23.322 -27.898 1.00 90.38 418 VAL A CA 1
ATOM 3433 C C . VAL A 1 418 ? -0.270 23.323 -26.717 1.00 90.38 418 VAL A C 1
ATOM 3435 O O . VAL A 1 418 ? 0.137 23.091 -25.582 1.00 90.38 418 VAL A O 1
ATOM 3438 N N . TRP A 1 419 ? -1.571 23.502 -26.954 1.00 90.00 419 TRP A N 1
ATOM 3439 C CA . TRP A 1 419 ? -2.589 23.430 -25.903 1.00 90.00 419 TRP A CA 1
ATOM 3440 C C . TRP A 1 419 ? -2.743 22.028 -25.340 1.00 90.00 419 TRP A C 1
ATOM 3442 O O . TRP A 1 419 ? -2.956 21.893 -24.137 1.00 90.00 419 TRP A O 1
ATOM 3452 N N . ILE A 1 420 ? -2.607 21.000 -26.179 1.00 85.62 420 ILE A N 1
ATOM 3453 C CA . ILE A 1 420 ? -2.625 19.606 -25.728 1.00 85.62 420 ILE A CA 1
ATOM 3454 C C . ILE A 1 420 ? -1.429 19.373 -24.806 1.00 85.62 420 ILE A C 1
ATOM 3456 O O . ILE A 1 420 ? -1.627 18.957 -23.671 1.00 85.62 420 ILE A O 1
ATOM 3460 N N . TYR A 1 421 ? -0.227 19.771 -25.232 1.00 88.62 421 TYR A N 1
ATOM 3461 C CA . TYR A 1 421 ? 0.993 19.674 -24.433 1.00 88.62 421 TYR A CA 1
ATOM 3462 C C . TYR A 1 421 ? 0.854 20.384 -23.081 1.00 88.62 421 TYR A C 1
ATOM 3464 O O . TYR A 1 421 ? 1.076 19.784 -22.033 1.00 88.62 421 TYR A O 1
ATOM 3472 N N . LEU A 1 422 ? 0.435 21.652 -23.074 1.00 90.81 422 LEU A N 1
ATOM 3473 C CA . LEU A 1 422 ? 0.270 22.411 -21.832 1.00 90.81 422 LEU A CA 1
ATOM 3474 C C . LEU A 1 422 ? -0.795 21.796 -20.931 1.00 90.81 422 LEU A C 1
ATOM 3476 O O . LEU A 1 422 ? -0.589 21.704 -19.721 1.00 90.81 422 LEU A O 1
ATOM 3480 N N . THR A 1 423 ? -1.913 21.357 -21.513 1.00 88.38 423 THR A N 1
ATOM 3481 C CA . THR A 1 423 ? -2.984 20.713 -20.754 1.00 88.38 423 THR A CA 1
ATOM 3482 C C . THR A 1 423 ? -2.471 19.431 -20.126 1.00 88.38 423 THR A C 1
ATOM 3484 O O . THR A 1 423 ? -2.586 19.311 -18.920 1.00 88.38 423 THR A O 1
ATOM 3487 N N . GLU A 1 424 ? -1.821 18.540 -20.873 1.00 87.38 424 GLU A N 1
ATOM 3488 C CA . GLU A 1 424 ? -1.245 17.299 -20.339 1.00 87.38 424 GLU A CA 1
ATOM 3489 C C . GLU A 1 424 ? -0.234 17.555 -19.214 1.00 87.38 424 GLU A C 1
ATOM 3491 O O . GLU A 1 424 ? -0.234 16.862 -18.194 1.00 87.38 424 GLU A O 1
ATOM 3496 N N . LYS A 1 425 ? 0.622 18.574 -19.361 1.00 86.44 425 LYS A N 1
ATOM 3497 C CA . LYS A 1 425 ? 1.621 18.896 -18.334 1.00 86.44 425 LYS A CA 1
ATOM 3498 C C . LYS A 1 425 ? 0.992 19.473 -17.072 1.00 86.44 425 LYS A C 1
ATOM 3500 O O . LYS A 1 425 ? 1.453 19.158 -15.976 1.00 86.44 425 LYS A O 1
ATOM 3505 N N . VAL A 1 426 ? -0.042 20.296 -17.203 1.00 88.31 426 VAL A N 1
ATOM 3506 C CA . VAL A 1 426 ? -0.639 21.030 -16.079 1.00 88.31 426 VAL A CA 1
ATOM 3507 C C . VAL A 1 426 ? -1.802 20.261 -15.443 1.00 88.31 426 VAL A C 1
ATOM 3509 O O . VAL A 1 426 ? -1.949 20.289 -14.229 1.00 88.31 426 VAL A O 1
ATOM 3512 N N . SER A 1 427 ? -2.571 19.471 -16.193 1.00 83.12 427 SER A N 1
ATOM 3513 C CA . SER A 1 427 ? -3.679 18.657 -15.664 1.00 83.12 427 SER A CA 1
ATOM 3514 C C . SER A 1 427 ? -3.222 17.508 -14.764 1.00 83.12 427 SER A C 1
ATOM 3516 O O . SER A 1 427 ? -4.047 16.885 -14.105 1.00 83.12 427 SER A O 1
ATOM 3518 N N . SER A 1 428 ? -1.917 17.227 -14.732 1.00 78.00 428 SER A N 1
ATOM 3519 C CA . SER A 1 428 ? -1.304 16.234 -13.846 1.00 78.00 428 SER A CA 1
ATOM 3520 C C . SER A 1 428 ? -1.236 16.671 -12.375 1.00 78.00 428 SER A C 1
ATOM 3522 O O . SER A 1 428 ? -0.910 15.851 -11.519 1.00 78.00 428 SER A O 1
ATOM 3524 N N . LYS A 1 429 ? -1.519 17.947 -12.062 1.00 81.06 429 LYS A N 1
ATOM 3525 C CA . LYS A 1 429 ? -1.445 18.500 -10.700 1.00 81.06 429 LYS A CA 1
ATOM 3526 C C . LYS A 1 429 ? -2.664 19.355 -10.363 1.00 81.06 429 LYS A C 1
ATOM 3528 O O . LYS A 1 429 ? -3.165 20.108 -11.194 1.00 81.06 429 LYS A O 1
ATOM 3533 N N . ASN A 1 430 ? -3.092 19.294 -9.102 1.00 83.38 430 ASN A N 1
ATOM 3534 C CA . ASN A 1 430 ? -4.104 20.199 -8.562 1.00 83.38 430 ASN A CA 1
ATOM 3535 C C . ASN A 1 430 ? -3.447 21.496 -8.079 1.00 83.38 430 ASN A C 1
ATOM 3537 O O . ASN A 1 430 ? -2.496 21.471 -7.301 1.00 83.38 430 ASN A O 1
ATOM 3541 N N . TYR A 1 431 ? -3.968 22.639 -8.524 1.00 88.94 431 TYR A N 1
ATOM 3542 C CA . TYR A 1 431 ? -3.457 23.952 -8.131 1.00 88.94 431 TYR A CA 1
ATOM 3543 C C . TYR A 1 431 ? -4.391 24.602 -7.105 1.00 88.94 431 TYR A C 1
ATOM 3545 O O . TYR A 1 431 ? -5.592 24.700 -7.361 1.00 88.94 431 TYR A O 1
ATOM 3553 N N . PRO A 1 432 ? -3.868 25.117 -5.977 1.00 83.06 432 PRO A N 1
ATOM 3554 C CA . PRO A 1 432 ? -4.691 25.634 -4.879 1.00 83.06 432 PRO A CA 1
ATOM 3555 C C . PRO A 1 432 ? -5.376 26.974 -5.198 1.00 83.06 432 PRO A C 1
ATOM 3557 O O . PRO A 1 432 ? -6.226 27.436 -4.445 1.00 83.06 432 PRO A O 1
ATOM 3560 N N . SER A 1 433 ? -5.003 27.635 -6.299 1.00 91.50 433 SER A N 1
ATOM 3561 C CA . SER A 1 433 ? -5.661 28.854 -6.775 1.00 91.50 433 SER A CA 1
ATOM 3562 C C . SER A 1 433 ? -5.458 29.056 -8.276 1.00 91.50 433 SER A C 1
ATOM 3564 O O . SER A 1 433 ? -4.485 28.576 -8.862 1.00 91.50 433 SER A O 1
ATOM 3566 N N . ILE A 1 434 ? -6.328 29.863 -8.893 1.00 89.69 434 ILE A N 1
ATOM 3567 C CA . ILE A 1 434 ? -6.187 30.283 -10.298 1.00 89.69 434 ILE A CA 1
ATOM 3568 C C . ILE A 1 434 ? -4.841 30.989 -10.529 1.00 89.69 434 ILE A C 1
ATOM 3570 O O . ILE A 1 434 ? -4.243 30.845 -11.593 1.00 89.69 434 ILE A O 1
ATOM 3574 N N . LYS A 1 435 ? -4.335 31.735 -9.535 1.00 92.88 435 LYS A N 1
ATOM 3575 C CA . LYS A 1 435 ? -3.037 32.415 -9.632 1.00 92.88 435 LYS A CA 1
ATOM 3576 C C . LYS A 1 435 ? -1.893 31.403 -9.736 1.00 92.88 435 LYS A C 1
ATOM 3578 O O . LYS A 1 435 ? -1.055 31.546 -10.618 1.00 92.88 435 LYS A O 1
ATOM 3583 N N . ALA A 1 436 ? -1.914 30.355 -8.910 1.00 90.00 436 ALA A N 1
ATOM 3584 C CA . ALA A 1 436 ? -0.921 29.282 -8.957 1.00 90.00 436 ALA A CA 1
ATOM 3585 C C . ALA A 1 436 ? -0.970 28.504 -10.285 1.00 90.00 436 ALA A C 1
ATOM 3587 O O . ALA A 1 436 ? 0.076 28.227 -10.870 1.00 90.00 436 ALA A O 1
ATOM 3588 N N . LEU A 1 437 ? -2.174 28.231 -10.801 1.00 93.19 437 LEU A N 1
ATOM 3589 C CA . LEU A 1 437 ? -2.363 27.606 -12.113 1.00 93.19 437 LEU A CA 1
ATOM 3590 C C . LEU A 1 437 ? -1.778 28.463 -13.247 1.00 93.19 437 LEU A C 1
ATOM 3592 O O . LEU A 1 437 ? -1.056 27.952 -14.100 1.00 93.19 437 LEU A O 1
ATOM 3596 N N . LYS A 1 438 ? -2.043 29.777 -13.242 1.00 92.25 438 LYS A N 1
ATOM 3597 C CA . LYS A 1 438 ? -1.490 30.709 -14.239 1.00 92.25 438 LYS A CA 1
ATOM 3598 C C . LYS A 1 438 ? 0.037 30.741 -14.204 1.00 92.25 438 LYS A C 1
ATOM 3600 O O . LYS A 1 438 ? 0.660 30.656 -15.255 1.00 92.25 438 LYS A O 1
ATOM 3605 N N . THR A 1 439 ? 0.639 30.816 -13.016 1.00 93.81 439 THR A N 1
ATOM 3606 C CA . THR A 1 439 ? 2.103 30.787 -12.866 1.00 93.81 439 THR A CA 1
ATOM 3607 C C . THR A 1 439 ? 2.699 29.482 -13.391 1.00 93.81 439 THR A C 1
ATOM 3609 O O . THR A 1 439 ? 3.729 29.504 -14.057 1.00 93.81 439 THR A O 1
ATOM 3612 N N . ALA A 1 440 ? 2.041 28.349 -13.143 1.00 92.00 440 ALA A N 1
ATOM 3613 C CA . ALA A 1 440 ? 2.507 27.059 -13.634 1.00 92.00 440 ALA A CA 1
ATOM 3614 C C . ALA A 1 440 ? 2.395 26.920 -15.158 1.00 92.00 440 ALA A C 1
ATOM 3616 O O . ALA A 1 440 ? 3.309 26.381 -15.774 1.00 92.00 440 ALA A O 1
ATOM 3617 N N . LEU A 1 441 ? 1.321 27.433 -15.766 1.00 93.12 441 LEU A N 1
ATOM 3618 C CA . LEU A 1 441 ? 1.171 27.473 -17.223 1.00 93.12 441 LEU A CA 1
ATOM 3619 C C . LEU A 1 441 ? 2.267 28.313 -17.884 1.00 93.12 441 LEU A C 1
ATOM 3621 O O . LEU A 1 441 ? 2.853 27.853 -18.856 1.00 93.12 441 LEU A O 1
ATOM 3625 N N . ILE A 1 442 ? 2.576 29.494 -17.335 1.00 94.19 442 ILE A N 1
ATOM 3626 C CA . ILE A 1 442 ? 3.657 30.356 -17.845 1.00 94.19 442 ILE A CA 1
ATOM 3627 C C . ILE A 1 442 ? 5.003 29.637 -17.727 1.00 94.19 442 ILE A C 1
ATOM 3629 O O . ILE A 1 442 ? 5.716 29.507 -18.710 1.00 94.19 442 ILE A O 1
ATOM 3633 N N . LYS A 1 443 ? 5.300 29.046 -16.565 1.00 94.62 443 LYS A N 1
ATOM 3634 C CA . LYS A 1 443 ? 6.533 28.270 -16.392 1.00 94.62 443 LYS A CA 1
ATOM 3635 C C . LYS A 1 443 ? 6.643 27.118 -17.400 1.00 94.62 443 LYS A C 1
ATOM 3637 O O . LYS A 1 443 ? 7.708 26.887 -17.953 1.00 94.62 443 LYS A O 1
ATOM 3642 N N . LYS A 1 444 ? 5.551 26.383 -17.643 1.00 92.75 444 LYS A N 1
ATOM 3643 C CA . LYS A 1 444 ? 5.539 25.274 -18.612 1.00 92.75 444 LYS A CA 1
ATOM 3644 C C . LYS A 1 444 ? 5.604 25.723 -20.060 1.00 92.75 444 LYS A C 1
ATOM 3646 O O . LYS A 1 444 ? 6.073 24.939 -20.873 1.00 92.75 444 LYS A O 1
ATOM 3651 N N . TRP A 1 445 ? 5.152 26.935 -20.360 1.00 93.75 445 TRP A N 1
ATOM 3652 C CA . TRP A 1 445 ? 5.352 27.579 -21.650 1.00 93.75 445 TRP A CA 1
ATOM 3653 C C . TRP A 1 445 ? 6.830 27.899 -21.888 1.00 93.75 445 TRP A C 1
ATOM 3655 O O . TRP A 1 445 ? 7.362 27.536 -22.929 1.00 93.75 445 TRP A O 1
ATOM 3665 N N . ASP A 1 446 ? 7.496 28.498 -20.899 1.00 92.69 446 ASP A N 1
ATOM 3666 C CA . ASP A 1 446 ? 8.911 28.885 -21.000 1.00 92.69 446 ASP A CA 1
ATOM 3667 C C . ASP A 1 446 ? 9.861 27.672 -21.055 1.00 92.69 446 ASP A C 1
ATOM 3669 O O . ASP A 1 446 ? 10.985 27.777 -21.532 1.00 92.69 446 ASP A O 1
ATOM 3673 N N . GLU A 1 447 ? 9.411 26.507 -20.578 1.00 92.38 447 GLU A N 1
ATOM 3674 C CA . GLU A 1 447 ? 10.137 25.231 -20.646 1.00 92.38 447 GLU A CA 1
ATOM 3675 C C . GLU A 1 447 ? 9.916 24.462 -21.966 1.00 92.38 447 GLU A C 1
ATOM 3677 O O . GLU A 1 447 ? 10.456 23.363 -22.117 1.00 92.38 447 GLU A O 1
ATOM 3682 N N . ILE A 1 448 ? 9.089 24.956 -22.897 1.00 92.25 448 ILE A N 1
ATOM 3683 C CA . ILE A 1 448 ? 8.893 24.274 -24.184 1.00 92.25 448 ILE A CA 1
ATOM 3684 C C . ILE A 1 448 ? 10.166 24.407 -25.014 1.00 92.25 448 ILE A C 1
ATOM 3686 O O . ILE A 1 448 ? 10.617 25.510 -25.300 1.00 92.25 448 ILE A O 1
ATOM 3690 N N . ASP A 1 449 ? 10.696 23.265 -25.440 1.00 91.38 449 ASP A N 1
ATOM 3691 C CA . ASP A 1 449 ? 11.857 23.211 -26.316 1.00 91.38 449 ASP A CA 1
ATOM 3692 C C . ASP A 1 449 ? 11.554 23.856 -27.681 1.00 91.38 449 ASP A C 1
ATOM 3694 O O . ASP A 1 449 ? 10.551 23.542 -28.336 1.00 91.38 449 ASP A O 1
ATOM 3698 N N . ASP A 1 450 ? 12.443 24.737 -28.132 1.00 90.31 450 ASP A N 1
ATOM 3699 C CA . ASP A 1 450 ? 12.359 25.365 -29.447 1.00 90.31 450 ASP A CA 1
ATOM 3700 C C . ASP A 1 450 ? 12.302 24.331 -30.583 1.00 90.31 450 ASP A C 1
ATOM 3702 O O . ASP A 1 450 ? 11.600 24.543 -31.574 1.00 90.31 450 ASP A O 1
ATOM 3706 N N . ASP A 1 451 ? 12.988 23.194 -30.453 1.00 90.56 451 ASP A N 1
ATOM 3707 C CA . ASP A 1 451 ? 12.968 22.112 -31.438 1.00 90.56 451 ASP A CA 1
ATOM 3708 C C . ASP A 1 451 ? 11.604 21.418 -31.497 1.00 90.56 451 ASP A C 1
ATOM 3710 O O . ASP A 1 451 ? 11.145 21.039 -32.580 1.00 90.56 451 ASP A O 1
ATOM 3714 N N . TYR A 1 452 ? 10.889 21.334 -30.370 1.00 90.00 452 TYR A N 1
ATOM 3715 C CA . TYR A 1 452 ? 9.502 20.869 -30.360 1.00 90.00 452 TYR A CA 1
ATOM 3716 C C . TYR A 1 452 ? 8.594 21.841 -31.122 1.00 90.00 452 TYR A C 1
ATOM 3718 O O . TYR A 1 452 ? 7.788 21.417 -31.955 1.00 90.00 452 TYR A O 1
ATOM 3726 N N . LEU A 1 453 ? 8.747 23.151 -30.901 1.00 88.12 453 LEU A N 1
ATOM 3727 C CA . LEU A 1 453 ? 7.978 24.164 -31.628 1.00 88.12 453 LEU A CA 1
ATOM 3728 C C . LEU A 1 453 ? 8.296 24.151 -33.130 1.00 88.12 453 LEU A C 1
ATOM 3730 O O . LEU A 1 453 ? 7.372 24.211 -33.946 1.00 88.12 453 LEU A O 1
ATOM 3734 N N . ARG A 1 454 ? 9.569 23.992 -33.511 1.00 86.19 454 ARG A N 1
ATOM 3735 C CA . ARG A 1 454 ? 9.983 23.821 -34.914 1.00 86.19 454 ARG A CA 1
ATOM 3736 C C . ARG A 1 454 ? 9.327 22.589 -35.535 1.00 86.19 454 ARG A C 1
ATOM 3738 O O . ARG A 1 454 ? 8.689 22.716 -36.577 1.00 86.19 454 ARG A O 1
ATOM 3745 N N . ALA A 1 455 ? 9.348 21.442 -34.855 1.00 87.25 455 ALA A N 1
ATOM 3746 C CA . ALA A 1 455 ? 8.699 20.219 -35.332 1.00 87.25 455 ALA A CA 1
ATOM 3747 C C . ALA A 1 455 ? 7.173 20.371 -35.497 1.00 87.25 455 ALA A C 1
ATOM 3749 O O . ALA A 1 455 ? 6.585 19.862 -36.457 1.00 87.25 455 ALA A O 1
ATOM 3750 N N . VAL A 1 456 ? 6.516 21.105 -34.591 1.00 88.12 456 VAL A N 1
ATOM 3751 C CA . VAL A 1 456 ? 5.080 21.417 -34.677 1.00 88.12 456 VAL A CA 1
ATOM 3752 C C . VAL A 1 456 ? 4.764 22.247 -35.922 1.00 88.12 456 VAL A C 1
ATOM 3754 O O . VAL A 1 456 ? 3.760 21.975 -36.593 1.00 88.12 456 VAL A O 1
ATOM 3757 N N . ILE A 1 457 ? 5.607 23.226 -36.252 1.00 86.12 457 ILE A N 1
ATOM 3758 C CA . ILE A 1 457 ? 5.471 24.043 -37.463 1.00 86.12 457 ILE A CA 1
ATOM 3759 C C . ILE A 1 457 ? 5.808 23.230 -38.720 1.00 86.12 457 ILE A C 1
ATOM 3761 O O . ILE A 1 457 ? 5.058 23.282 -39.695 1.00 86.12 457 ILE A O 1
ATOM 3765 N N . ASP A 1 458 ? 6.838 22.387 -38.687 1.00 84.12 458 ASP A N 1
ATOM 3766 C CA . ASP A 1 458 ? 7.219 21.509 -39.803 1.00 84.12 458 ASP A CA 1
ATOM 3767 C C . ASP A 1 458 ? 6.157 20.439 -40.111 1.00 84.12 458 ASP A C 1
ATOM 3769 O O . ASP A 1 458 ? 6.032 19.955 -41.244 1.00 84.12 458 ASP A O 1
ATOM 3773 N N . ALA A 1 459 ? 5.325 20.087 -39.127 1.00 85.81 459 ALA A N 1
ATOM 3774 C CA . ALA A 1 459 ? 4.164 19.225 -39.321 1.00 85.81 459 ALA A CA 1
ATOM 3775 C C . ALA A 1 459 ? 2.997 19.933 -40.039 1.00 85.81 459 ALA A C 1
ATOM 3777 O O . ALA A 1 459 ? 2.119 19.266 -40.601 1.00 85.81 459 ALA A O 1
ATOM 3778 N N . TYR A 1 460 ? 2.974 21.268 -40.071 1.00 85.75 460 TYR A N 1
ATOM 3779 C CA . TYR A 1 460 ? 1.866 22.048 -40.620 1.00 85.75 460 TYR A CA 1
ATOM 3780 C C . TYR A 1 460 ? 1.586 21.754 -42.108 1.00 85.75 460 TYR A C 1
ATOM 3782 O O . TYR A 1 460 ? 0.442 21.417 -42.444 1.00 85.75 460 TYR A O 1
ATOM 3790 N N . PRO A 1 461 ? 2.585 21.744 -43.020 1.00 85.44 461 PRO A N 1
ATOM 3791 C CA . PRO A 1 461 ? 2.345 21.409 -44.424 1.00 85.44 461 PRO A CA 1
ATOM 3792 C C . PRO A 1 461 ? 1.846 19.971 -44.619 1.00 85.44 461 PRO A C 1
ATOM 3794 O O . PRO A 1 461 ? 1.028 19.713 -45.506 1.00 85.44 461 PRO A O 1
ATOM 3797 N N . LYS A 1 462 ? 2.296 19.020 -43.784 1.00 86.75 462 LYS A N 1
ATOM 3798 C CA . LYS A 1 462 ? 1.830 17.622 -43.824 1.00 86.75 462 LYS A CA 1
ATOM 3799 C C . LYS A 1 462 ? 0.338 17.534 -43.487 1.00 86.75 462 LYS A C 1
ATOM 3801 O O . LYS A 1 462 ? -0.412 16.854 -44.189 1.00 86.75 462 LYS A O 1
ATOM 3806 N N . ARG A 1 463 ? -0.117 18.294 -42.486 1.00 87.25 463 ARG A N 1
ATOM 3807 C CA . ARG A 1 463 ? -1.535 18.385 -42.098 1.00 87.25 463 ARG A CA 1
ATOM 3808 C C . ARG A 1 463 ? -2.405 19.002 -43.194 1.00 87.25 463 ARG A C 1
ATOM 3810 O O . ARG A 1 463 ? -3.467 18.464 -43.506 1.00 87.25 463 ARG A O 1
ATOM 3817 N N . LEU A 1 464 ? -1.935 20.061 -43.858 1.00 86.56 464 LEU A N 1
ATOM 3818 C CA . LEU A 1 464 ? -2.644 20.648 -45.004 1.00 86.56 464 LEU A CA 1
ATOM 3819 C C . LEU A 1 464 ? -2.795 19.645 -46.159 1.00 86.56 464 LEU A C 1
ATOM 3821 O O . LEU A 1 464 ? -3.875 19.526 -46.744 1.00 86.56 464 LEU A O 1
ATOM 3825 N N . LYS A 1 465 ? -1.744 18.868 -46.458 1.00 87.38 465 LYS A N 1
ATOM 3826 C CA . LYS A 1 465 ? -1.797 17.784 -47.455 1.00 87.38 465 LYS A CA 1
ATOM 3827 C C . LYS A 1 465 ? -2.807 16.700 -47.064 1.00 87.38 465 LYS A C 1
ATOM 3829 O O . LYS A 1 465 ? -3.577 16.262 -47.920 1.00 87.38 465 LYS A O 1
ATOM 3834 N N . ALA A 1 466 ? -2.862 16.312 -45.789 1.00 87.25 466 ALA A N 1
ATOM 3835 C CA . ALA A 1 466 ? -3.835 15.342 -45.284 1.00 87.25 466 ALA A CA 1
ATOM 3836 C C . ALA A 1 466 ? -5.283 15.835 -45.453 1.00 87.25 466 ALA A C 1
ATOM 3838 O O . ALA A 1 466 ? -6.135 15.097 -45.950 1.00 87.25 466 ALA A O 1
ATOM 3839 N N . ALA A 1 467 ? -5.550 17.110 -45.162 1.00 86.69 467 ALA A N 1
ATOM 3840 C CA . ALA A 1 467 ? -6.862 17.715 -45.386 1.00 86.69 467 ALA A CA 1
ATOM 3841 C C . ALA A 1 467 ? -7.265 17.729 -46.869 1.00 86.69 467 ALA A C 1
ATOM 3843 O O . ALA A 1 467 ? -8.432 17.504 -47.199 1.00 86.69 467 ALA A O 1
ATOM 3844 N N . ILE A 1 468 ? -6.312 17.971 -47.776 1.00 87.69 468 ILE A N 1
ATOM 3845 C CA . ILE A 1 468 ? -6.550 17.921 -49.226 1.00 87.69 468 ILE A CA 1
ATOM 3846 C C . ILE A 1 468 ? -6.845 16.484 -49.672 1.00 87.69 468 ILE A C 1
ATOM 3848 O O . ILE A 1 468 ? -7.807 16.274 -50.413 1.00 87.69 468 ILE A O 1
ATOM 3852 N N . LYS A 1 469 ? -6.080 15.496 -49.185 1.00 89.56 469 LYS A N 1
ATOM 3853 C CA . LYS A 1 469 ? -6.310 14.063 -49.447 1.00 89.56 469 LYS A CA 1
ATOM 3854 C C . LYS A 1 469 ? -7.697 13.626 -48.967 1.00 89.56 469 LYS A C 1
ATOM 3856 O O . LYS A 1 469 ? -8.405 12.926 -49.684 1.00 89.56 469 LYS A O 1
ATOM 3861 N N . ALA A 1 470 ? -8.128 14.128 -47.811 1.00 88.12 470 ALA A N 1
ATOM 3862 C CA . ALA A 1 470 ? -9.460 13.907 -47.254 1.00 88.12 470 ALA A CA 1
ATOM 3863 C C . ALA A 1 470 ? -10.573 14.733 -47.936 1.00 88.12 470 ALA A C 1
ATOM 3865 O O . ALA A 1 470 ? -11.707 14.752 -47.454 1.00 88.12 470 ALA A O 1
ATOM 3866 N N . LYS A 1 471 ? -10.278 15.456 -49.030 1.00 88.81 471 LYS A N 1
ATOM 3867 C CA . LYS A 1 471 ? -11.217 16.346 -49.741 1.00 88.81 471 LYS A CA 1
ATOM 3868 C C . LYS A 1 471 ? -11.913 17.349 -48.802 1.00 88.81 471 LYS A C 1
ATOM 3870 O O . LYS A 1 471 ? -13.104 17.627 -48.934 1.00 88.81 471 LYS A O 1
ATOM 3875 N N . GLY A 1 472 ? -11.169 17.873 -47.825 1.00 83.38 472 GLY A N 1
ATOM 3876 C CA . GLY A 1 472 ? -11.656 18.800 -46.801 1.00 83.38 472 GLY A CA 1
ATOM 3877 C C . GLY A 1 472 ? -12.430 18.152 -45.649 1.00 83.38 472 GLY A C 1
ATOM 3878 O O . GLY A 1 472 ? -12.976 18.871 -44.813 1.00 83.38 472 GLY A O 1
ATOM 3879 N N . GLY A 1 473 ? -12.496 16.820 -45.595 1.00 84.44 473 GLY A N 1
ATOM 3880 C CA . GLY A 1 473 ? -12.957 16.073 -44.428 1.00 84.44 473 GLY A CA 1
ATOM 3881 C C . GLY A 1 473 ? -11.978 16.138 -43.251 1.00 84.44 473 GLY A C 1
ATOM 3882 O O . GLY A 1 473 ? -10.865 16.653 -43.375 1.00 84.44 473 GLY A O 1
ATOM 3883 N N . ARG A 1 474 ? -12.416 15.610 -42.101 1.00 83.75 474 ARG A N 1
ATOM 3884 C CA . ARG A 1 474 ? -11.525 15.352 -40.962 1.00 83.75 474 ARG A CA 1
ATOM 3885 C C . ARG A 1 474 ? -10.572 14.211 -41.311 1.00 83.75 474 ARG A C 1
ATOM 3887 O O . ARG A 1 474 ? -10.911 13.357 -42.128 1.00 83.75 474 ARG A O 1
ATOM 3894 N N . PHE A 1 475 ? -9.411 14.210 -40.679 1.00 81.06 475 PHE A N 1
ATOM 3895 C CA . PHE A 1 475 ? -8.409 13.164 -40.805 1.00 81.06 475 PHE A CA 1
ATOM 3896 C C . PHE A 1 475 ? -7.867 12.838 -39.412 1.00 81.06 475 PHE A C 1
ATOM 3898 O O . PHE A 1 475 ? -7.760 13.725 -38.568 1.00 81.06 475 PHE A O 1
ATOM 3905 N N . GLU A 1 476 ? -7.551 11.571 -39.176 1.00 62.94 476 GLU A N 1
ATOM 3906 C CA . GLU A 1 476 ? -6.863 11.108 -37.969 1.00 62.94 476 GLU A CA 1
ATOM 3907 C C . GLU A 1 476 ? -5.416 10.770 -38.355 1.00 62.94 476 GLU A C 1
ATOM 3909 O O . GLU A 1 476 ? -5.156 10.358 -39.490 1.00 62.94 476 GLU A O 1
ATOM 3914 N N . ASN A 1 477 ? -4.462 11.074 -37.471 1.00 54.38 477 ASN A N 1
ATOM 3915 C CA . ASN A 1 477 ? -3.033 11.035 -37.788 1.00 54.38 477 ASN A CA 1
ATOM 3916 C C . ASN A 1 477 ? -2.600 9.610 -38.197 1.00 54.38 477 ASN A C 1
ATOM 3918 O O . ASN A 1 477 ? -2.775 8.674 -37.425 1.00 54.38 477 ASN A O 1
ATOM 3922 N N . TYR A 1 478 ? -1.959 9.476 -39.361 1.00 45.00 478 TYR A N 1
ATOM 3923 C CA . TYR A 1 478 ? -0.878 8.505 -39.536 1.00 45.00 478 TYR A CA 1
ATOM 3924 C C . TYR A 1 478 ? 0.410 9.259 -39.197 1.00 45.00 478 TYR A C 1
ATOM 3926 O O . TYR A 1 478 ? 0.591 10.381 -39.680 1.00 45.00 478 TYR A O 1
ATOM 3934 N N . THR A 1 479 ? 1.214 8.673 -38.312 1.00 33.03 479 THR A N 1
ATOM 3935 C CA . THR A 1 479 ? 2.595 9.068 -37.980 1.00 33.03 479 THR A CA 1
ATOM 3936 C C . THR A 1 479 ? 3.412 9.456 -39.202 1.00 33.03 479 THR A C 1
ATOM 3938 O O . THR A 1 479 ? 3.330 8.705 -40.204 1.00 33.03 479 THR A O 1
#

Secondary structure (DSSP, 8-state):
--S-SSS-TTS--HHHHHHHHHHHHHT-SSSSB----S----SEEEEETTEEEEE-SS---TTBEEEEEEE-TT--B-SSPEEEEB-STTEEEE---TT--EEEEESSTTPPPS--EEEEPPPSSSS-SEEEEEEEEEE-SSS--HHHHHHHHHHHHHTT--EEEEEES---HHHHHHHHHHHHTTSEEEEEPP--TTS-GGGGHHHHHHHHHHHHTTTEEEEEEE-TT------SSS--HHHHHTT---TT----------B---SPPPSS---HHHHHHH-HHHH---BPPPPPTT-----------S--SSS-HHHHHHHHHHHHH-TT--HHHHHHHTT--HHHHHHIIIIIS--------------HHHHHHHHHHHHHHHHHHHH-SS---PPPGGGSPTT-GGG-HIIIIIHHHHHHHHTTS--SSHHHHHHHHHHHHHTS-HHHHHHHHHTHHHHHHHHHHTTTS------

Radius of gyration: 31.75 Å; Cα contacts (8 Å, |Δi|>4): 608; chains: 1; bounding box: 83×69×84 Å

pLDDT: mean 83.59, std 14.5, range [26.31, 97.56]